Protein AF-0000000078348202 (afdb_homodimer)

InterPro domains:
  IPR001375 Peptidase S9, prolyl oligopeptidase, catalytic domain [PF00326] (128-265)
  IPR029058 Alpha/Beta hydrolase fold [G3DSA:3.40.50.1820] (5-281)
  IPR029058 Alpha/Beta hydrolase fold [SSF53474] (65-280)

Foldseek 3Di:
DDWDWDWDADPNFIKIKIFRPVCVVVQLAAAAEEEEAEAQQDDVVVVSVLVVVLRVLQVVPPDPQWGTYMYMYTHFDCYDVNNDDPLLSDDVLVPNLQVLVSLVCRLLVRLVVLLVCVVGVCVVDDVSYDYDAYEYEYAHSSLQSQLLNQLPPQRHQETERHLYALQSCLQVVVVCVVSVFDCDVDPGSRQHVVNVVVCCVRGNLNRLLSRDRYQYEYEEELAAPNRHPVSRVSSLVSNCVNCVVVVNNNSYDYDYHDHDYRDCDPVNSVVVSVRCNVTRTHD/DDWDWDWDADPNFIKIKIFRPVCVVVQLAAAAEEEEAEAQQDDVVVVSVLVVVLRVLQVVVPDPQWGGYMYMYTHFDCYDVNNDDPLLSDDVLVPNLQVLVSLVCRLLVRLVVLLVCVVGVCVVDDVSYDYDAYEYEYAHSSLQSQLLNQLPPQRHQETERHLYALQSCLQVVVVCVVSVFDCDVDPGSRQHVVNVVVCCVRGNLNRLLSRDRYQYEYEHELAAPNRHPVSRVSSLVSNCVNCVVVVNNNSYDYDYHDHDYRDCDPVNSVVVSVRCNVTRTHD

Sequence (566 aa):
MDCLIEEQAVGGIPITIVRSCVDQHLHQSDVAVLFLLHGRKEPIKRYVEHAKTLVNAMTKQDNARSLGLVVVLFEQRNHGSRLVSAVANESWSTGNPTHATDMWSIQYGTAKDVSFL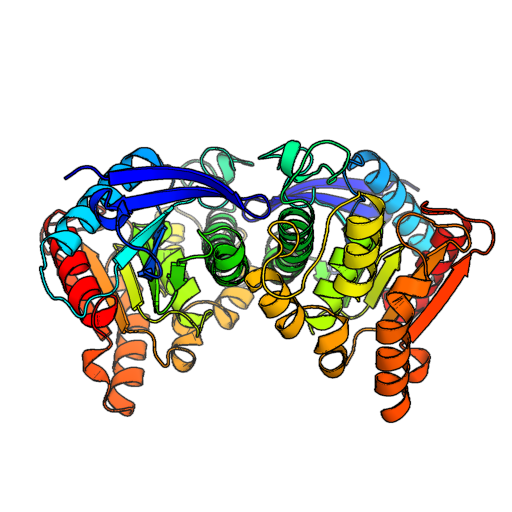MDVLPMHLSATMSVHRWGVAGVSLGGHSTLLAAVHEPRLDVAVSIIGCGDYASLMVPRAQASGLSISTDSCECFPPSLVQILTRLDPVNNVHKLDNQKLLILGGGLDAMVPPSANKMFIDRVRERYGAEGKSEWFDERIDPDAGHTFSPWMMVQTQQWLCKYLLSRMDCLIEEQAVGGIPITIVRSCVDQHLHQSDVAVLFLLHGRKEPIKRYVEHAKTLVNAMTKQDNARSLGLVVVLFEQRNHGSRLVSAVANESWSTGNPTHATDMWSIQYGTAKDVSFLMDVLPMHLSATMSVHRWGVAGVSLGGHSTLLAAVHEPRLDVAVSIIGCGDYASLMVPRAQASGLSISTDSCECFPPSLVQILTRLDPVNNVHKLDNQKLLILGGGLDAMVPPSANKMFIDRVRERYGAEGKSEWFDERIDPDAGHTFSPWMMVQTQQWLCKYLLSR

Structure (mmCIF, N/CA/C/O backbone):
data_AF-0000000078348202-model_v1
#
loop_
_entity.id
_entity.type
_entity.pdbx_description
1 polymer 'Peptidase S9 prolyl oligopeptidase catalytic domain-containing protein'
#
loop_
_atom_site.group_PDB
_atom_site.id
_atom_site.type_symbol
_atom_site.label_atom_id
_atom_site.label_alt_id
_atom_site.label_comp_id
_atom_site.label_asym_id
_atom_site.label_entity_id
_atom_site.label_seq_id
_atom_site.pdbx_PDB_ins_code
_atom_site.Cartn_x
_atom_site.Cartn_y
_atom_site.Cartn_z
_atom_site.occupancy
_atom_site.B_iso_or_equiv
_atom_site.auth_seq_id
_atom_site.auth_comp_id
_atom_site.auth_asym_id
_atom_site.auth_atom_id
_atom_site.pdbx_PDB_model_num
ATOM 1 N N . MET A 1 1 ? 19.547 -28.828 -4.75 1 63.41 1 MET A N 1
ATOM 2 C CA . MET A 1 1 ? 20.484 -27.719 -4.781 1 63.41 1 MET A CA 1
ATOM 3 C C . MET A 1 1 ? 20.219 -26.734 -3.646 1 63.41 1 MET A C 1
ATOM 5 O O . MET A 1 1 ? 19.078 -26.625 -3.186 1 63.41 1 MET A O 1
ATOM 9 N N . ASP A 1 2 ? 21.266 -26.203 -3.205 1 82 2 ASP A N 1
ATOM 10 C CA . ASP A 1 2 ? 21.266 -25.359 -2.016 1 82 2 ASP A CA 1
ATOM 11 C C . ASP A 1 2 ? 20.672 -23.984 -2.32 1 82 2 ASP A C 1
ATOM 13 O O . ASP A 1 2 ? 20.969 -23.391 -3.363 1 82 2 ASP A O 1
ATOM 17 N N . CYS A 1 3 ? 19.547 -23.672 -1.809 1 89.69 3 CYS A N 1
ATOM 18 C CA . CYS A 1 3 ? 18.984 -22.328 -1.912 1 89.69 3 CYS A CA 1
ATOM 19 C C . CYS A 1 3 ? 19.484 -21.438 -0.788 1 89.69 3 CYS A C 1
ATOM 21 O O . CYS A 1 3 ? 19.734 -21.906 0.324 1 89.69 3 CYS A O 1
ATOM 23 N N . LEU A 1 4 ? 19.75 -20.266 -1.173 1 92.38 4 LEU A N 1
ATOM 24 C CA . LEU A 1 4 ? 20.016 -19.219 -0.187 1 92.38 4 LEU A CA 1
ATOM 25 C C . LEU A 1 4 ? 18.719 -18.562 0.281 1 92.38 4 LEU A C 1
ATOM 27 O O . LEU A 1 4 ? 17.875 -18.219 -0.537 1 92.38 4 LEU A O 1
ATOM 31 N N . ILE A 1 5 ? 18.562 -18.484 1.577 1 95.38 5 ILE A N 1
ATOM 32 C CA . ILE A 1 5 ? 17.391 -17.859 2.174 1 95.38 5 ILE A CA 1
ATOM 33 C C . ILE A 1 5 ? 17.828 -16.641 2.996 1 95.38 5 ILE A C 1
ATOM 35 O O . ILE A 1 5 ? 18.688 -16.75 3.865 1 95.38 5 ILE A O 1
ATOM 39 N N . GLU A 1 6 ? 17.234 -15.547 2.656 1 95 6 GLU A N 1
ATOM 40 C CA . GLU A 1 6 ? 17.547 -14.305 3.365 1 95 6 GLU A CA 1
ATOM 41 C C . GLU A 1 6 ? 16.266 -13.633 3.869 1 95 6 GLU A C 1
ATOM 43 O O . GLU A 1 6 ? 15.234 -13.68 3.203 1 95 6 GLU A O 1
ATOM 48 N N . GLU A 1 7 ? 16.359 -13.086 5.031 1 96.31 7 GLU A N 1
ATOM 49 C CA . GLU A 1 7 ? 15.258 -12.305 5.594 1 96.31 7 GLU A CA 1
ATOM 50 C C . GLU A 1 7 ? 15.648 -10.836 5.73 1 96.31 7 GLU A C 1
ATOM 52 O O . GLU A 1 7 ? 16.781 -10.516 6.102 1 96.31 7 GLU A O 1
ATOM 57 N N . GLN A 1 8 ? 14.719 -9.992 5.371 1 96.12 8 GLN A N 1
ATOM 58 C CA . GLN A 1 8 ? 14.953 -8.555 5.473 1 96.12 8 GLN A CA 1
ATOM 59 C C . GLN A 1 8 ? 13.656 -7.801 5.766 1 96.12 8 GLN A C 1
ATOM 61 O O . GLN A 1 8 ? 12.57 -8.32 5.52 1 96.12 8 GLN A O 1
ATOM 66 N N . ALA A 1 9 ? 13.805 -6.617 6.387 1 97 9 ALA A N 1
ATOM 67 C CA . ALA A 1 9 ? 12.688 -5.684 6.535 1 97 9 ALA A CA 1
ATOM 68 C C . ALA A 1 9 ? 12.734 -4.605 5.453 1 97 9 ALA A C 1
ATOM 70 O O . ALA A 1 9 ? 13.711 -3.861 5.348 1 97 9 ALA A O 1
ATOM 71 N N . VAL A 1 10 ? 11.734 -4.559 4.66 1 97.94 10 VAL A N 1
ATOM 72 C CA . VAL A 1 10 ? 11.672 -3.584 3.574 1 97.94 10 VAL A CA 1
ATOM 73 C C . VAL A 1 10 ? 10.445 -2.691 3.75 1 97.94 10 VAL A C 1
ATOM 75 O O . VAL A 1 10 ? 9.312 -3.127 3.521 1 97.94 10 VAL A O 1
ATOM 78 N N . GLY A 1 11 ? 10.656 -1.412 4.141 1 97.75 11 GLY A N 1
ATOM 79 C CA . GLY A 1 11 ? 9.555 -0.473 4.297 1 97.75 11 GLY A CA 1
ATOM 80 C C . GLY A 1 11 ? 8.484 -0.964 5.25 1 97.75 11 GLY A C 1
ATOM 81 O O . GLY A 1 11 ? 7.289 -0.785 4.992 1 97.75 11 GLY A O 1
ATOM 82 N N . GLY A 1 12 ? 8.836 -1.682 6.207 1 97.81 12 GLY A N 1
ATOM 83 C CA . GLY A 1 12 ? 7.902 -2.16 7.211 1 97.81 12 GLY A CA 1
ATOM 84 C C . GLY A 1 12 ? 7.324 -3.525 6.887 1 97.81 12 GLY A C 1
ATOM 85 O O . GLY A 1 12 ? 6.449 -4.02 7.602 1 97.81 12 GLY A O 1
ATOM 86 N N . ILE A 1 13 ? 7.742 -4.145 5.84 1 98.44 13 ILE A N 1
ATOM 87 C CA . ILE A 1 13 ? 7.293 -5.484 5.477 1 98.44 13 ILE A CA 1
ATOM 88 C C . ILE A 1 13 ? 8.445 -6.477 5.641 1 98.44 13 ILE A C 1
ATOM 90 O O . ILE A 1 13 ? 9.477 -6.352 4.98 1 98.44 13 ILE A O 1
ATOM 94 N N . PRO A 1 14 ? 8.32 -7.434 6.547 1 97.75 14 PRO A N 1
ATOM 95 C CA . PRO A 1 14 ? 9.305 -8.508 6.57 1 97.75 14 PRO A CA 1
ATOM 96 C C . PRO A 1 14 ? 9.219 -9.414 5.344 1 97.75 14 PRO A C 1
ATOM 98 O O . PRO A 1 14 ? 8.156 -9.953 5.043 1 97.75 14 PRO A O 1
ATOM 101 N N . ILE A 1 15 ? 10.312 -9.555 4.652 1 98.31 15 ILE A N 1
ATOM 102 C CA . ILE A 1 15 ? 10.281 -10.391 3.457 1 98.31 15 ILE A CA 1
ATOM 103 C C . ILE A 1 15 ? 11.312 -11.516 3.588 1 98.31 15 ILE A C 1
ATOM 105 O O . ILE A 1 15 ? 12.273 -11.398 4.352 1 98.31 15 ILE A O 1
ATOM 109 N N . THR A 1 16 ? 11.086 -12.586 2.973 1 98.25 16 THR A N 1
ATOM 110 C CA . THR A 1 16 ? 12.008 -13.695 2.777 1 98.25 16 THR A CA 1
ATOM 111 C C . THR A 1 16 ? 12.391 -13.836 1.306 1 98.25 16 THR A C 1
ATOM 113 O O . THR A 1 16 ? 11.516 -13.867 0.435 1 98.25 16 THR A O 1
ATOM 116 N N . ILE A 1 17 ? 13.625 -13.844 1.053 1 97.19 17 ILE A N 1
ATOM 117 C CA . ILE A 1 17 ? 14.141 -13.984 -0.304 1 97.19 17 ILE A CA 1
ATOM 118 C C . ILE A 1 17 ? 14.773 -15.367 -0.473 1 97.19 17 ILE A C 1
ATOM 120 O O . ILE A 1 17 ? 15.602 -15.781 0.337 1 97.19 17 ILE A O 1
ATOM 124 N N . VAL A 1 18 ? 14.352 -16.078 -1.463 1 96.44 18 VAL A N 1
ATOM 125 C CA . VAL A 1 18 ? 14.891 -17.391 -1.794 1 96.44 18 VAL A CA 1
ATOM 126 C C . VAL A 1 18 ? 15.523 -17.359 -3.186 1 96.44 18 VAL A C 1
ATOM 128 O O . VAL A 1 18 ? 14.875 -16.953 -4.156 1 96.44 18 VAL A O 1
ATOM 131 N N . ARG A 1 19 ? 16.734 -17.734 -3.326 1 92.38 19 ARG A N 1
ATOM 132 C CA . ARG A 1 19 ? 17.438 -17.797 -4.605 1 92.38 19 ARG A CA 1
ATOM 133 C C . ARG A 1 19 ? 18.469 -18.922 -4.613 1 92.38 19 ARG A C 1
ATOM 135 O O . ARG A 1 19 ? 18.75 -19.516 -3.568 1 92.38 19 ARG A O 1
ATOM 142 N N . SER A 1 20 ? 18.969 -19.203 -5.816 1 87.69 20 SER A N 1
ATOM 143 C CA . SER A 1 20 ? 19.953 -20.281 -5.934 1 87.69 20 SER A CA 1
ATOM 144 C C . SER A 1 20 ? 21.281 -19.859 -5.324 1 87.69 20 SER A C 1
ATOM 146 O O . SER A 1 20 ? 21.688 -18.703 -5.422 1 87.69 20 SER A O 1
ATOM 148 N N . CYS A 1 21 ? 22.016 -20.812 -4.582 1 76.31 21 CYS A N 1
ATOM 149 C CA . CYS A 1 21 ? 23.344 -20.562 -4.023 1 76.31 21 CYS A CA 1
ATOM 150 C C . CYS A 1 21 ? 24.375 -20.422 -5.129 1 76.31 21 CYS A C 1
ATOM 152 O O . CYS A 1 21 ? 25.422 -19.797 -4.93 1 76.31 21 CYS A O 1
ATOM 154 N N . VAL A 1 22 ? 24.188 -21.25 -6.145 1 61.38 22 VAL A N 1
ATOM 155 C CA . VAL A 1 22 ? 25.172 -21.297 -7.211 1 61.38 22 VAL A CA 1
ATOM 156 C C . VAL A 1 22 ? 25.281 -19.922 -7.871 1 61.38 22 VAL A C 1
ATOM 158 O O . VAL A 1 22 ? 26.281 -19.625 -8.531 1 61.38 22 VAL A O 1
ATOM 161 N N . ASP A 1 23 ? 24.344 -19.203 -7.719 1 53.75 23 ASP A N 1
ATOM 162 C CA . ASP A 1 23 ? 24.406 -17.891 -8.375 1 53.75 23 ASP A CA 1
ATOM 163 C C . ASP A 1 23 ? 25.422 -16.984 -7.688 1 53.75 23 ASP A C 1
ATOM 165 O O . ASP A 1 23 ? 25.344 -15.758 -7.824 1 53.75 23 ASP A O 1
ATOM 169 N N . GLN A 1 24 ? 26.047 -17.484 -6.711 1 49.06 24 GLN A N 1
ATOM 170 C CA . GLN A 1 24 ? 27.094 -16.688 -6.074 1 49.06 24 GLN A CA 1
ATOM 171 C C . GLN A 1 24 ? 28 -16.031 -7.117 1 49.06 24 GLN A C 1
ATOM 173 O O . GLN A 1 24 ? 28.625 -15.008 -6.84 1 49.06 24 GLN A O 1
ATOM 178 N N . HIS A 1 25 ? 28.391 -16.781 -8.031 1 45.91 25 HIS A N 1
ATOM 179 C CA . HIS A 1 25 ? 29.25 -16.078 -8.984 1 45.91 25 HIS A CA 1
ATOM 180 C C . HIS A 1 25 ? 28.469 -15.039 -9.773 1 45.91 25 HIS A C 1
ATOM 182 O O . HIS A 1 25 ? 28.875 -14.648 -10.875 1 45.91 25 HIS A O 1
ATOM 188 N N . LEU A 1 26 ? 27.266 -14.805 -9.328 1 47.22 26 LEU A N 1
ATOM 189 C CA . LEU A 1 26 ? 26.453 -13.906 -10.148 1 47.22 26 LEU A CA 1
ATOM 190 C C . LEU A 1 26 ? 26.906 -12.461 -9.984 1 47.22 26 LEU A C 1
ATOM 192 O O . LEU A 1 26 ? 26.484 -11.781 -9.039 1 47.22 26 LEU A O 1
ATOM 196 N N . HIS A 1 27 ? 28.125 -12.078 -10.164 1 47.31 27 HIS A N 1
ATOM 197 C CA . HIS A 1 27 ? 28.422 -10.648 -10.266 1 47.31 27 HIS A CA 1
ATOM 198 C C . HIS A 1 27 ? 27.141 -9.852 -10.547 1 47.31 27 HIS A C 1
ATOM 200 O O . HIS A 1 27 ? 26.469 -9.406 -9.617 1 47.31 27 HIS A O 1
ATOM 206 N N . GLN A 1 28 ? 27.172 -9.055 -11.742 1 54.59 28 GLN A N 1
ATOM 207 C CA . GLN A 1 28 ? 26.047 -8.312 -12.289 1 54.59 28 GLN A CA 1
ATOM 208 C C . GLN A 1 28 ? 24.984 -9.258 -12.859 1 54.59 28 GLN A C 1
ATOM 210 O O . GLN A 1 28 ? 25.172 -9.812 -13.945 1 54.59 28 GLN A O 1
ATOM 215 N N . SER A 1 29 ? 23.984 -9.93 -11.953 1 79.69 29 SER A N 1
ATOM 216 C CA . SER A 1 29 ? 23.109 -10.969 -12.477 1 79.69 29 SER A CA 1
ATOM 217 C C . SER A 1 29 ? 21.734 -10.406 -12.812 1 79.69 29 SER A C 1
ATOM 219 O O . SER A 1 29 ? 21.172 -9.609 -12.055 1 79.69 29 SER A O 1
ATOM 221 N N . ASP A 1 30 ? 21.438 -10.5 -14.023 1 88.81 30 ASP A N 1
ATOM 222 C CA . ASP A 1 30 ? 20.078 -10.258 -14.508 1 88.81 30 ASP A CA 1
ATOM 223 C C . ASP A 1 30 ? 19.094 -11.273 -13.922 1 88.81 30 ASP A C 1
ATOM 225 O O . ASP A 1 30 ? 19.297 -12.484 -14.062 1 88.81 30 ASP A O 1
ATOM 229 N N . VAL A 1 31 ? 18.156 -10.711 -13.141 1 92.19 31 VAL A N 1
ATOM 230 C CA . VAL A 1 31 ? 17.266 -11.641 -12.469 1 92.19 31 VAL A CA 1
ATOM 231 C C . VAL A 1 31 ? 15.82 -11.297 -12.805 1 92.19 31 VAL A C 1
ATOM 233 O O . VAL A 1 31 ? 15.523 -10.188 -13.242 1 92.19 31 VAL A O 1
ATOM 236 N N . ALA A 1 32 ? 14.992 -12.312 -12.695 1 95.19 32 ALA A N 1
ATOM 237 C CA . ALA A 1 32 ? 13.547 -12.141 -12.547 1 95.19 32 ALA A CA 1
ATOM 238 C C . ALA A 1 32 ? 13.117 -12.32 -11.094 1 95.19 32 ALA A C 1
ATOM 240 O O . ALA A 1 32 ? 13.648 -13.18 -10.383 1 95.19 32 ALA A O 1
ATOM 241 N N . VAL A 1 33 ? 12.219 -11.508 -10.648 1 97.25 33 VAL A N 1
ATOM 242 C CA . VAL A 1 33 ? 11.68 -11.625 -9.297 1 97.25 33 VAL A CA 1
ATOM 243 C C . VAL A 1 33 ? 10.266 -12.195 -9.352 1 97.25 33 VAL A C 1
ATOM 245 O O . VAL A 1 33 ? 9.43 -11.734 -10.141 1 97.25 33 VAL A O 1
ATOM 248 N N . LEU A 1 34 ? 10.008 -13.227 -8.578 1 98.44 34 LEU A N 1
ATOM 249 C CA . LEU A 1 34 ? 8.672 -13.797 -8.414 1 98.44 34 LEU A CA 1
ATOM 250 C C . LEU A 1 34 ? 8.172 -13.602 -6.984 1 98.44 34 LEU A C 1
ATOM 252 O O . LEU A 1 34 ? 8.766 -14.117 -6.039 1 98.44 34 LEU A O 1
ATOM 256 N N . PHE A 1 35 ? 7.125 -12.805 -6.84 1 98.94 35 PHE A N 1
ATOM 257 C CA . PHE A 1 35 ? 6.43 -12.797 -5.559 1 98.94 35 PHE A CA 1
ATOM 258 C C . PHE A 1 35 ? 5.566 -14.039 -5.398 1 98.94 35 PHE A C 1
ATOM 260 O O . PHE A 1 35 ? 4.801 -14.391 -6.301 1 98.94 35 PHE A O 1
ATOM 267 N N . LEU A 1 36 ? 5.707 -14.766 -4.309 1 98.94 36 LEU A N 1
ATOM 268 C CA . LEU A 1 36 ? 4.91 -15.953 -4.008 1 98.94 36 LEU A CA 1
ATOM 269 C C . LEU A 1 36 ? 4.016 -15.711 -2.795 1 98.94 36 LEU A C 1
ATOM 271 O O . LEU A 1 36 ? 4.512 -15.562 -1.676 1 98.94 36 LEU A O 1
ATOM 275 N N . LEU A 1 37 ? 2.688 -15.711 -3.023 1 98.94 37 LEU A N 1
ATOM 276 C CA . LEU A 1 37 ? 1.72 -15.312 -2.008 1 98.94 37 LEU A CA 1
ATOM 277 C C . LEU A 1 37 ? 1.006 -16.531 -1.429 1 98.94 37 LEU A C 1
ATOM 279 O O . LEU A 1 37 ? 0.501 -17.375 -2.176 1 98.94 37 LEU A O 1
ATOM 283 N N . HIS A 1 38 ? 0.926 -16.609 -0.15 1 98.88 38 HIS A N 1
ATOM 284 C CA . HIS A 1 38 ? 0.43 -17.797 0.539 1 98.88 38 HIS A CA 1
ATOM 285 C C . HIS A 1 38 ? -1.091 -17.766 0.649 1 98.88 38 HIS A C 1
ATOM 287 O O . HIS A 1 38 ? -1.724 -16.75 0.363 1 98.88 38 HIS A O 1
ATOM 293 N N . GLY A 1 39 ? -1.643 -18.906 1.016 1 98.75 39 GLY A N 1
ATOM 294 C CA . GLY A 1 39 ? -3.074 -19.016 1.246 1 98.75 39 GLY A CA 1
ATOM 295 C C . GLY A 1 39 ? -3.5 -18.531 2.617 1 98.75 39 GLY A C 1
ATOM 296 O O . GLY A 1 39 ? -2.658 -18.266 3.479 1 98.75 39 GLY A O 1
ATOM 297 N N . ARG A 1 40 ? -4.801 -18.406 2.762 1 98.38 40 ARG A N 1
ATOM 298 C CA . ARG A 1 40 ? -5.371 -17.906 4.012 1 98.38 40 ARG A CA 1
ATOM 299 C C . ARG A 1 40 ? -4.977 -18.797 5.184 1 98.38 40 ARG A C 1
ATOM 301 O O . ARG A 1 40 ? -5.168 -20.016 5.141 1 98.38 40 ARG A O 1
ATOM 308 N N . LYS A 1 41 ? -4.363 -18.234 6.203 1 97.31 41 LYS A N 1
ATOM 309 C CA . LYS A 1 41 ? -4 -18.844 7.477 1 97.31 41 LYS A CA 1
ATOM 310 C C . LYS A 1 41 ? -2.922 -19.906 7.285 1 97.31 41 LYS A C 1
ATOM 312 O O . LYS A 1 41 ? -2.676 -20.719 8.18 1 97.31 41 LYS A O 1
ATOM 317 N N . GLU A 1 42 ? -2.334 -20.031 6.078 1 97.56 42 GLU A N 1
ATOM 318 C CA . GLU A 1 42 ? -1.244 -20.984 5.855 1 97.56 42 GLU A CA 1
ATOM 319 C C . GLU A 1 42 ? 0.094 -20.391 6.289 1 97.56 42 GLU A C 1
ATOM 321 O O . GLU A 1 42 ? 0.34 -19.188 6.113 1 97.56 42 GLU A O 1
ATOM 326 N N . PRO A 1 43 ? 0.914 -21.234 6.805 1 97 43 PRO A N 1
ATOM 327 C CA . PRO A 1 43 ? 2.219 -20.734 7.262 1 97 43 PRO A CA 1
ATOM 328 C C . PRO A 1 43 ? 3.16 -20.406 6.105 1 97 43 PRO A C 1
ATOM 330 O O . PRO A 1 43 ? 3.211 -21.141 5.113 1 97 43 PRO A O 1
ATOM 333 N N . ILE A 1 44 ? 3.938 -19.328 6.301 1 97.25 44 ILE A N 1
ATOM 334 C CA . ILE A 1 44 ? 4.848 -18.859 5.258 1 97.25 44 ILE A CA 1
ATOM 335 C C . ILE A 1 44 ? 5.922 -19.906 5 1 97.25 44 ILE A C 1
ATOM 337 O O . ILE A 1 44 ? 6.434 -20.031 3.883 1 97.25 44 ILE A O 1
ATOM 341 N N . LYS A 1 45 ? 6.32 -20.75 5.992 1 97.25 45 LYS A N 1
ATOM 342 C CA . LYS A 1 45 ? 7.355 -21.781 5.879 1 97.25 45 LYS A CA 1
ATOM 343 C C . LYS A 1 45 ? 7.039 -22.766 4.75 1 97.25 45 LYS A C 1
ATOM 345 O O . LYS A 1 45 ? 7.941 -23.219 4.047 1 97.25 45 LYS A O 1
ATOM 350 N N . ARG A 1 46 ? 5.766 -23.078 4.625 1 97.81 46 ARG A N 1
ATOM 351 C CA . ARG A 1 46 ? 5.344 -23.969 3.541 1 97.81 46 ARG A CA 1
ATOM 352 C C . ARG A 1 46 ? 5.68 -23.359 2.182 1 97.81 46 ARG A C 1
ATOM 354 O O . ARG A 1 46 ? 6.082 -24.078 1.261 1 97.81 46 ARG A O 1
ATOM 361 N N . TYR A 1 47 ? 5.609 -22.156 2.076 1 98.5 47 TYR A N 1
ATOM 362 C CA . TYR A 1 47 ? 5.812 -21.484 0.799 1 98.5 47 TYR A CA 1
ATOM 363 C C . TYR A 1 47 ? 7.293 -21.203 0.561 1 98.5 47 TYR A C 1
ATOM 365 O O . TYR A 1 47 ? 7.719 -21.016 -0.582 1 98.5 47 TYR A O 1
ATOM 373 N N . VAL A 1 48 ? 8.07 -21.141 1.634 1 98.31 48 VAL A N 1
ATOM 374 C CA . VAL A 1 48 ? 9.516 -21.156 1.456 1 98.31 48 VAL A CA 1
ATOM 375 C C . VAL A 1 48 ? 9.938 -22.453 0.766 1 98.31 48 VAL A C 1
ATOM 377 O O . VAL A 1 48 ? 10.773 -22.438 -0.135 1 98.31 48 VAL A O 1
ATOM 380 N N . GLU A 1 49 ? 9.297 -23.531 1.153 1 98 49 GLU A N 1
ATOM 381 C CA . GLU A 1 49 ? 9.586 -24.812 0.502 1 98 49 GLU A CA 1
ATOM 382 C C . GLU A 1 49 ? 9.141 -24.797 -0.957 1 98 49 GLU A C 1
ATOM 384 O O . GLU A 1 49 ? 9.836 -25.328 -1.828 1 98 49 GLU A O 1
ATOM 389 N N . HIS A 1 50 ? 7.938 -24.203 -1.224 1 98.25 50 HIS A N 1
ATOM 390 C CA . HIS A 1 50 ? 7.508 -24.047 -2.609 1 98.25 50 HIS A CA 1
ATOM 391 C C . HIS A 1 50 ? 8.492 -23.203 -3.404 1 98.25 50 HIS A C 1
ATOM 393 O O . HIS A 1 50 ? 8.781 -23.516 -4.566 1 98.25 50 HIS A O 1
ATOM 399 N N . ALA A 1 51 ? 8.992 -22.172 -2.771 1 98.25 51 ALA A N 1
ATOM 400 C CA . ALA A 1 51 ? 9.969 -21.297 -3.416 1 98.25 51 ALA A CA 1
ATOM 401 C C . ALA A 1 51 ? 11.242 -22.062 -3.762 1 98.25 51 ALA A C 1
ATOM 403 O O . ALA A 1 51 ? 11.781 -21.922 -4.863 1 98.25 51 ALA A O 1
ATOM 404 N N . LYS A 1 52 ? 11.703 -22.891 -2.842 1 96.56 52 LYS A N 1
ATOM 405 C CA . LYS A 1 52 ? 12.875 -23.719 -3.102 1 96.56 52 LYS A CA 1
ATOM 406 C C . LYS A 1 52 ? 12.648 -24.641 -4.293 1 96.56 52 LYS A C 1
ATOM 408 O O . LYS A 1 52 ? 13.531 -24.797 -5.141 1 96.56 52 LYS A O 1
ATOM 413 N N . THR A 1 53 ? 11.492 -25.203 -4.301 1 96.06 53 THR A N 1
ATOM 414 C CA . THR A 1 53 ? 11.133 -26.109 -5.395 1 96.06 53 THR A CA 1
ATOM 415 C C . THR A 1 53 ? 11.172 -25.375 -6.73 1 96.06 53 THR A C 1
ATOM 417 O O . THR A 1 53 ? 11.711 -25.891 -7.715 1 96.06 53 THR A O 1
ATOM 420 N N . LEU A 1 54 ? 10.68 -24.156 -6.742 1 95.19 54 LEU A N 1
ATOM 421 C CA . LEU A 1 54 ? 10.656 -23.359 -7.965 1 95.19 54 LEU A CA 1
ATOM 422 C C . LEU A 1 54 ? 12.078 -22.969 -8.383 1 95.19 54 LEU A C 1
ATOM 424 O O . LEU A 1 54 ? 12.445 -23.125 -9.547 1 95.19 54 LEU A O 1
ATOM 428 N N . VAL A 1 55 ? 12.844 -22.5 -7.41 1 93.38 55 VAL A N 1
ATOM 429 C CA . VAL A 1 55 ? 14.211 -22.078 -7.68 1 93.38 55 VAL A CA 1
ATOM 430 C C . VAL A 1 55 ? 15.031 -23.25 -8.211 1 93.38 55 VAL A C 1
ATOM 432 O O . VAL A 1 55 ? 15.758 -23.125 -9.195 1 93.38 55 VAL A O 1
ATOM 435 N N . ASN A 1 56 ? 14.852 -24.375 -7.625 1 90.62 56 ASN A N 1
ATOM 436 C CA . ASN A 1 56 ? 15.594 -25.562 -8.031 1 90.62 56 ASN A CA 1
ATOM 437 C C . ASN A 1 56 ? 15.188 -26.031 -9.422 1 90.62 56 ASN A C 1
ATOM 439 O O . ASN A 1 56 ? 16.031 -26.484 -10.203 1 90.62 56 ASN A O 1
ATOM 443 N N . ALA A 1 57 ? 13.953 -25.953 -9.719 1 88.12 57 ALA A N 1
ATOM 444 C CA . ALA A 1 57 ? 13.469 -26.359 -11.023 1 88.12 57 ALA A CA 1
ATOM 445 C C . ALA A 1 57 ? 14 -25.469 -12.133 1 88.12 57 ALA A C 1
ATOM 447 O O . ALA A 1 57 ? 14.25 -25.922 -13.25 1 88.12 57 ALA A O 1
ATOM 448 N N . MET A 1 58 ? 14.258 -24.219 -11.844 1 84.06 58 MET A N 1
ATOM 449 C CA . MET A 1 58 ? 14.656 -23.234 -12.836 1 84.06 58 MET A CA 1
ATOM 450 C C . MET A 1 58 ? 16.172 -23.25 -13.055 1 84.06 58 MET A C 1
ATOM 452 O O . MET A 1 58 ? 16.656 -22.875 -14.117 1 84.06 58 MET A O 1
ATOM 456 N N . THR A 1 59 ? 16.828 -23.484 -12.023 1 75.88 59 THR A N 1
ATOM 457 C CA . THR A 1 59 ? 18.281 -23.547 -12.148 1 75.88 59 THR A CA 1
ATOM 458 C C . THR A 1 59 ? 18.703 -24.734 -13.016 1 75.88 59 THR A C 1
ATOM 460 O O . THR A 1 59 ? 19.766 -24.703 -13.641 1 75.88 59 THR A O 1
ATOM 463 N N . LYS A 1 60 ? 17.984 -25.703 -13.055 1 67.94 60 LYS A N 1
ATOM 464 C CA . LYS A 1 60 ? 18.328 -26.891 -13.828 1 67.94 60 LYS A CA 1
ATOM 465 C C . LYS A 1 60 ? 18.141 -26.656 -15.32 1 67.94 60 LYS A C 1
ATOM 467 O O . LYS A 1 60 ? 18.641 -27.406 -16.141 1 67.94 60 LYS A O 1
ATOM 472 N N . GLN A 1 61 ? 17.391 -25.672 -15.508 1 62.06 61 GLN A N 1
ATOM 473 C CA . GLN A 1 61 ? 17.109 -25.438 -16.922 1 62.06 61 GLN A CA 1
ATOM 474 C C . GLN A 1 61 ? 18.25 -24.641 -17.578 1 62.06 61 GLN A C 1
ATOM 476 O O . GLN A 1 61 ? 18.625 -23.578 -17.094 1 62.06 61 GLN A O 1
ATOM 481 N N . ASP A 1 62 ? 19.469 -25.25 -17.719 1 51.84 62 ASP A N 1
ATOM 482 C CA . ASP A 1 62 ? 20.797 -24.891 -18.219 1 51.84 62 ASP A CA 1
ATOM 483 C C . ASP A 1 62 ? 20.688 -23.969 -19.438 1 51.84 62 ASP A C 1
ATOM 485 O O . ASP A 1 62 ? 21.094 -24.344 -20.547 1 51.84 62 ASP A O 1
ATOM 489 N N . ASN A 1 63 ? 19.672 -22.984 -19.438 1 55.31 63 ASN A N 1
ATOM 490 C CA . ASN A 1 63 ? 19.844 -22.172 -20.656 1 55.31 63 ASN A CA 1
ATOM 491 C C . ASN A 1 63 ? 20.547 -20.859 -20.344 1 55.31 63 ASN A C 1
ATOM 493 O O . ASN A 1 63 ? 20.141 -20.125 -19.438 1 55.31 63 ASN A O 1
ATOM 497 N N . ALA A 1 64 ? 21.906 -20.594 -20.828 1 54.19 64 ALA A N 1
ATOM 498 C CA . ALA A 1 64 ? 22.781 -19.438 -20.719 1 54.19 64 ALA A CA 1
ATOM 499 C C . ALA A 1 64 ? 21.984 -18.125 -20.781 1 54.19 64 ALA A C 1
ATOM 501 O O . ALA A 1 64 ? 22.469 -17.078 -20.344 1 54.19 64 ALA A O 1
ATOM 502 N N . ARG A 1 65 ? 20.844 -18.078 -21.359 1 57.59 65 ARG A N 1
ATOM 503 C CA . ARG A 1 65 ? 20.172 -16.828 -21.672 1 57.59 65 ARG A CA 1
ATOM 504 C C . ARG A 1 65 ? 19 -16.594 -20.703 1 57.59 65 ARG A C 1
ATOM 506 O O . ARG A 1 65 ? 18.234 -15.641 -20.875 1 57.59 65 ARG A O 1
ATOM 513 N N . SER A 1 66 ? 19.078 -17.375 -19.453 1 78.69 66 SER A N 1
ATOM 514 C CA . SER A 1 66 ? 17.891 -17.219 -18.625 1 78.69 66 SER A CA 1
ATOM 515 C C . SER A 1 66 ? 18.172 -16.328 -17.422 1 78.69 66 SER A C 1
ATOM 517 O O . SER A 1 66 ? 19.312 -16.219 -16.969 1 78.69 66 SER A O 1
ATOM 519 N N . LEU A 1 67 ? 17.297 -15.516 -17.172 1 86.94 67 LEU A N 1
ATOM 520 C CA . LEU A 1 67 ? 17.359 -14.727 -15.953 1 86.94 67 LEU A CA 1
ATOM 521 C C . LEU A 1 67 ? 17.453 -15.625 -14.727 1 86.94 67 LEU A C 1
ATOM 523 O O . LEU A 1 67 ? 16.859 -16.703 -14.703 1 86.94 67 LEU A O 1
ATOM 527 N N . GLY A 1 68 ? 18.266 -15.258 -13.805 1 87.75 68 GLY A N 1
ATOM 528 C CA . GLY A 1 68 ? 18.141 -15.891 -12.508 1 87.75 68 GLY A CA 1
ATOM 529 C C . GLY A 1 68 ? 16.797 -15.648 -11.852 1 87.75 68 GLY A C 1
ATOM 530 O O . GLY A 1 68 ? 16.156 -14.633 -12.117 1 87.75 68 GLY A O 1
ATOM 531 N N . LEU A 1 69 ? 16.406 -16.641 -11.031 1 93.19 69 LEU A N 1
ATOM 532 C CA . LEU A 1 69 ? 15.125 -16.484 -10.344 1 93.19 69 LEU A CA 1
ATOM 533 C C . LEU A 1 69 ? 15.336 -16.094 -8.883 1 93.19 69 LEU A C 1
ATOM 535 O O . LEU A 1 69 ? 16.094 -16.766 -8.164 1 93.19 69 LEU A O 1
ATOM 539 N N . VAL A 1 70 ? 14.758 -15.047 -8.484 1 95.06 70 VAL A N 1
ATOM 540 C CA . VAL A 1 70 ? 14.648 -14.641 -7.09 1 95.06 70 VAL A CA 1
ATOM 541 C C . VAL A 1 70 ? 13.188 -14.695 -6.648 1 95.06 70 VAL A C 1
ATOM 543 O O . VAL A 1 70 ? 12.328 -14.039 -7.238 1 95.06 70 VAL A O 1
ATOM 546 N N . VAL A 1 71 ? 12.906 -15.523 -5.648 1 97.62 71 VAL A N 1
ATOM 547 C CA . VAL A 1 71 ? 11.547 -15.602 -5.129 1 97.62 71 VAL A CA 1
ATOM 548 C C . VAL A 1 71 ? 11.438 -14.789 -3.844 1 97.62 71 VAL A C 1
ATOM 550 O O . VAL A 1 71 ? 12.25 -14.945 -2.93 1 97.62 71 VAL A O 1
ATOM 553 N N . VAL A 1 72 ? 10.5 -13.891 -3.814 1 98.75 72 VAL A N 1
ATOM 554 C CA . VAL A 1 72 ? 10.266 -13.039 -2.654 1 98.75 72 VAL A CA 1
ATOM 555 C C . VAL A 1 72 ? 8.93 -13.414 -2.002 1 98.75 72 VAL A C 1
ATOM 557 O O . VAL A 1 72 ? 7.898 -13.469 -2.672 1 98.75 72 VAL A O 1
ATOM 560 N N . LEU A 1 73 ? 8.992 -13.703 -0.736 1 98.81 73 LEU A N 1
ATOM 561 C CA . LEU A 1 73 ? 7.816 -14.023 0.068 1 98.81 73 LEU A CA 1
ATOM 562 C C . LEU A 1 73 ? 7.613 -12.984 1.167 1 98.81 73 LEU A C 1
ATOM 564 O O . LEU A 1 73 ? 8.586 -12.414 1.676 1 98.81 73 LEU A O 1
ATOM 568 N N . PHE A 1 74 ? 6.398 -12.766 1.504 1 98.75 74 PHE A N 1
ATOM 569 C CA . PHE A 1 74 ? 6.039 -12 2.689 1 98.75 74 PHE A CA 1
ATOM 570 C C . PHE A 1 74 ? 4.699 -12.469 3.25 1 98.75 74 PHE A C 1
ATOM 572 O O . PHE A 1 74 ? 3.891 -13.055 2.529 1 98.75 74 PHE A O 1
ATOM 579 N N . GLU A 1 75 ? 4.555 -12.328 4.543 1 97.94 75 GLU A N 1
ATOM 580 C CA . GLU A 1 75 ? 3.242 -12.609 5.125 1 97.94 75 GLU A CA 1
ATOM 581 C C . GLU A 1 75 ? 2.199 -11.602 4.637 1 97.94 75 GLU A C 1
ATOM 583 O O . GLU A 1 75 ? 2.379 -10.391 4.781 1 97.94 75 GLU A O 1
ATOM 588 N N . GLN A 1 76 ? 1.151 -12.141 4.078 1 98.38 76 GLN A N 1
ATOM 589 C CA . GLN A 1 76 ? 0.092 -11.289 3.549 1 98.38 76 GLN A CA 1
ATOM 590 C C . GLN A 1 76 ? -0.545 -10.453 4.652 1 98.38 76 GLN A C 1
ATOM 592 O O . GLN A 1 76 ? -0.284 -10.672 5.836 1 98.38 76 GLN A O 1
ATOM 597 N N . ARG A 1 77 ? -1.298 -9.445 4.238 1 98.56 77 ARG A N 1
ATOM 598 C CA . ARG A 1 77 ? -1.992 -8.578 5.18 1 98.56 77 ARG A CA 1
ATOM 599 C C . ARG A 1 77 ? -2.812 -9.391 6.176 1 98.56 77 ARG A C 1
ATOM 601 O O . ARG A 1 77 ? -3.52 -10.32 5.789 1 98.56 77 ARG A O 1
ATOM 608 N N . ASN A 1 78 ? -2.602 -9.078 7.523 1 98.44 78 ASN A N 1
ATOM 609 C CA . ASN A 1 78 ? -3.367 -9.641 8.633 1 98.44 78 ASN A CA 1
ATOM 610 C C . ASN A 1 78 ? -3.051 -11.117 8.836 1 98.44 78 ASN A C 1
ATOM 612 O O . ASN A 1 78 ? -3.91 -11.883 9.273 1 98.44 78 ASN A O 1
ATOM 616 N N . HIS A 1 79 ? -1.853 -11.57 8.484 1 98.56 79 HIS A N 1
ATOM 617 C CA . HIS A 1 79 ? -1.411 -12.945 8.695 1 98.56 79 HIS A CA 1
ATOM 618 C C . HIS A 1 79 ? -0.026 -12.984 9.336 1 98.56 79 HIS A C 1
ATOM 620 O O . HIS A 1 79 ? 0.757 -12.039 9.188 1 98.56 79 HIS A O 1
ATOM 626 N N . GLY A 1 80 ? 0.283 -14.102 10.023 1 97.12 80 GLY A N 1
ATOM 627 C CA . GLY A 1 80 ? 1.602 -14.297 10.602 1 97.12 80 GLY A CA 1
ATOM 628 C C . GLY A 1 80 ? 2.023 -13.164 11.523 1 97.12 80 GLY A C 1
ATOM 629 O O . GLY A 1 80 ? 1.281 -12.789 12.43 1 97.12 80 GLY A O 1
ATOM 630 N N . SER A 1 81 ? 3.184 -12.602 11.273 1 96.5 81 SER A N 1
ATOM 631 C CA . SER A 1 81 ? 3.729 -11.523 12.094 1 96.5 81 SER A CA 1
ATOM 632 C C . SER A 1 81 ? 3 -10.211 11.828 1 96.5 81 SER A C 1
ATOM 634 O O . SER A 1 81 ? 3.197 -9.234 12.547 1 96.5 81 SER A O 1
ATOM 636 N N . ARG A 1 82 ? 2.09 -10.227 10.852 1 97.44 82 ARG A N 1
ATOM 637 C CA . ARG A 1 82 ? 1.335 -9.031 10.492 1 97.44 82 ARG A CA 1
ATOM 638 C C . ARG A 1 82 ? -0.117 -9.148 10.945 1 97.44 82 ARG A C 1
ATOM 640 O O . ARG A 1 82 ? -0.962 -8.344 10.547 1 97.44 82 ARG A O 1
ATOM 647 N N . LEU A 1 83 ? -0.428 -10.109 11.766 1 98.06 83 LEU A N 1
ATOM 648 C CA . LEU A 1 83 ? -1.791 -10.336 12.234 1 98.06 83 LEU A CA 1
ATOM 649 C C . LEU A 1 83 ? -2.244 -9.203 13.156 1 98.06 83 LEU A C 1
ATOM 651 O O . LEU A 1 83 ? -1.558 -8.875 14.125 1 98.06 83 LEU A O 1
ATOM 655 N N . VAL A 1 84 ? -3.391 -8.617 12.836 1 97.75 84 VAL A N 1
ATOM 656 C CA . VAL A 1 84 ? -3.961 -7.531 13.625 1 97.75 84 VAL A CA 1
ATOM 657 C C . VAL A 1 84 ? -5.289 -7.98 14.227 1 97.75 84 VAL A C 1
ATOM 659 O O . VAL A 1 84 ? -5.621 -7.613 15.359 1 97.75 84 VAL A O 1
ATOM 662 N N . SER A 1 85 ? -6.059 -8.773 13.523 1 98.12 85 SER A N 1
ATOM 663 C CA . SER A 1 85 ? -7.375 -9.25 13.93 1 98.12 85 SER A CA 1
ATOM 664 C C . SER A 1 85 ? -7.613 -10.68 13.453 1 98.12 85 SER A C 1
ATOM 666 O O . SER A 1 85 ? -7.84 -10.906 12.258 1 98.12 85 SER A O 1
ATOM 668 N N . ALA A 1 86 ? -7.633 -11.586 14.344 1 98 86 ALA A N 1
ATOM 669 C CA . ALA A 1 86 ? -7.863 -12.984 13.984 1 98 86 ALA A CA 1
ATOM 670 C C . ALA A 1 86 ? -9.25 -13.172 13.375 1 98 86 ALA A C 1
ATOM 672 O O . ALA A 1 86 ? -9.406 -13.93 12.414 1 98 86 ALA A O 1
ATOM 673 N N . VAL A 1 87 ? -10.211 -12.445 13.867 1 97.75 87 VAL A N 1
ATOM 674 C CA . VAL A 1 87 ? -11.594 -12.586 13.414 1 97.75 87 VAL A CA 1
ATOM 675 C C . VAL A 1 87 ? -11.711 -12.141 11.961 1 97.75 87 VAL A C 1
ATOM 677 O O . VAL A 1 87 ? -12.484 -12.711 11.195 1 97.75 87 VAL A O 1
ATOM 680 N N . ALA A 1 88 ? -10.898 -11.195 11.531 1 97.69 88 ALA A N 1
ATOM 681 C CA . ALA A 1 88 ? -10.977 -10.664 10.172 1 97.69 88 ALA A CA 1
ATOM 682 C C . ALA A 1 88 ? -10.531 -11.703 9.148 1 97.69 88 ALA A C 1
ATOM 684 O O . ALA A 1 88 ? -10.75 -11.547 7.949 1 97.69 88 ALA A O 1
ATOM 685 N N . ASN A 1 89 ? -9.891 -12.805 9.633 1 98.25 89 ASN A N 1
ATOM 686 C CA . ASN A 1 89 ? -9.5 -13.898 8.75 1 98.25 89 ASN A CA 1
ATOM 687 C C . ASN A 1 89 ? -10.547 -15 8.719 1 98.25 89 ASN A C 1
ATOM 689 O O . ASN A 1 89 ? -10.414 -15.969 7.973 1 98.25 89 ASN A O 1
ATOM 693 N N . GLU A 1 90 ? -11.586 -14.875 9.5 1 97.75 90 GLU A N 1
ATOM 694 C CA . GLU A 1 90 ? -12.602 -15.914 9.602 1 97.75 90 GLU A CA 1
ATOM 695 C C . GLU A 1 90 ? -13.695 -15.727 8.555 1 97.75 90 GLU A C 1
ATOM 697 O O . GLU A 1 90 ? -13.758 -14.68 7.902 1 97.75 90 GLU A O 1
ATOM 702 N N . SER A 1 91 ? -14.453 -16.766 8.328 1 96.38 91 SER A N 1
ATOM 703 C CA . SER A 1 91 ? -15.617 -16.719 7.449 1 96.38 91 SER A CA 1
ATOM 704 C C . SER A 1 91 ? -16.875 -16.281 8.211 1 96.38 91 SER A C 1
ATOM 706 O O . SER A 1 91 ? -16.828 -16.094 9.422 1 96.38 91 SER A O 1
ATOM 708 N N . TRP A 1 92 ? -17.969 -16.125 7.469 1 94.88 92 TRP A N 1
ATOM 709 C CA . TRP A 1 92 ? -19.234 -15.859 8.125 1 94.88 92 TRP A CA 1
ATOM 710 C C . TRP A 1 92 ? -19.594 -16.969 9.109 1 94.88 92 TRP A C 1
ATOM 712 O O . TRP A 1 92 ? -19.938 -16.703 10.258 1 94.88 92 TRP A O 1
ATOM 722 N N . SER A 1 93 ? -19.406 -18.203 8.742 1 92.81 93 SER A N 1
ATOM 723 C CA . SER A 1 93 ? -19.828 -19.359 9.523 1 92.81 93 SER A CA 1
ATOM 724 C C . SER A 1 93 ? -18.938 -19.547 10.75 1 92.81 93 SER A C 1
ATOM 726 O O . SER A 1 93 ? -19.328 -20.188 11.727 1 92.81 93 SER A O 1
ATOM 728 N N . THR A 1 94 ? -17.781 -18.953 10.672 1 94.69 94 THR A N 1
ATOM 729 C CA . THR A 1 94 ? -16.875 -19.125 11.805 1 94.69 94 THR A CA 1
ATOM 730 C C . THR A 1 94 ? -16.781 -17.844 12.633 1 94.69 94 THR A C 1
ATOM 732 O O . THR A 1 94 ? -15.891 -17.703 13.469 1 94.69 94 THR A O 1
ATOM 735 N N . GLY A 1 95 ? -17.703 -16.859 12.289 1 93.62 95 GLY A N 1
ATOM 736 C CA . GLY A 1 95 ? -17.906 -15.82 13.289 1 93.62 95 GLY A CA 1
ATOM 737 C C . GLY A 1 95 ? -17.516 -14.438 12.812 1 93.62 95 GLY A C 1
ATOM 738 O O . GLY A 1 95 ? -17.391 -13.508 13.609 1 93.62 95 GLY A O 1
ATOM 739 N N . ASN A 1 96 ? -17.219 -14.242 11.555 1 96 96 ASN A N 1
ATOM 740 C CA . ASN A 1 96 ? -16.891 -12.922 11.023 1 96 96 ASN A CA 1
ATOM 741 C C . ASN A 1 96 ? -18.062 -12.32 10.258 1 96 96 ASN A C 1
ATOM 743 O O . ASN A 1 96 ? -18.266 -12.625 9.078 1 96 96 ASN A O 1
ATOM 747 N N . PRO A 1 97 ? -18.797 -11.391 10.891 1 92.5 97 PRO A N 1
ATOM 748 C CA . PRO A 1 97 ? -19.953 -10.82 10.203 1 92.5 97 PRO A CA 1
ATOM 749 C C . PRO A 1 97 ? -19.562 -9.961 9 1 92.5 97 PRO A C 1
ATOM 751 O O . PRO A 1 97 ? -20.375 -9.734 8.102 1 92.5 97 PRO A O 1
ATOM 754 N N . THR A 1 98 ? -18.312 -9.5 8.984 1 94.38 98 THR A N 1
ATOM 755 C CA . THR A 1 98 ? -17.844 -8.641 7.898 1 94.38 98 THR A CA 1
ATOM 756 C C . THR A 1 98 ? -16.859 -9.391 7.008 1 94.38 98 THR A C 1
ATOM 758 O O . THR A 1 98 ? -15.906 -8.797 6.484 1 94.38 98 THR A O 1
ATOM 761 N N . HIS A 1 99 ? -17.031 -10.695 6.82 1 96.5 99 HIS A N 1
ATOM 762 C CA . HIS A 1 99 ? -16.125 -11.578 6.09 1 96.5 99 HIS A CA 1
ATOM 763 C C . HIS A 1 99 ? -15.828 -11.039 4.699 1 96.5 99 HIS A C 1
ATOM 765 O O . HIS A 1 99 ? -14.664 -10.969 4.293 1 96.5 99 HIS A O 1
ATOM 771 N N . ALA A 1 100 ? -16.844 -10.594 4.012 1 96.31 100 ALA A N 1
ATOM 772 C CA . ALA A 1 100 ? -16.672 -10.18 2.623 1 96.31 100 ALA A CA 1
ATOM 773 C C . ALA A 1 100 ? -15.781 -8.938 2.525 1 96.31 100 ALA A C 1
ATOM 775 O O . ALA A 1 100 ? -14.844 -8.898 1.725 1 96.31 100 ALA A O 1
ATOM 776 N N . THR A 1 101 ? -16.062 -7.938 3.391 1 96.38 101 THR A N 1
ATOM 777 C CA . THR A 1 101 ? -15.312 -6.691 3.355 1 96.38 101 THR A CA 1
ATOM 778 C C . THR A 1 101 ? -13.891 -6.902 3.867 1 96.38 101 THR A C 1
ATOM 780 O O . THR A 1 101 ? -12.93 -6.379 3.293 1 96.38 101 THR A O 1
ATOM 783 N N . ASP A 1 102 ? -13.75 -7.699 4.91 1 97.56 102 ASP A N 1
ATOM 784 C CA . ASP A 1 102 ? -12.438 -7.969 5.48 1 97.56 102 ASP A CA 1
ATOM 785 C C . ASP A 1 102 ? -11.547 -8.703 4.484 1 97.56 102 ASP A C 1
ATOM 787 O O . ASP A 1 102 ? -10.406 -8.297 4.242 1 97.56 102 ASP A O 1
ATOM 791 N N . MET A 1 103 ? -12.086 -9.719 3.863 1 98.06 103 MET A N 1
ATOM 792 C CA . MET A 1 103 ? -11.305 -10.555 2.965 1 98.06 103 MET A CA 1
ATOM 793 C C . MET A 1 103 ? -10.883 -9.773 1.722 1 98.06 103 MET A C 1
ATOM 795 O O . MET A 1 103 ? -9.727 -9.852 1.296 1 98.06 103 MET A O 1
ATOM 799 N N . TRP A 1 104 ? -11.789 -9.055 1.198 1 98.38 104 TRP A N 1
ATOM 800 C CA . TRP A 1 104 ? -11.445 -8.289 0.006 1 98.38 104 TRP A CA 1
ATOM 801 C C . TRP A 1 104 ? -10.375 -7.246 0.321 1 98.38 104 TRP A C 1
ATOM 803 O O . TRP A 1 104 ? -9.438 -7.051 -0.462 1 98.38 104 TRP A O 1
ATOM 813 N N . SER A 1 105 ? -10.492 -6.555 1.467 1 98.69 105 SER A N 1
ATOM 814 C CA . SER A 1 105 ? -9.5 -5.562 1.871 1 98.69 105 SER A CA 1
ATOM 815 C C . SER A 1 105 ? -8.125 -6.188 2.033 1 98.69 105 SER A C 1
ATOM 817 O O . SER A 1 105 ? -7.113 -5.59 1.654 1 98.69 105 SER A O 1
ATOM 819 N N . ILE A 1 106 ? -8.078 -7.375 2.564 1 98.81 106 ILE A N 1
ATOM 820 C CA . ILE A 1 106 ? -6.824 -8.094 2.76 1 98.81 106 ILE A CA 1
ATOM 821 C C . ILE A 1 106 ? -6.215 -8.445 1.404 1 98.81 106 ILE A C 1
ATOM 823 O O . ILE A 1 106 ? -5.023 -8.234 1.175 1 98.81 106 ILE A O 1
ATOM 827 N N . GLN A 1 107 ? -7.051 -8.969 0.515 1 98.88 107 GLN A N 1
ATOM 828 C CA . GLN A 1 107 ? -6.598 -9.328 -0.824 1 98.88 107 GLN A CA 1
ATOM 829 C C . GLN A 1 107 ? -6.059 -8.117 -1.568 1 98.88 107 GLN A C 1
ATOM 831 O O . GLN A 1 107 ? -4.961 -8.156 -2.129 1 98.88 107 GLN A O 1
ATOM 836 N N . TYR A 1 108 ? -6.816 -7.066 -1.559 1 98.88 108 TYR A N 1
ATOM 837 C CA . TYR A 1 108 ? -6.449 -5.84 -2.26 1 98.88 108 TYR A CA 1
ATOM 838 C C . TYR A 1 108 ? -5.203 -5.211 -1.646 1 98.88 108 TYR A C 1
ATOM 840 O O . TYR A 1 108 ? -4.293 -4.793 -2.367 1 98.88 108 TYR A O 1
ATOM 848 N N . GLY A 1 109 ? -5.156 -5.148 -0.296 1 98.81 109 GLY A N 1
ATOM 849 C CA . GLY A 1 109 ? -3.975 -4.645 0.382 1 98.81 109 GLY A CA 1
ATOM 850 C C . GLY A 1 109 ? -2.717 -5.422 0.047 1 98.81 109 GLY A C 1
ATOM 851 O O . GLY A 1 109 ? -1.642 -4.836 -0.107 1 98.81 109 GLY A O 1
ATOM 852 N N . THR A 1 110 ? -2.848 -6.711 -0.078 1 98.88 110 THR A N 1
ATOM 853 C CA . THR A 1 110 ? -1.719 -7.559 -0.438 1 98.88 110 THR A CA 1
ATOM 854 C C . THR A 1 110 ? -1.234 -7.246 -1.852 1 98.88 110 THR A C 1
ATOM 856 O O . THR A 1 110 ? -0.029 -7.176 -2.098 1 98.88 110 THR A O 1
ATOM 859 N N . ALA A 1 111 ? -2.146 -7.07 -2.76 1 98.94 111 ALA A N 1
ATOM 860 C CA . ALA A 1 111 ? -1.778 -6.664 -4.113 1 98.94 111 ALA A CA 1
ATOM 861 C C . ALA A 1 111 ? -1.024 -5.34 -4.105 1 98.94 111 ALA A C 1
ATOM 863 O O . ALA A 1 111 ? -0.056 -5.164 -4.848 1 98.94 111 ALA A O 1
ATOM 864 N N . LYS A 1 112 ? -1.435 -4.426 -3.264 1 98.81 112 LYS A N 1
ATOM 865 C CA . LYS A 1 112 ? -0.748 -3.143 -3.137 1 98.81 112 LYS A CA 1
ATOM 866 C C . LYS A 1 112 ? 0.657 -3.326 -2.568 1 98.81 112 LYS A C 1
ATOM 868 O O . LYS A 1 112 ? 1.576 -2.584 -2.922 1 98.81 112 LYS A O 1
ATOM 873 N N . ASP A 1 113 ? 0.813 -4.273 -1.663 1 98.88 113 ASP A N 1
ATOM 874 C CA . ASP A 1 113 ? 2.143 -4.566 -1.135 1 98.88 113 ASP A CA 1
ATOM 875 C C . ASP A 1 113 ? 3.078 -5.055 -2.24 1 98.88 113 ASP A C 1
ATOM 877 O O . ASP A 1 113 ? 4.262 -4.707 -2.256 1 98.88 113 ASP A O 1
ATOM 881 N N . VAL A 1 114 ? 2.555 -5.848 -3.148 1 98.94 114 VAL A N 1
ATOM 882 C CA . VAL A 1 114 ? 3.348 -6.293 -4.289 1 98.94 114 VAL A CA 1
ATOM 883 C C . VAL A 1 114 ? 3.83 -5.082 -5.086 1 98.94 114 VAL A C 1
ATOM 885 O O . VAL A 1 114 ? 5.02 -4.965 -5.387 1 98.94 114 VAL A O 1
ATOM 888 N N . SER A 1 115 ? 2.957 -4.152 -5.402 1 98.81 115 SER A N 1
ATOM 889 C CA . SER A 1 115 ? 3.305 -2.953 -6.156 1 98.81 115 SER A CA 1
ATOM 890 C C . SER A 1 115 ? 4.348 -2.119 -5.422 1 98.81 115 SER A C 1
ATOM 892 O O . SER A 1 115 ? 5.301 -1.629 -6.031 1 98.81 115 SER A O 1
ATOM 894 N N . PHE A 1 116 ? 4.152 -2 -4.129 1 98.81 116 PHE A N 1
ATOM 895 C CA . PHE A 1 116 ? 5.086 -1.251 -3.295 1 98.81 116 PHE A CA 1
ATOM 896 C C . PHE A 1 116 ? 6.477 -1.876 -3.346 1 98.81 116 PHE A C 1
ATOM 898 O O . PHE A 1 116 ? 7.469 -1.176 -3.551 1 98.81 116 PHE A O 1
ATOM 905 N N . LEU A 1 117 ? 6.5 -3.184 -3.143 1 98.81 117 LEU A N 1
ATOM 906 C CA . LEU A 1 117 ? 7.785 -3.877 -3.119 1 98.81 117 LEU A CA 1
ATOM 907 C C . LEU A 1 117 ? 8.461 -3.807 -4.484 1 98.81 117 LEU A C 1
ATOM 909 O O . LEU A 1 117 ? 9.695 -3.727 -4.566 1 98.81 117 LEU A O 1
ATOM 913 N N . MET A 1 118 ? 7.719 -3.828 -5.566 1 98.56 118 MET A N 1
ATOM 914 C CA . MET A 1 118 ? 8.312 -3.674 -6.891 1 98.56 118 MET A CA 1
ATOM 915 C C . MET A 1 118 ? 9.039 -2.34 -7.012 1 98.56 118 MET A C 1
ATOM 917 O O . MET A 1 118 ? 10.055 -2.238 -7.703 1 98.56 118 MET A O 1
ATOM 921 N N . ASP A 1 119 ? 8.531 -1.341 -6.344 1 98.19 119 ASP A N 1
ATOM 922 C CA . ASP A 1 119 ? 9.172 -0.029 -6.375 1 98.19 119 ASP A CA 1
ATOM 923 C C . ASP A 1 119 ? 10.477 -0.037 -5.578 1 98.19 119 ASP A C 1
ATOM 925 O O . ASP A 1 119 ? 11.5 0.461 -6.055 1 98.19 119 ASP A O 1
ATOM 929 N N . VAL A 1 120 ? 10.477 -0.65 -4.395 1 97.94 120 VAL A N 1
ATOM 930 C CA . VAL A 1 120 ? 11.547 -0.321 -3.461 1 97.94 120 VAL A CA 1
ATOM 931 C C . VAL A 1 120 ? 12.539 -1.483 -3.377 1 97.94 120 VAL A C 1
ATOM 933 O O . VAL A 1 120 ? 13.664 -1.317 -2.896 1 97.94 120 VAL A O 1
ATOM 936 N N . LEU A 1 121 ? 12.141 -2.68 -3.803 1 97.12 121 LEU A N 1
ATOM 937 C CA . LEU A 1 121 ? 12.938 -3.883 -3.605 1 97.12 121 LEU A CA 1
ATOM 938 C C . LEU A 1 121 ? 14.32 -3.727 -4.234 1 97.12 121 LEU A C 1
ATOM 940 O O . LEU A 1 121 ? 15.32 -4.156 -3.658 1 97.12 121 LEU A O 1
ATOM 944 N N . PRO A 1 122 ? 14.461 -3.102 -5.43 1 94.25 122 PRO A N 1
ATOM 945 C CA . PRO A 1 122 ? 15.789 -2.971 -6.039 1 94.25 122 PRO A CA 1
ATOM 946 C C . PRO A 1 122 ? 16.797 -2.279 -5.125 1 94.25 122 PRO A C 1
ATOM 948 O O . PRO A 1 122 ? 17.984 -2.576 -5.18 1 94.25 122 PRO A O 1
ATOM 951 N N . MET A 1 123 ? 16.312 -1.388 -4.203 1 92.38 123 MET A N 1
ATOM 952 C CA . MET A 1 123 ? 17.203 -0.688 -3.277 1 92.38 123 MET A CA 1
ATOM 953 C C . MET A 1 123 ? 17.688 -1.624 -2.176 1 92.38 123 MET A C 1
ATOM 955 O O . MET A 1 123 ? 18.641 -1.308 -1.463 1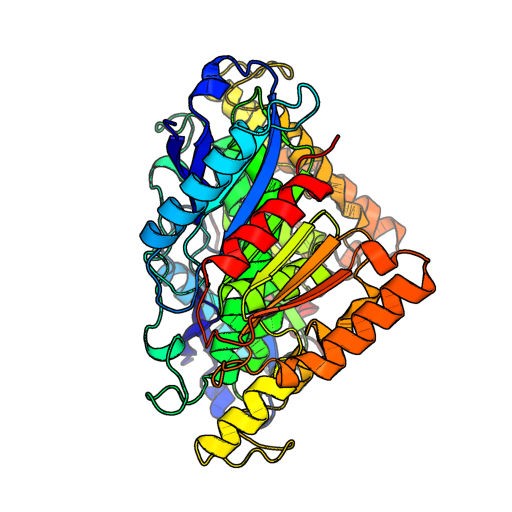 92.38 123 MET A O 1
ATOM 959 N N . HIS A 1 124 ? 16.969 -2.729 -2.078 1 89.12 124 HIS A N 1
ATOM 960 C CA . HIS A 1 124 ? 17.234 -3.611 -0.948 1 89.12 124 HIS A CA 1
ATOM 961 C C . HIS A 1 124 ? 17.844 -4.934 -1.414 1 89.12 124 HIS A C 1
ATOM 963 O O . HIS A 1 124 ? 18.109 -5.82 -0.6 1 89.12 124 HIS A O 1
ATOM 969 N N . LEU A 1 125 ? 17.953 -5.086 -2.715 1 88.56 125 LEU A N 1
ATOM 970 C CA . LEU A 1 125 ? 18.688 -6.215 -3.295 1 88.56 125 LEU A CA 1
ATOM 971 C C . LEU A 1 125 ? 20.156 -5.871 -3.488 1 88.56 125 LEU A C 1
ATOM 973 O O . LEU A 1 125 ? 20.547 -4.711 -3.355 1 88.56 125 LEU A O 1
ATOM 977 N N . SER A 1 126 ? 20.953 -6.871 -3.732 1 83.62 126 SER A N 1
ATOM 978 C CA . SER A 1 126 ? 22.359 -6.629 -4.016 1 83.62 126 SER A CA 1
ATOM 979 C C . SER A 1 126 ? 22.531 -5.656 -5.176 1 83.62 126 SER A C 1
ATOM 981 O O . SER A 1 126 ? 21.797 -5.723 -6.164 1 83.62 126 SER A O 1
ATOM 983 N N . ALA A 1 127 ? 23.5 -4.812 -5.012 1 78.25 127 ALA A N 1
ATOM 984 C CA . ALA A 1 127 ? 23.766 -3.785 -6.02 1 78.25 127 ALA A CA 1
ATOM 985 C C . ALA A 1 127 ? 24.109 -4.414 -7.363 1 78.25 127 ALA A C 1
ATOM 987 O O . ALA A 1 127 ? 24.031 -3.754 -8.406 1 78.25 127 ALA A O 1
ATOM 988 N N . THR A 1 128 ? 24.469 -5.633 -7.336 1 80.06 128 THR A N 1
ATOM 989 C CA . THR A 1 128 ? 24.891 -6.293 -8.562 1 80.06 128 THR A CA 1
ATOM 990 C C . THR A 1 128 ? 23.688 -6.926 -9.273 1 80.06 128 THR A C 1
ATOM 992 O O . THR A 1 128 ? 23.812 -7.406 -10.406 1 80.06 128 THR A O 1
ATOM 995 N N . MET A 1 129 ? 22.578 -6.875 -8.648 1 86.88 129 MET A N 1
ATOM 996 C CA . MET A 1 129 ? 21.391 -7.48 -9.258 1 86.88 129 MET A CA 1
ATOM 997 C C . MET A 1 129 ? 20.594 -6.441 -10.039 1 86.88 129 MET A C 1
ATOM 999 O O . MET A 1 129 ? 20.406 -5.316 -9.57 1 86.88 129 MET A O 1
ATOM 1003 N N . SER A 1 130 ? 20.25 -6.844 -11.203 1 90.19 130 SER A N 1
ATOM 1004 C CA . SER A 1 130 ? 19.359 -6.047 -12.023 1 90.19 130 SER A CA 1
ATOM 1005 C C . SER A 1 130 ? 18.062 -6.805 -12.328 1 90.19 130 SER A C 1
ATOM 1007 O O . SER A 1 130 ? 18.094 -7.883 -12.922 1 90.19 130 SER A O 1
ATOM 1009 N N . VAL A 1 131 ? 16.984 -6.281 -11.906 1 94.31 131 VAL A N 1
ATOM 1010 C CA . VAL A 1 131 ? 15.711 -6.945 -12.109 1 94.31 131 VAL A CA 1
ATOM 1011 C C . VAL A 1 131 ? 15.172 -6.613 -13.508 1 94.31 131 VAL A C 1
ATOM 1013 O O . VAL A 1 131 ? 14.945 -5.445 -13.828 1 94.31 131 VAL A O 1
ATOM 1016 N N . HIS A 1 132 ? 14.883 -7.617 -14.281 1 93.75 132 HIS A N 1
ATOM 1017 C CA . HIS A 1 132 ? 14.453 -7.414 -15.656 1 93.75 132 HIS A CA 1
ATOM 1018 C C . HIS A 1 132 ? 12.977 -7.742 -15.82 1 93.75 132 HIS A C 1
ATOM 1020 O O . HIS A 1 132 ? 12.32 -7.238 -16.734 1 93.75 132 HIS A O 1
ATOM 1026 N N . ARG A 1 133 ? 12.5 -8.656 -14.992 1 96.19 133 ARG A N 1
ATOM 1027 C CA . ARG A 1 133 ? 11.109 -9.078 -15.078 1 96.19 133 ARG A CA 1
ATOM 1028 C C . ARG A 1 133 ? 10.508 -9.273 -13.688 1 96.19 133 ARG A C 1
ATOM 1030 O O . ARG A 1 133 ? 11.211 -9.641 -12.75 1 96.19 133 ARG A O 1
ATOM 1037 N N . TRP A 1 134 ? 9.266 -9.023 -13.641 1 98.25 134 TRP A N 1
ATOM 1038 C CA . TRP A 1 134 ? 8.5 -9.18 -12.406 1 98.25 134 TRP A CA 1
ATOM 1039 C C . TRP A 1 134 ? 7.359 -10.172 -12.594 1 98.25 134 TRP A C 1
ATOM 1041 O O . TRP A 1 134 ? 6.637 -10.117 -13.594 1 98.25 134 TRP A O 1
ATOM 1051 N N . GLY A 1 135 ? 7.219 -11.117 -11.68 1 98.75 135 GLY A N 1
ATOM 1052 C CA . GLY A 1 135 ? 6.102 -12.047 -11.656 1 98.75 135 GLY A CA 1
ATOM 1053 C C . GLY A 1 135 ? 5.449 -12.164 -10.289 1 98.75 135 GLY A C 1
ATOM 1054 O O . GLY A 1 135 ? 6.035 -11.758 -9.281 1 98.75 135 GLY A O 1
ATOM 1055 N N . VAL A 1 136 ? 4.258 -12.648 -10.266 1 98.94 136 VAL A N 1
ATOM 1056 C CA . VAL A 1 136 ? 3.547 -12.945 -9.023 1 98.94 136 VAL A CA 1
ATOM 1057 C C . VAL A 1 136 ? 2.77 -14.25 -9.172 1 98.94 136 VAL A C 1
ATOM 1059 O O . VAL A 1 136 ? 2.199 -14.523 -10.227 1 98.94 136 VAL A O 1
ATOM 1062 N N . ALA A 1 137 ? 2.852 -15.086 -8.219 1 98.94 137 ALA A N 1
ATOM 1063 C CA . ALA A 1 137 ? 2.045 -16.297 -8.086 1 98.94 137 ALA A CA 1
ATOM 1064 C C . ALA A 1 137 ? 1.464 -16.406 -6.68 1 98.94 137 ALA A C 1
ATOM 1066 O O . ALA A 1 137 ? 2.08 -15.969 -5.707 1 98.94 137 ALA A O 1
ATOM 1067 N N . GLY A 1 138 ? 0.338 -16.953 -6.598 1 98.94 138 GLY A N 1
ATOM 1068 C CA . GLY A 1 138 ? -0.262 -17.094 -5.281 1 98.94 138 GLY A CA 1
ATOM 1069 C C . GLY A 1 138 ? -1.306 -18.188 -5.215 1 98.94 138 GLY A C 1
ATOM 1070 O O . GLY A 1 138 ? -1.866 -18.578 -6.238 1 98.94 138 GLY A O 1
ATOM 1071 N N . VAL A 1 139 ? -1.547 -18.703 -4.004 1 98.94 139 VAL A N 1
ATOM 1072 C CA . VAL A 1 139 ? -2.441 -19.828 -3.76 1 98.94 139 VAL A CA 1
ATOM 1073 C C . VAL A 1 139 ? -3.633 -19.359 -2.922 1 98.94 139 VAL A C 1
ATOM 1075 O O . VAL A 1 139 ? -3.459 -18.75 -1.868 1 98.94 139 VAL A O 1
ATOM 1078 N N . SER A 1 140 ? -4.891 -19.703 -3.357 1 98.75 140 SER A N 1
ATOM 1079 C CA . SER A 1 140 ? -6.102 -19.391 -2.604 1 98.75 140 SER A CA 1
ATOM 1080 C C . SER A 1 140 ? -6.199 -17.906 -2.299 1 98.75 140 SER A C 1
ATOM 1082 O O . SER A 1 140 ? -6.242 -17.078 -3.215 1 98.75 140 SER A O 1
ATOM 1084 N N . LEU A 1 141 ? -6.074 -17.547 -1.026 1 98.81 141 LEU A N 1
ATOM 1085 C CA . LEU A 1 141 ? -6.035 -16.125 -0.696 1 98.81 141 LEU A CA 1
ATOM 1086 C C . LEU A 1 141 ? -5.023 -15.383 -1.568 1 98.81 141 LEU A C 1
ATOM 1088 O O . LEU A 1 141 ? -5.328 -14.328 -2.123 1 98.81 141 LEU A O 1
ATOM 1092 N N . GLY A 1 142 ? -3.871 -15.953 -1.713 1 98.88 142 GLY A N 1
ATOM 1093 C CA . GLY A 1 142 ? -2.826 -15.391 -2.551 1 98.88 142 GLY A CA 1
ATOM 1094 C C . GLY A 1 142 ? -3.182 -15.383 -4.023 1 98.88 142 GLY A C 1
ATOM 1095 O O . GLY A 1 142 ? -2.695 -14.539 -4.781 1 98.88 142 GLY A O 1
ATOM 1096 N N . GLY A 1 143 ? -3.975 -16.375 -4.457 1 98.94 143 GLY A N 1
ATOM 1097 C CA . GLY A 1 143 ? -4.441 -16.391 -5.832 1 98.94 143 GLY A CA 1
ATOM 1098 C C . GLY A 1 143 ? -5.352 -15.219 -6.168 1 98.94 143 GLY A C 1
ATOM 1099 O O . GLY A 1 143 ? -5.27 -14.656 -7.262 1 98.94 143 GLY A O 1
ATOM 1100 N N . HIS A 1 144 ? -6.266 -14.883 -5.211 1 98.94 144 HIS A N 1
ATOM 1101 C CA . HIS A 1 144 ? -7.109 -13.711 -5.375 1 98.94 144 HIS A CA 1
ATOM 1102 C C . HIS A 1 144 ? -6.273 -12.438 -5.48 1 98.94 144 HIS A C 1
ATOM 1104 O O . HIS A 1 144 ? -6.48 -11.625 -6.387 1 98.94 144 HIS A O 1
ATOM 1110 N N . SER A 1 145 ? -5.328 -12.289 -4.602 1 98.94 145 SER A N 1
ATOM 1111 C CA . SER A 1 145 ? -4.449 -11.125 -4.59 1 98.94 145 SER A CA 1
ATOM 1112 C C . SER A 1 145 ? -3.631 -11.039 -5.875 1 98.94 145 SER A C 1
ATOM 1114 O O . SER A 1 145 ? -3.348 -9.945 -6.363 1 98.94 145 SER A O 1
ATOM 1116 N N . THR A 1 146 ? -3.232 -12.18 -6.406 1 98.94 146 THR A N 1
ATOM 1117 C CA . THR A 1 146 ? -2.477 -12.25 -7.652 1 98.94 146 THR A CA 1
ATOM 1118 C C . THR A 1 146 ? -3.27 -11.625 -8.797 1 98.94 146 THR A C 1
ATOM 1120 O O . THR A 1 146 ? -2.725 -10.852 -9.594 1 98.94 146 THR A O 1
ATOM 1123 N N . LEU A 1 147 ? -4.516 -11.93 -8.867 1 98.94 147 LEU A N 1
ATOM 1124 C CA . LEU A 1 147 ? -5.348 -11.398 -9.945 1 98.94 147 LEU A CA 1
ATOM 1125 C C . LEU A 1 147 ? -5.574 -9.898 -9.766 1 98.94 147 LEU A C 1
ATOM 1127 O O . LEU A 1 147 ? -5.594 -9.148 -10.742 1 98.94 147 LEU A O 1
ATOM 1131 N N . LEU A 1 148 ? -5.766 -9.477 -8.508 1 98.94 148 LEU A N 1
ATOM 1132 C CA . LEU A 1 148 ? -5.844 -8.047 -8.227 1 98.94 148 LEU A CA 1
ATOM 1133 C C . LEU A 1 148 ? -4.555 -7.344 -8.641 1 98.94 148 LEU A C 1
ATOM 1135 O O . LEU A 1 148 ? -4.598 -6.281 -9.266 1 98.94 148 LEU A O 1
ATOM 1139 N N . ALA A 1 149 ? -3.416 -7.914 -8.344 1 98.94 149 ALA A N 1
ATOM 1140 C CA . ALA A 1 149 ? -2.139 -7.328 -8.742 1 98.94 149 ALA A CA 1
ATOM 1141 C C . ALA A 1 149 ? -2.008 -7.289 -10.258 1 98.94 149 ALA A C 1
ATOM 1143 O O . ALA A 1 149 ? -1.539 -6.293 -10.82 1 98.94 149 ALA A O 1
ATOM 1144 N N . ALA A 1 150 ? -2.422 -8.336 -10.922 1 98.81 150 ALA A N 1
ATOM 1145 C CA . ALA A 1 150 ? -2.26 -8.445 -12.367 1 98.81 150 ALA A CA 1
ATOM 1146 C C . ALA A 1 150 ? -2.988 -7.312 -13.086 1 98.81 150 ALA A C 1
ATOM 1148 O O . ALA A 1 150 ? -2.459 -6.73 -14.039 1 98.81 150 ALA A O 1
ATOM 1149 N N . VAL A 1 151 ? -4.16 -6.926 -12.656 1 98.69 151 VAL A N 1
ATOM 1150 C CA . VAL A 1 151 ? -4.938 -5.938 -13.391 1 98.69 151 VAL A CA 1
ATOM 1151 C C . VAL A 1 151 ? -4.535 -4.531 -12.953 1 98.69 151 VAL A C 1
ATOM 1153 O O . VAL A 1 151 ? -4.766 -3.559 -13.672 1 98.69 151 VAL A O 1
ATOM 1156 N N . HIS A 1 152 ? -3.875 -4.383 -11.82 1 98.56 152 HIS A N 1
ATOM 1157 C CA . HIS A 1 152 ? -3.639 -3.033 -11.312 1 98.56 152 HIS A CA 1
ATOM 1158 C C . HIS A 1 152 ? -2.154 -2.691 -11.336 1 98.56 152 HIS A C 1
ATOM 1160 O O . HIS A 1 152 ? -1.769 -1.561 -11.023 1 98.56 152 HIS A O 1
ATOM 1166 N N . GLU A 1 153 ? -1.275 -3.637 -11.656 1 98.5 153 GLU A N 1
ATOM 1167 C CA . GLU A 1 153 ? 0.16 -3.387 -11.727 1 98.5 153 GLU A CA 1
ATOM 1168 C C . GLU A 1 153 ? 0.707 -3.701 -13.117 1 98.5 153 GLU A C 1
ATOM 1170 O O . GLU A 1 153 ? 1.113 -4.832 -13.383 1 98.5 153 GLU A O 1
ATOM 1175 N N . PRO A 1 154 ? 0.763 -2.713 -13.969 1 98.12 154 PRO A N 1
ATOM 1176 C CA . PRO A 1 154 ? 1.119 -2.953 -15.367 1 98.12 154 PRO A CA 1
ATOM 1177 C C . PRO A 1 154 ? 2.574 -3.385 -15.547 1 98.12 154 PRO A C 1
ATOM 1179 O O . PRO A 1 154 ? 2.957 -3.863 -16.609 1 98.12 154 PRO A O 1
ATOM 1182 N N . ARG A 1 155 ? 3.391 -3.221 -14.516 1 98.06 155 ARG A N 1
ATOM 1183 C CA . ARG A 1 155 ? 4.797 -3.59 -14.617 1 98.06 155 ARG A CA 1
ATOM 1184 C C . ARG A 1 155 ? 4.973 -5.102 -14.523 1 98.06 155 ARG A C 1
ATOM 1186 O O . ARG A 1 155 ? 6.043 -5.629 -14.844 1 98.06 155 ARG A O 1
ATOM 1193 N N . LEU A 1 156 ? 3.953 -5.863 -14.008 1 98.69 156 LEU A N 1
ATOM 1194 C CA . LEU A 1 156 ? 4.047 -7.316 -13.93 1 98.69 156 LEU A CA 1
ATOM 1195 C C . LEU A 1 156 ? 4.086 -7.934 -15.32 1 98.69 156 LEU A C 1
ATOM 1197 O O . LEU A 1 156 ? 3.287 -7.57 -16.188 1 98.69 156 LEU A O 1
ATOM 1201 N N . ASP A 1 157 ? 5.027 -8.852 -15.5 1 98.19 157 ASP A N 1
ATOM 1202 C CA . ASP A 1 157 ? 5.145 -9.57 -16.766 1 98.19 157 ASP A CA 1
ATOM 1203 C C . ASP A 1 157 ? 4.332 -10.859 -16.734 1 98.19 157 ASP A C 1
ATOM 1205 O O . ASP A 1 157 ? 3.785 -11.273 -17.766 1 98.19 157 ASP A O 1
ATOM 1209 N N . VAL A 1 158 ? 4.309 -11.492 -15.586 1 98.62 158 VAL A N 1
ATOM 1210 C CA . VAL A 1 158 ? 3.691 -12.812 -15.469 1 98.62 158 VAL A CA 1
ATOM 1211 C C . VAL A 1 158 ? 2.877 -12.891 -14.18 1 98.62 158 VAL A C 1
ATOM 1213 O O . VAL A 1 158 ? 3.285 -12.352 -13.148 1 98.62 158 VAL A O 1
ATOM 1216 N N . ALA A 1 159 ? 1.72 -13.516 -14.227 1 98.88 159 ALA A N 1
ATOM 1217 C CA . ALA A 1 159 ? 0.884 -13.797 -13.062 1 98.88 159 ALA A CA 1
ATOM 1218 C C . ALA A 1 159 ? 0.329 -15.219 -13.117 1 98.88 159 ALA A C 1
ATOM 1220 O O . ALA A 1 159 ? -0.143 -15.672 -14.164 1 98.88 159 ALA A O 1
ATOM 1221 N N . VAL A 1 160 ? 0.427 -15.953 -12.016 1 98.94 160 VAL A N 1
ATOM 1222 C CA . VAL A 1 160 ? -0.159 -17.281 -11.883 1 98.94 160 VAL A CA 1
ATOM 1223 C C . VAL A 1 160 ? -1.09 -17.312 -10.672 1 98.94 160 VAL A C 1
ATOM 1225 O O . VAL A 1 160 ? -0.631 -17.312 -9.523 1 98.94 160 VAL A O 1
ATOM 1228 N N . SER A 1 161 ? -2.361 -17.375 -10.93 1 98.94 161 SER A N 1
ATOM 1229 C CA . SER A 1 161 ? -3.354 -17.5 -9.859 1 98.94 161 SER A CA 1
ATOM 1230 C C . SER A 1 161 ? -3.742 -18.953 -9.641 1 98.94 161 SER A C 1
ATOM 1232 O O . SER A 1 161 ? -4.312 -19.594 -10.531 1 98.94 161 SER A O 1
ATOM 1234 N N . ILE A 1 162 ? -3.457 -19.5 -8.484 1 98.94 162 ILE A N 1
ATOM 1235 C CA . ILE A 1 162 ? -3.762 -20.891 -8.141 1 98.94 162 ILE A CA 1
ATOM 1236 C C . ILE A 1 162 ? -4.961 -20.922 -7.195 1 98.94 162 ILE A C 1
ATOM 1238 O O . ILE A 1 162 ? -4.887 -20.438 -6.066 1 98.94 162 ILE A O 1
ATOM 1242 N N . ILE A 1 163 ? -6.059 -21.469 -7.645 1 98.88 163 ILE A N 1
ATOM 1243 C CA . ILE A 1 163 ? -7.324 -21.625 -6.938 1 98.88 163 ILE A CA 1
ATOM 1244 C C . ILE A 1 163 ? -7.789 -20.266 -6.398 1 98.88 163 ILE A C 1
ATOM 1246 O O . ILE A 1 163 ? -8.242 -20.172 -5.254 1 98.88 163 ILE A O 1
ATOM 1250 N N . GLY A 1 164 ? -7.551 -19.156 -7.145 1 98.69 164 GLY A N 1
ATOM 1251 C CA . GLY A 1 164 ? -8.07 -17.812 -6.91 1 98.69 164 GLY A CA 1
ATOM 1252 C C . GLY A 1 164 ? -9.234 -17.453 -7.812 1 98.69 164 GLY A C 1
ATOM 1253 O O . GLY A 1 164 ? -9.578 -18.219 -8.719 1 98.69 164 GLY A O 1
ATOM 1254 N N . CYS A 1 165 ? -9.805 -16.344 -7.52 1 98.75 165 CYS A N 1
ATOM 1255 C CA . CYS A 1 165 ? -10.984 -15.914 -8.258 1 98.75 165 CYS A CA 1
ATOM 1256 C C . CYS A 1 165 ? -10.914 -14.422 -8.578 1 98.75 165 CYS A C 1
ATOM 1258 O O . CYS A 1 165 ? -10.617 -13.609 -7.703 1 98.75 165 CYS A O 1
ATOM 1260 N N . GLY A 1 166 ? -11.195 -14.094 -9.852 1 98.81 166 GLY A N 1
ATOM 1261 C CA . GLY A 1 166 ? -11.148 -12.703 -10.297 1 98.81 166 GLY A CA 1
ATOM 1262 C C . GLY A 1 166 ? -12.516 -12.047 -10.336 1 98.81 166 GLY A C 1
ATOM 1263 O O . GLY A 1 166 ? -12.656 -10.93 -10.82 1 98.81 166 GLY A O 1
ATOM 1264 N N . ASP A 1 167 ? -13.5 -12.781 -9.93 1 98.69 167 ASP A N 1
ATOM 1265 C CA . ASP A 1 167 ? -14.875 -12.312 -9.797 1 98.69 167 ASP A CA 1
ATOM 1266 C C . ASP A 1 167 ? -15.398 -12.523 -8.383 1 98.69 167 ASP A C 1
ATOM 1268 O O . ASP A 1 167 ? -16.078 -13.516 -8.102 1 98.69 167 ASP A O 1
ATOM 1272 N N . TYR A 1 168 ? -15.156 -11.516 -7.551 1 98.25 168 TYR A N 1
ATOM 1273 C CA . TYR A 1 168 ? -15.359 -11.648 -6.113 1 98.25 168 TYR A CA 1
ATOM 1274 C C . TYR A 1 168 ? -16.844 -11.828 -5.785 1 98.25 168 TYR A C 1
ATOM 1276 O O . TYR A 1 168 ? -17.203 -12.656 -4.949 1 98.25 168 TYR A O 1
ATOM 1284 N N . ALA A 1 169 ? -17.688 -11.062 -6.395 1 96.56 169 ALA A N 1
ATOM 1285 C CA . ALA A 1 169 ? -19.109 -11.141 -6.113 1 96.56 169 ALA A CA 1
ATOM 1286 C C . ALA A 1 169 ? -19.672 -12.516 -6.465 1 96.56 169 ALA A C 1
ATOM 1288 O O . ALA A 1 169 ? -20.453 -13.094 -5.711 1 96.56 169 ALA A O 1
ATOM 1289 N N . SER A 1 170 ? -19.25 -13.07 -7.602 1 97.12 170 SER A N 1
ATOM 1290 C CA . SER A 1 170 ? -19.719 -14.383 -8.031 1 97.12 170 SER A CA 1
ATOM 1291 C C . SER A 1 170 ? -19.312 -15.469 -7.047 1 97.12 170 SER A C 1
ATOM 1293 O O . SER A 1 170 ? -19.969 -16.516 -6.945 1 97.12 170 SER A O 1
ATOM 1295 N N . LEU A 1 171 ? -18.25 -15.25 -6.34 1 97.12 171 LEU A N 1
ATOM 1296 C CA . LEU A 1 171 ? -17.781 -16.203 -5.328 1 97.12 171 LEU A CA 1
ATOM 1297 C C . LEU A 1 171 ? -18.484 -15.977 -4 1 97.12 171 LEU A C 1
ATOM 1299 O O . LEU A 1 171 ? -18.953 -16.938 -3.377 1 97.12 171 LEU A O 1
ATOM 1303 N N . MET A 1 172 ? -18.688 -14.711 -3.574 1 95.5 172 MET A N 1
ATOM 1304 C CA . MET A 1 172 ? -19.078 -14.391 -2.203 1 95.5 172 MET A CA 1
ATOM 1305 C C . MET A 1 172 ? -20.594 -14.438 -2.041 1 95.5 172 MET A C 1
ATOM 1307 O O . MET A 1 172 ? -21.094 -14.789 -0.975 1 95.5 172 MET A O 1
ATOM 1311 N N . VAL A 1 173 ? -21.328 -14.078 -3.109 1 93.5 173 VAL A N 1
ATOM 1312 C CA . VAL A 1 173 ? -22.781 -14.023 -3.002 1 93.5 173 VAL A CA 1
ATOM 1313 C C . VAL A 1 173 ? -23.328 -15.422 -2.732 1 93.5 173 VAL A C 1
ATOM 1315 O O . VAL A 1 173 ? -24.047 -15.633 -1.755 1 93.5 173 VAL A O 1
ATOM 1318 N N . PRO A 1 174 ? -22.984 -16.438 -3.543 1 93 174 PRO A N 1
ATOM 1319 C CA . PRO A 1 174 ? -23.453 -17.781 -3.213 1 93 174 PRO A CA 1
ATOM 1320 C C . PRO A 1 174 ? -22.969 -18.266 -1.845 1 93 174 PRO A C 1
ATOM 1322 O O . PRO A 1 174 ? -23.672 -19 -1.152 1 93 174 PRO A O 1
ATOM 1325 N N . ARG A 1 175 ? -21.766 -17.891 -1.474 1 93.31 175 ARG A N 1
ATOM 1326 C CA . ARG A 1 175 ? -21.234 -18.25 -0.165 1 93.31 175 ARG A CA 1
ATOM 1327 C C . ARG A 1 175 ? -22.094 -17.672 0.957 1 93.31 175 ARG A C 1
ATOM 1329 O O . ARG A 1 175 ? -22.344 -18.344 1.956 1 93.31 175 ARG A O 1
ATOM 1336 N N . ALA A 1 176 ? -22.469 -16.406 0.829 1 93 176 ALA A N 1
ATOM 1337 C CA . ALA A 1 176 ? -23.359 -15.766 1.8 1 93 176 ALA A CA 1
ATOM 1338 C C . ALA A 1 176 ? -24.688 -16.516 1.903 1 93 176 ALA A C 1
ATOM 1340 O O . ALA A 1 176 ? -25.172 -16.797 3.006 1 93 176 ALA A O 1
ATOM 1341 N N . GLN A 1 177 ? -25.219 -16.844 0.767 1 89.81 177 GLN A N 1
ATOM 1342 C CA . GLN A 1 177 ? -26.484 -17.578 0.729 1 89.81 177 GLN A CA 1
ATOM 1343 C C . GLN A 1 177 ? -26.359 -18.922 1.424 1 89.81 177 GLN A C 1
ATOM 1345 O O . GLN A 1 177 ? -27.219 -19.312 2.215 1 89.81 177 GLN A O 1
ATOM 1350 N N . ALA A 1 178 ? -25.328 -19.594 1.144 1 90.31 178 ALA A N 1
ATOM 1351 C CA . ALA A 1 178 ? -25.094 -20.906 1.743 1 90.31 178 ALA A CA 1
ATOM 1352 C C . ALA A 1 178 ? -24.906 -20.781 3.254 1 90.31 178 ALA A C 1
ATOM 1354 O O . ALA A 1 178 ? -25.109 -21.75 3.986 1 90.31 178 ALA A O 1
ATOM 1355 N N . SER A 1 179 ? -24.516 -19.625 3.709 1 90.19 179 SER A N 1
ATOM 1356 C CA . SER A 1 179 ? -24.312 -19.375 5.133 1 90.19 179 SER A CA 1
ATOM 1357 C C . SER A 1 179 ? -25.594 -18.891 5.801 1 90.19 179 SER A C 1
ATOM 1359 O O . SER A 1 179 ? -25.578 -18.5 6.973 1 90.19 179 SER A O 1
ATOM 1361 N N . GLY A 1 180 ? -26.672 -18.781 4.984 1 88.31 180 GLY A N 1
ATOM 1362 C CA . GLY A 1 180 ? -27.969 -18.406 5.527 1 88.31 180 GLY A CA 1
ATOM 1363 C C . GLY A 1 180 ? -28.203 -16.906 5.555 1 88.31 180 GLY A C 1
ATOM 1364 O O . GLY A 1 180 ? -29.094 -16.422 6.25 1 88.31 180 GLY A O 1
ATOM 1365 N N . LEU A 1 181 ? -27.297 -16.234 4.918 1 88.31 181 LEU A N 1
ATOM 1366 C CA . LEU A 1 181 ? -27.422 -14.773 4.918 1 88.31 181 LEU A CA 1
ATOM 1367 C C . LEU A 1 181 ? -28.203 -14.289 3.709 1 88.31 181 LEU A C 1
ATOM 1369 O O . LEU A 1 181 ? -28.141 -14.891 2.633 1 88.31 181 LEU A O 1
ATOM 1373 N N . SER A 1 182 ? -29.125 -13.32 3.887 1 80 182 SER A N 1
ATOM 1374 C CA . SER A 1 182 ? -29.891 -12.711 2.809 1 80 182 SER A CA 1
ATOM 1375 C C . SER A 1 182 ? -29.141 -11.547 2.176 1 80 182 SER A C 1
ATOM 1377 O O . SER A 1 182 ? -28.75 -10.609 2.869 1 80 182 SER A O 1
ATOM 1379 N N . ILE A 1 183 ? -28.719 -11.797 1.004 1 71.56 183 ILE A N 1
ATOM 1380 C CA . ILE A 1 183 ? -28.047 -10.719 0.288 1 71.56 183 ILE A CA 1
ATOM 1381 C C . ILE A 1 183 ? -29.062 -9.953 -0.556 1 71.56 183 ILE A C 1
ATOM 1383 O O . ILE A 1 183 ? -29.734 -10.531 -1.419 1 71.56 183 ILE A O 1
ATOM 1387 N N . SER A 1 184 ? -29.797 -9.031 0.017 1 62.84 184 SER A N 1
ATOM 1388 C CA . SER A 1 184 ? -30.562 -8.109 -0.82 1 62.84 184 SER A CA 1
ATOM 1389 C C . SER A 1 184 ? -29.703 -6.898 -1.207 1 62.84 184 SER A C 1
ATOM 1391 O O . SER A 1 184 ? -28.938 -6.387 -0.393 1 62.84 184 SER A O 1
ATOM 1393 N N . THR A 1 185 ? -29.281 -6.832 -2.406 1 53.78 185 THR A N 1
ATOM 1394 C CA . THR A 1 185 ? -28.344 -5.879 -2.975 1 53.78 185 THR A CA 1
ATOM 1395 C C . THR A 1 185 ? -28.391 -4.551 -2.227 1 53.78 185 THR A C 1
ATOM 1397 O O . THR A 1 185 ? -27.391 -3.854 -2.105 1 53.78 185 THR A O 1
ATOM 1400 N N . ASP A 1 186 ? -29.562 -4.074 -1.764 1 51.97 186 ASP A N 1
ATOM 1401 C CA . ASP A 1 186 ? -29.734 -2.709 -1.271 1 51.97 186 ASP A CA 1
ATOM 1402 C C . ASP A 1 186 ? -29.375 -2.609 0.209 1 51.97 186 ASP A C 1
ATOM 1404 O O . ASP A 1 186 ? -29.297 -1.509 0.76 1 51.97 186 ASP A O 1
ATOM 1408 N N . SER A 1 187 ? -29.203 -3.711 0.893 1 58.06 187 SER A N 1
ATOM 1409 C CA . SER A 1 187 ? -29.125 -3.354 2.305 1 58.06 187 SER A CA 1
ATOM 1410 C C . SER A 1 187 ? -28.438 -4.445 3.117 1 58.06 187 SER A C 1
ATOM 1412 O O . SER A 1 187 ? -28.406 -4.383 4.348 1 58.06 187 SER A O 1
ATOM 1414 N N . CYS A 1 188 ? -27.594 -5.289 2.447 1 64.38 188 CYS A N 1
ATOM 1415 C CA . CYS A 1 188 ? -27.172 -6.402 3.291 1 64.38 188 CYS A CA 1
ATOM 1416 C C . CYS A 1 188 ? -25.891 -6.074 4.039 1 64.38 188 CYS A C 1
ATOM 1418 O O . CYS A 1 188 ? -24.922 -5.621 3.434 1 64.38 188 CYS A O 1
ATOM 1420 N N . GLU A 1 189 ? -25.984 -6.152 5.359 1 77.44 189 GLU A N 1
ATOM 1421 C CA . GLU A 1 189 ? -24.844 -5.926 6.254 1 77.44 189 GLU A CA 1
ATOM 1422 C C . GLU A 1 189 ? -23.672 -6.812 5.879 1 77.44 189 GLU A C 1
ATOM 1424 O O . GLU A 1 189 ? -22.516 -6.395 5.996 1 77.44 189 GLU A O 1
ATOM 1429 N N . CYS A 1 190 ? -23.984 -7.984 5.309 1 86.56 190 CYS A N 1
ATOM 1430 C CA . CYS A 1 190 ? -22.906 -8.922 5 1 86.56 190 CYS A CA 1
ATOM 1431 C C . CYS A 1 190 ? -22.25 -8.578 3.662 1 86.56 190 CYS A C 1
ATOM 1433 O O . CYS A 1 190 ? -21.172 -9.078 3.35 1 86.56 190 CYS A O 1
ATOM 1435 N N . PHE A 1 191 ? -22.922 -7.73 2.879 1 90.38 191 PHE A N 1
ATOM 1436 C CA . PHE A 1 191 ? -22.453 -7.285 1.571 1 90.38 191 PHE A CA 1
ATOM 1437 C C . PHE A 1 191 ? -22.906 -5.859 1.291 1 90.38 191 PHE A C 1
ATOM 1439 O O . PHE A 1 191 ? -23.781 -5.629 0.452 1 90.38 191 PHE A O 1
ATOM 1446 N N . PRO A 1 192 ? -22.328 -4.883 1.913 1 89.5 192 PRO A N 1
ATOM 1447 C CA . PRO A 1 192 ? -22.812 -3.504 1.906 1 89.5 192 PRO A CA 1
ATOM 1448 C C . PRO A 1 192 ? -22.641 -2.824 0.55 1 89.5 192 PRO A C 1
ATOM 1450 O O . PRO A 1 192 ? -21.781 -3.219 -0.238 1 89.5 192 PRO A O 1
ATOM 1453 N N . PRO A 1 193 ? -23.422 -1.779 0.305 1 89.69 193 PRO A N 1
ATOM 1454 C CA . PRO A 1 193 ? -23.312 -1.038 -0.954 1 89.69 193 PRO A CA 1
ATOM 1455 C C . PRO A 1 193 ? -21.906 -0.518 -1.219 1 89.69 193 PRO A C 1
ATOM 1457 O O . PRO A 1 193 ? -21.484 -0.427 -2.375 1 89.69 193 PRO A O 1
ATOM 1460 N N . SER A 1 194 ? -21.188 -0.157 -0.156 1 91.75 194 SER A N 1
ATOM 1461 C CA . SER A 1 194 ? -19.828 0.324 -0.314 1 91.75 194 SER A CA 1
ATOM 1462 C C . SER A 1 194 ? -18.922 -0.758 -0.898 1 91.75 194 SER A C 1
ATOM 1464 O O . SER A 1 194 ? -18.016 -0.463 -1.678 1 91.75 194 SER A O 1
ATOM 1466 N N . LEU A 1 195 ? -19.156 -2.039 -0.542 1 94.44 195 LEU A N 1
ATOM 1467 C CA . LEU A 1 195 ? -18.406 -3.139 -1.132 1 94.44 195 LEU A CA 1
ATOM 1468 C C . LEU A 1 195 ? -18.734 -3.297 -2.611 1 94.44 195 LEU A C 1
ATOM 1470 O O . LEU A 1 195 ? -17.844 -3.457 -3.441 1 94.44 195 LEU A O 1
ATOM 1474 N N . VAL A 1 196 ? -20 -3.205 -2.93 1 93.56 196 VAL A N 1
ATOM 1475 C CA . VAL A 1 196 ? -20.438 -3.311 -4.32 1 93.56 196 VAL A CA 1
ATOM 1476 C C . VAL A 1 196 ? -19.75 -2.229 -5.156 1 93.56 196 VAL A C 1
ATOM 1478 O O . VAL A 1 196 ? -19.266 -2.5 -6.258 1 93.56 196 VAL A O 1
ATOM 1481 N N . GLN A 1 197 ? -19.734 -1.081 -4.602 1 94 197 GLN A N 1
ATOM 1482 C CA . GLN A 1 197 ? -19.109 0.043 -5.301 1 94 197 GLN A CA 1
ATOM 1483 C C . GLN A 1 197 ? -17.641 -0.213 -5.559 1 94 197 GLN A C 1
ATOM 1485 O O . GLN A 1 197 ? -17.141 0.033 -6.66 1 94 197 GLN A O 1
ATOM 1490 N N . ILE A 1 198 ? -16.969 -0.696 -4.582 1 96.5 198 ILE A N 1
ATOM 1491 C CA . ILE A 1 198 ? -15.531 -0.898 -4.73 1 96.5 198 ILE A CA 1
ATOM 1492 C C . ILE A 1 198 ? -15.273 -2.047 -5.703 1 96.5 198 ILE A C 1
ATOM 1494 O O . ILE A 1 198 ? -14.328 -1.997 -6.496 1 96.5 198 ILE A O 1
ATOM 1498 N N . LEU A 1 199 ? -16.078 -3.115 -5.637 1 97.31 199 LEU A N 1
ATOM 1499 C CA . LEU A 1 199 ? -15.93 -4.223 -6.574 1 97.31 199 LEU A CA 1
ATOM 1500 C C . LEU A 1 199 ? -16.141 -3.754 -8.008 1 97.31 199 LEU A C 1
ATOM 1502 O O . LEU A 1 199 ? -15.391 -4.145 -8.906 1 97.31 199 LEU A O 1
ATOM 1506 N N . THR A 1 200 ? -17.109 -2.908 -8.195 1 97.56 200 THR A N 1
ATOM 1507 C CA . THR A 1 200 ? -17.375 -2.357 -9.516 1 97.56 200 THR A CA 1
ATOM 1508 C C . THR A 1 200 ? -16.156 -1.586 -10.023 1 97.56 200 THR A C 1
ATOM 1510 O O . THR A 1 200 ? -15.805 -1.673 -11.203 1 97.56 200 THR A O 1
ATOM 1513 N N . ARG A 1 201 ? -15.453 -1.011 -9.141 1 98.06 201 ARG A N 1
ATOM 1514 C CA . ARG A 1 201 ? -14.359 -0.127 -9.516 1 98.06 201 ARG A CA 1
ATOM 1515 C C . ARG A 1 201 ? -13.055 -0.907 -9.664 1 98.06 201 ARG A C 1
ATOM 1517 O O . ARG A 1 201 ? -12.234 -0.603 -10.539 1 98.06 201 ARG A O 1
ATOM 1524 N N . LEU A 1 202 ? -12.875 -1.984 -8.805 1 98.69 202 LEU A N 1
ATOM 1525 C CA . LEU A 1 202 ? -11.5 -2.436 -8.648 1 98.69 202 LEU A CA 1
ATOM 1526 C C . LEU A 1 202 ? -11.391 -3.941 -8.867 1 98.69 202 LEU A C 1
ATOM 1528 O O . LEU A 1 202 ? -10.297 -4.473 -9.047 1 98.69 202 LEU A O 1
ATOM 1532 N N . ASP A 1 203 ? -12.5 -4.641 -8.875 1 98.81 203 ASP A N 1
ATOM 1533 C CA . ASP A 1 203 ? -12.414 -6.09 -9.016 1 98.81 203 ASP A CA 1
ATOM 1534 C C . ASP A 1 203 ? -11.875 -6.48 -10.383 1 98.81 203 ASP A C 1
ATOM 1536 O O . ASP A 1 203 ? -12.164 -5.816 -11.383 1 98.81 203 ASP A O 1
ATOM 1540 N N . PRO A 1 204 ? -11.117 -7.555 -10.445 1 98.88 204 PRO A N 1
ATOM 1541 C CA . PRO A 1 204 ? -10.469 -7.926 -11.703 1 98.88 204 PRO A CA 1
ATOM 1542 C C . PRO A 1 204 ? -11.461 -8.109 -12.852 1 98.88 204 PRO A C 1
ATOM 1544 O O . PRO A 1 204 ? -11.195 -7.68 -13.977 1 98.88 204 PRO A O 1
ATOM 1547 N N . VAL A 1 205 ? -12.609 -8.625 -12.617 1 98.88 205 VAL A N 1
ATOM 1548 C CA . VAL A 1 205 ? -13.578 -8.938 -13.664 1 98.88 205 VAL A CA 1
ATOM 1549 C C . VAL A 1 205 ? -14.016 -7.656 -14.367 1 98.88 205 VAL A C 1
ATOM 1551 O O . VAL A 1 205 ? -14.352 -7.672 -15.555 1 98.88 205 VAL A O 1
ATOM 1554 N N . ASN A 1 206 ? -13.945 -6.539 -13.656 1 98.69 206 ASN A N 1
ATOM 1555 C CA . ASN A 1 206 ? -14.359 -5.262 -14.227 1 98.69 206 ASN A CA 1
ATOM 1556 C C . ASN A 1 206 ? -13.164 -4.453 -14.719 1 98.69 206 ASN A C 1
ATOM 1558 O O . ASN A 1 206 ? -13.312 -3.295 -15.117 1 98.69 206 ASN A O 1
ATOM 1562 N N . ASN A 1 207 ? -12 -5.004 -14.672 1 98.75 207 ASN A N 1
ATOM 1563 C CA . ASN A 1 207 ? -10.797 -4.273 -15.039 1 98.75 207 ASN A CA 1
ATOM 1564 C C . ASN A 1 207 ? -9.93 -5.07 -16 1 98.75 207 ASN A C 1
ATOM 1566 O O . ASN A 1 207 ? -8.711 -4.887 -16.062 1 98.75 207 ASN A O 1
ATOM 1570 N N . VAL A 1 208 ? -10.453 -5.941 -16.766 1 98.38 208 VAL A N 1
ATOM 1571 C CA . VAL A 1 208 ? -9.75 -6.793 -17.719 1 98.38 208 VAL A CA 1
ATOM 1572 C C . VAL A 1 208 ? -9.086 -5.93 -18.797 1 98.38 208 VAL A C 1
ATOM 1574 O O . VAL A 1 208 ? -8.07 -6.32 -19.375 1 98.38 208 VAL A O 1
ATOM 1577 N N . HIS A 1 209 ? -9.633 -4.766 -19.078 1 97.56 209 HIS A N 1
ATOM 1578 C CA . HIS A 1 209 ? -9.094 -3.857 -20.078 1 97.56 209 HIS A CA 1
ATOM 1579 C C . HIS A 1 209 ? -7.707 -3.361 -19.688 1 97.56 209 HIS A C 1
ATOM 1581 O O . HIS A 1 209 ? -6.965 -2.863 -20.531 1 97.56 209 HIS A O 1
ATOM 1587 N N . LYS A 1 210 ? -7.363 -3.479 -18.438 1 98 210 LYS A N 1
ATOM 1588 C CA . LYS A 1 210 ? -6.07 -3.004 -17.953 1 98 210 LYS A CA 1
ATOM 1589 C C . LYS A 1 210 ? -4.977 -4.039 -18.203 1 98 210 LYS A C 1
ATOM 1591 O O . LYS A 1 210 ? -3.787 -3.73 -18.109 1 98 210 LYS A O 1
ATOM 1596 N N . LEU A 1 211 ? -5.371 -5.324 -18.406 1 97.56 211 LEU A N 1
ATOM 1597 C CA . LEU A 1 211 ? -4.391 -6.344 -18.766 1 97.56 211 LEU A CA 1
ATOM 1598 C C . LEU A 1 211 ? -3.785 -6.055 -20.141 1 97.56 211 LEU A C 1
ATOM 1600 O O . LEU A 1 211 ? -4.508 -5.902 -21.125 1 97.56 211 LEU A O 1
ATOM 1604 N N . ASP A 1 212 ? -2.486 -5.867 -20.172 1 94.06 212 ASP A N 1
ATOM 1605 C CA . ASP A 1 212 ? -1.825 -5.508 -21.422 1 94.06 212 ASP A CA 1
ATOM 1606 C C . ASP A 1 212 ? -0.647 -6.434 -21.719 1 94.06 212 ASP A C 1
ATOM 1608 O O . ASP A 1 212 ? -0.658 -7.172 -22.703 1 94.06 212 ASP A O 1
ATOM 1612 N N . ASN A 1 213 ? 0.307 -6.523 -20.781 1 92.06 213 ASN A N 1
ATOM 1613 C CA . ASN A 1 213 ? 1.539 -7.262 -21.031 1 92.06 213 ASN A CA 1
ATOM 1614 C C . ASN A 1 213 ? 1.656 -8.492 -20.141 1 92.06 213 ASN A C 1
ATOM 1616 O O . ASN A 1 213 ? 2.578 -9.289 -20.297 1 92.06 213 ASN A O 1
ATOM 1620 N N . GLN A 1 214 ? 0.698 -8.664 -19.234 1 97.75 214 GLN A N 1
ATOM 1621 C CA . GLN A 1 214 ? 0.804 -9.734 -18.25 1 97.75 214 GLN A CA 1
ATOM 1622 C C . GLN A 1 214 ? 0.427 -11.078 -18.859 1 97.75 214 GLN A C 1
ATOM 1624 O O . GLN A 1 214 ? -0.69 -11.258 -19.344 1 97.75 214 GLN A O 1
ATOM 1629 N N . LYS A 1 215 ? 1.354 -12.023 -18.906 1 98.69 215 LYS A N 1
ATOM 1630 C CA . LYS A 1 215 ? 1.014 -13.414 -19.203 1 98.69 215 LYS A CA 1
ATOM 1631 C C . LYS A 1 215 ? 0.361 -14.086 -18 1 98.69 215 LYS A C 1
ATOM 1633 O O . LYS A 1 215 ? 1.006 -14.281 -16.969 1 98.69 215 LYS A O 1
ATOM 1638 N N . LEU A 1 216 ? -0.9 -14.422 -18.156 1 98.88 216 LEU A N 1
ATOM 1639 C CA . LEU A 1 216 ? -1.728 -14.82 -17.016 1 98.88 216 LEU A CA 1
ATOM 1640 C C . LEU A 1 216 ? -2.119 -16.297 -17.125 1 98.88 216 LEU A C 1
ATOM 1642 O O . LEU A 1 216 ? -2.67 -16.719 -18.141 1 98.88 216 LEU A O 1
ATOM 1646 N N . LEU A 1 217 ? -1.786 -17.062 -16.062 1 98.94 217 LEU A N 1
ATOM 1647 C CA . LEU A 1 217 ? -2.24 -18.438 -15.906 1 98.94 217 LEU A CA 1
ATOM 1648 C C . LEU A 1 217 ? -3.154 -18.562 -14.695 1 98.94 217 LEU A C 1
ATOM 1650 O O . LEU A 1 217 ? -2.811 -18.109 -13.594 1 98.94 217 LEU A O 1
ATOM 1654 N N . ILE A 1 218 ? -4.316 -19.109 -14.922 1 98.94 218 ILE A N 1
ATOM 1655 C CA . ILE A 1 218 ? -5.234 -19.422 -13.828 1 98.94 218 ILE A CA 1
ATOM 1656 C C . ILE A 1 218 ? -5.367 -20.922 -13.672 1 98.94 218 ILE A C 1
ATOM 1658 O O . ILE A 1 218 ? -5.695 -21.625 -14.633 1 98.94 218 ILE A O 1
ATOM 1662 N N . LEU A 1 219 ? -5.078 -21.406 -12.508 1 98.94 219 LEU A N 1
ATOM 1663 C CA . LEU A 1 219 ? -5.172 -22.828 -12.188 1 98.94 219 LEU A CA 1
ATOM 1664 C C . LEU A 1 219 ? -6.297 -23.094 -11.195 1 98.94 219 LEU A C 1
ATOM 1666 O O . LEU A 1 219 ? -6.48 -22.328 -10.242 1 98.94 219 LEU A O 1
ATOM 1670 N N . GLY A 1 220 ? -7.086 -24.094 -11.445 1 98.75 220 GLY A N 1
ATOM 1671 C CA . GLY A 1 220 ? -8.188 -24.438 -10.562 1 98.75 220 GLY A CA 1
ATOM 1672 C C . GLY A 1 220 ? -8.289 -25.938 -10.297 1 98.75 220 GLY A C 1
ATOM 1673 O O . GLY A 1 220 ? -7.633 -26.734 -10.969 1 98.75 220 GLY A O 1
ATOM 1674 N N . GLY A 1 221 ? -8.969 -26.266 -9.273 1 98.75 221 GLY A N 1
ATOM 1675 C CA . GLY A 1 221 ? -9.336 -27.641 -8.984 1 98.75 221 GLY A CA 1
ATOM 1676 C C . GLY A 1 221 ? -10.75 -27.984 -9.406 1 98.75 221 GLY A C 1
ATOM 1677 O O . GLY A 1 221 ? -11.703 -27.312 -9.016 1 98.75 221 GLY A O 1
ATOM 1678 N N . GLY A 1 222 ? -10.852 -29.062 -10.133 1 98.44 222 GLY A N 1
ATOM 1679 C CA . GLY A 1 222 ? -12.164 -29.469 -10.617 1 98.44 222 GLY A CA 1
ATOM 1680 C C . GLY A 1 222 ? -13.141 -29.797 -9.508 1 98.44 222 GLY A C 1
ATOM 1681 O O . GLY A 1 222 ? -14.352 -29.656 -9.672 1 98.44 222 GLY A O 1
ATOM 1682 N N . LEU A 1 223 ? -12.664 -30.188 -8.367 1 98.44 223 LEU A N 1
ATOM 1683 C CA . LEU A 1 223 ? -13.492 -30.594 -7.234 1 98.44 223 LEU A CA 1
ATOM 1684 C C . LEU A 1 223 ? -13.461 -29.531 -6.133 1 98.44 223 LEU A C 1
ATOM 1686 O O . LEU A 1 223 ? -13.828 -29.812 -4.988 1 98.44 223 LEU A O 1
ATOM 1690 N N . ASP A 1 224 ? -12.992 -28.344 -6.457 1 98.56 224 ASP A N 1
ATOM 1691 C CA . ASP A 1 224 ? -12.891 -27.266 -5.477 1 98.56 224 ASP A CA 1
ATOM 1692 C C . ASP A 1 224 ? -14.258 -26.672 -5.164 1 98.56 224 ASP A C 1
ATOM 1694 O O . ASP A 1 224 ? -14.82 -25.922 -5.969 1 98.56 224 ASP A O 1
ATOM 1698 N N . ALA A 1 225 ? -14.766 -26.922 -3.992 1 96.69 225 ALA A N 1
ATOM 1699 C CA . ALA A 1 225 ? -16.062 -26.406 -3.582 1 96.69 225 ALA A CA 1
ATOM 1700 C C . ALA A 1 225 ? -15.945 -25.016 -2.953 1 96.69 225 ALA A C 1
ATOM 1702 O O . ALA A 1 225 ? -16.906 -24.25 -2.918 1 96.69 225 ALA A O 1
ATOM 1703 N N . MET A 1 226 ? -14.797 -24.719 -2.479 1 96.69 226 MET A N 1
ATOM 1704 C CA . MET A 1 226 ? -14.57 -23.438 -1.797 1 96.69 226 MET A CA 1
ATOM 1705 C C . MET A 1 226 ? -14.422 -22.297 -2.801 1 96.69 226 MET A C 1
ATOM 1707 O O . MET A 1 226 ? -14.961 -21.219 -2.594 1 96.69 226 MET A O 1
ATOM 1711 N N . VAL A 1 227 ? -13.625 -22.484 -3.785 1 98.19 227 VAL A N 1
ATOM 1712 C CA . VAL A 1 227 ? -13.484 -21.594 -4.926 1 98.19 227 VAL A CA 1
ATOM 1713 C C . VAL A 1 227 ? -13.734 -22.359 -6.223 1 98.19 227 VAL A C 1
ATOM 1715 O O . VAL A 1 227 ? -12.789 -22.688 -6.949 1 98.19 227 VAL A O 1
ATOM 1718 N N . PRO A 1 228 ? -14.953 -22.547 -6.484 1 97.81 228 PRO A N 1
ATOM 1719 C CA . PRO A 1 228 ? -15.266 -23.344 -7.68 1 97.81 228 PRO A CA 1
ATOM 1720 C C . PRO A 1 228 ? -14.852 -22.641 -8.969 1 97.81 228 PRO A C 1
ATOM 1722 O O . PRO A 1 228 ? -15.055 -21.422 -9.117 1 97.81 228 PRO A O 1
ATOM 1725 N N . PRO A 1 229 ? -14.258 -23.406 -9.883 1 96.88 229 PRO A N 1
ATOM 1726 C CA . PRO A 1 229 ? -13.852 -22.797 -11.148 1 96.88 229 PRO A CA 1
ATOM 1727 C C . PRO A 1 229 ? -14.984 -22.016 -11.812 1 96.88 229 PRO A C 1
ATOM 1729 O O . PRO A 1 229 ? -14.734 -21.016 -12.492 1 96.88 229 PRO A O 1
ATOM 1732 N N . SER A 1 230 ? -16.234 -22.406 -11.57 1 97 230 SER A N 1
ATOM 1733 C CA . SER A 1 230 ? -17.391 -21.75 -12.18 1 97 230 SER A CA 1
ATOM 1734 C C . SER A 1 230 ? -17.5 -20.297 -11.727 1 97 230 SER A C 1
ATOM 1736 O O . SER A 1 230 ? -18.062 -19.453 -12.438 1 97 230 SER A O 1
ATOM 1738 N N . ALA A 1 231 ? -17 -19.984 -10.562 1 97.62 231 ALA A N 1
ATOM 1739 C CA . ALA A 1 231 ? -17.062 -18.609 -10.039 1 97.62 231 ALA A CA 1
ATOM 1740 C C . ALA A 1 231 ? -16.234 -17.672 -10.898 1 97.62 231 ALA A C 1
ATOM 1742 O O . ALA A 1 231 ? -16.438 -16.453 -10.867 1 97.62 231 ALA A O 1
ATOM 1743 N N . ASN A 1 232 ? -15.258 -18.188 -11.695 1 97.88 232 ASN A N 1
ATOM 1744 C CA . ASN A 1 232 ? -14.359 -17.391 -12.516 1 97.88 232 ASN A CA 1
ATOM 1745 C C . ASN A 1 232 ? -14.852 -17.266 -13.953 1 97.88 232 ASN A C 1
ATOM 1747 O O . ASN A 1 232 ? -14.219 -16.625 -14.781 1 97.88 232 ASN A O 1
ATOM 1751 N N . LYS A 1 233 ? -15.945 -17.844 -14.266 1 98.19 233 LYS A N 1
ATOM 1752 C CA . LYS A 1 233 ? -16.359 -18 -15.656 1 98.19 233 LYS A CA 1
ATOM 1753 C C . LYS A 1 233 ? -16.406 -16.656 -16.375 1 98.19 233 LYS A C 1
ATOM 1755 O O . LYS A 1 233 ? -15.828 -16.516 -17.469 1 98.19 233 LYS A O 1
ATOM 1760 N N . MET A 1 234 ? -17.078 -15.695 -15.812 1 98.5 234 MET A N 1
ATOM 1761 C CA . MET A 1 234 ? -17.203 -14.398 -16.453 1 98.5 234 MET A CA 1
ATOM 1762 C C . MET A 1 234 ? -15.836 -13.742 -16.641 1 98.5 234 MET A C 1
ATOM 1764 O O . MET A 1 234 ? -15.547 -13.188 -17.703 1 98.5 234 MET A O 1
ATOM 1768 N N . PHE A 1 235 ? -15.047 -13.766 -15.617 1 98.75 235 PHE A N 1
ATOM 1769 C CA . PHE A 1 235 ? -13.703 -13.188 -15.68 1 98.75 235 PHE A CA 1
ATOM 1770 C C . PHE A 1 235 ? -12.883 -13.852 -16.781 1 98.75 235 PHE A C 1
ATOM 1772 O O . PHE A 1 235 ? -12.266 -13.164 -17.594 1 98.75 235 PHE A O 1
ATOM 1779 N N . ILE A 1 236 ? -12.891 -15.195 -16.828 1 98.56 236 ILE A N 1
ATOM 1780 C CA . ILE A 1 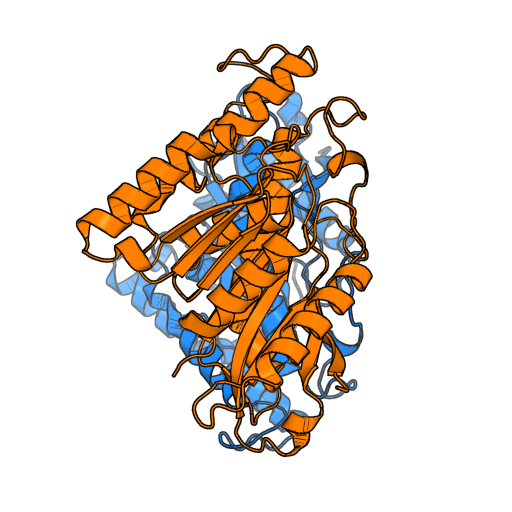236 ? -12.133 -15.969 -17.812 1 98.56 236 ILE A CA 1
ATOM 1781 C C . ILE A 1 236 ? -12.586 -15.602 -19.219 1 98.56 236 ILE A C 1
ATOM 1783 O O . ILE A 1 236 ? -11.75 -15.367 -20.094 1 98.56 236 ILE A O 1
ATOM 1787 N N . ASP A 1 237 ? -13.859 -15.531 -19.422 1 98.5 237 ASP A N 1
ATOM 1788 C CA . ASP A 1 237 ? -14.398 -15.195 -20.734 1 98.5 237 ASP A CA 1
ATOM 1789 C C . ASP A 1 237 ? -13.945 -13.805 -21.172 1 98.5 237 ASP A C 1
ATOM 1791 O O . ASP A 1 237 ? -13.531 -13.617 -22.328 1 98.5 237 ASP A O 1
ATOM 1795 N N . ARG A 1 238 ? -13.977 -12.898 -20.266 1 98.56 238 ARG A N 1
ATOM 1796 C CA . ARG A 1 238 ? -13.594 -11.523 -20.594 1 98.56 238 ARG A CA 1
ATOM 1797 C C . ARG A 1 238 ? -12.102 -11.43 -20.891 1 98.56 238 ARG A C 1
ATOM 1799 O O . ARG A 1 238 ? -11.688 -10.688 -21.797 1 98.56 238 ARG A O 1
ATOM 1806 N N . VAL A 1 239 ? -11.266 -12.156 -20.141 1 98.56 239 VAL A N 1
ATOM 1807 C CA . VAL A 1 239 ? -9.828 -12.133 -20.375 1 98.56 239 VAL A CA 1
ATOM 1808 C C . VAL A 1 239 ? -9.508 -12.742 -21.734 1 98.56 239 VAL A C 1
ATOM 1810 O O . VAL A 1 239 ? -8.703 -12.203 -22.5 1 98.56 239 VAL A O 1
ATOM 1813 N N . ARG A 1 240 ? -10.141 -13.867 -22.031 1 97.94 240 ARG A N 1
ATOM 1814 C CA . ARG A 1 240 ? -9.945 -14.523 -23.312 1 97.94 240 ARG A CA 1
ATOM 1815 C C . ARG A 1 240 ? -10.312 -13.594 -24.469 1 97.94 240 ARG A C 1
ATOM 1817 O O . ARG A 1 240 ? -9.602 -13.516 -25.469 1 97.94 240 ARG A O 1
ATOM 1824 N N . GLU A 1 241 ? -11.422 -12.961 -24.281 1 97.69 241 GLU A N 1
ATOM 1825 C CA . GLU A 1 241 ? -11.859 -12.008 -25.312 1 97.69 241 GLU A CA 1
ATOM 1826 C C . GLU A 1 241 ? -10.844 -10.883 -25.484 1 97.69 241 GLU A C 1
ATOM 1828 O O . GLU A 1 241 ? -10.492 -10.523 -26.609 1 97.69 241 GLU A O 1
ATOM 1833 N N . ARG A 1 242 ? -10.391 -10.352 -24.406 1 96.81 242 ARG A N 1
ATOM 1834 C CA . ARG A 1 242 ? -9.453 -9.242 -24.422 1 96.81 242 ARG A CA 1
ATOM 1835 C C . ARG A 1 242 ? -8.164 -9.625 -25.141 1 96.81 242 ARG A C 1
ATOM 1837 O O . ARG A 1 242 ? -7.719 -8.914 -26.047 1 96.81 242 ARG A O 1
ATOM 1844 N N . TYR A 1 243 ? -7.562 -10.719 -24.781 1 97.31 243 TYR A N 1
ATOM 1845 C CA . TYR A 1 243 ? -6.297 -11.141 -25.359 1 97.31 243 TYR A CA 1
ATOM 1846 C C . TYR A 1 243 ? -6.5 -11.625 -26.797 1 97.31 243 TYR A C 1
ATOM 1848 O O . TYR A 1 243 ? -5.648 -11.398 -27.656 1 97.31 243 TYR A O 1
ATOM 1856 N N . GLY A 1 244 ? -7.586 -12.242 -27.031 1 96.62 244 GLY A N 1
ATOM 1857 C CA . GLY A 1 244 ? -7.906 -12.68 -28.391 1 9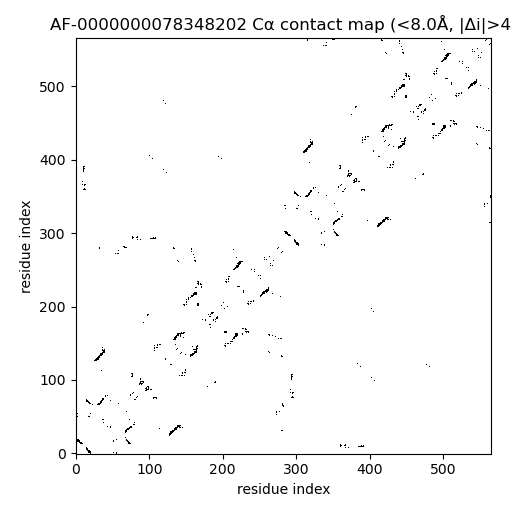6.62 244 GLY A CA 1
ATOM 1858 C C . GLY A 1 244 ? -8.039 -11.539 -29.375 1 96.62 244 GLY A C 1
ATOM 1859 O O . GLY A 1 244 ? -7.543 -11.617 -30.5 1 96.62 244 GLY A O 1
ATOM 1860 N N . ALA A 1 245 ? -8.648 -10.5 -28.969 1 96.31 245 ALA A N 1
ATOM 1861 C CA . ALA A 1 245 ? -8.883 -9.336 -29.812 1 96.31 245 ALA A CA 1
ATOM 1862 C C . ALA A 1 245 ? -7.562 -8.68 -30.219 1 96.31 245 ALA A C 1
ATOM 1864 O O . ALA A 1 245 ? -7.477 -8.039 -31.266 1 96.31 245 ALA A O 1
ATOM 1865 N N . GLU A 1 246 ? -6.531 -8.945 -29.5 1 95.12 246 GLU A N 1
ATOM 1866 C CA . GLU A 1 246 ? -5.242 -8.312 -29.766 1 95.12 246 GLU A CA 1
ATOM 1867 C C . GLU A 1 246 ? -4.266 -9.305 -30.391 1 95.12 246 GLU A C 1
ATOM 1869 O O . GLU A 1 246 ? -3.076 -9 -30.547 1 95.12 246 GLU A O 1
ATOM 1874 N N . GLY A 1 247 ? -4.719 -10.516 -30.656 1 96.38 247 GLY A N 1
ATOM 1875 C CA . GLY A 1 247 ? -3.861 -11.539 -31.234 1 96.38 247 GLY A CA 1
ATOM 1876 C C . GLY A 1 247 ? -2.859 -12.102 -30.234 1 96.38 247 GLY A C 1
ATOM 1877 O O . GLY A 1 247 ? -1.788 -12.57 -30.641 1 96.38 247 GLY A O 1
ATOM 1878 N N . LYS A 1 248 ? -3.176 -12 -28.906 1 97.19 248 LYS A N 1
ATOM 1879 C CA . LYS A 1 248 ? -2.295 -12.438 -27.828 1 97.19 248 LYS A CA 1
ATOM 1880 C C . LYS A 1 248 ? -2.908 -13.602 -27.047 1 97.19 248 LYS A C 1
ATOM 1882 O O . LYS A 1 248 ? -2.785 -13.672 -25.828 1 97.19 248 LYS A O 1
ATOM 1887 N N . SER A 1 249 ? -3.635 -14.477 -27.703 1 97.19 249 SER A N 1
ATOM 1888 C CA . SER A 1 249 ? -4.355 -15.562 -27.047 1 97.19 249 SER A CA 1
ATOM 1889 C C . SER A 1 249 ? -3.406 -16.469 -26.266 1 97.19 249 SER A C 1
ATOM 1891 O O . SER A 1 249 ? -3.799 -17.094 -25.281 1 97.19 249 SER A O 1
ATOM 1893 N N . GLU A 1 250 ? -2.174 -16.5 -26.672 1 97.38 250 GLU A N 1
ATOM 1894 C CA . GLU A 1 250 ? -1.205 -17.391 -26.016 1 97.38 250 GLU A CA 1
ATOM 1895 C C . GLU A 1 250 ? -0.789 -16.828 -24.656 1 97.38 250 GLU A C 1
ATOM 1897 O O . GLU A 1 250 ? -0.162 -17.547 -23.859 1 97.38 250 GLU A O 1
ATOM 1902 N N . TRP A 1 251 ? -1.097 -15.578 -24.359 1 98 251 TRP A N 1
ATOM 1903 C CA . TRP A 1 251 ? -0.673 -14.922 -23.125 1 98 251 TRP A CA 1
ATOM 1904 C C . TRP A 1 251 ? -1.619 -15.25 -21.984 1 98 251 TRP A C 1
ATOM 1906 O O . TRP A 1 251 ? -1.393 -14.836 -20.844 1 98 251 TRP A O 1
ATOM 1916 N N . PHE A 1 252 ? -2.674 -15.992 -22.297 1 98.56 252 PHE A N 1
ATOM 1917 C CA . PHE A 1 252 ? -3.617 -16.375 -21.25 1 98.56 252 PHE A CA 1
ATOM 1918 C C . PHE A 1 252 ? -3.98 -17.859 -21.375 1 98.56 252 PHE A C 1
ATOM 1920 O O . PHE A 1 252 ? -4.191 -18.359 -22.484 1 98.56 252 PHE A O 1
ATOM 1927 N N . ASP A 1 253 ? -4.082 -18.5 -20.203 1 98.62 253 ASP A N 1
ATOM 1928 C CA . ASP A 1 253 ? -4.586 -19.859 -20.172 1 98.62 253 ASP A CA 1
ATOM 1929 C C . ASP A 1 253 ? -5.266 -20.156 -18.828 1 98.62 253 ASP A C 1
ATOM 1931 O O . ASP A 1 253 ? -4.898 -19.594 -17.812 1 98.62 253 ASP A O 1
ATOM 1935 N N . GLU A 1 254 ? -6.289 -20.875 -18.844 1 98.69 254 GLU A N 1
ATOM 1936 C CA . GLU A 1 254 ? -6.906 -21.516 -17.672 1 98.69 254 GLU A CA 1
ATOM 1937 C C . GLU A 1 254 ? -6.754 -23.031 -17.734 1 98.69 254 GLU A C 1
ATOM 1939 O O . GLU A 1 254 ? -7.078 -23.656 -18.75 1 98.69 254 GLU A O 1
ATOM 1944 N N . ARG A 1 255 ? -6.27 -23.578 -16.688 1 98.81 255 ARG A N 1
ATOM 1945 C CA . ARG A 1 255 ? -6.082 -25.031 -16.609 1 98.81 255 ARG A CA 1
ATOM 1946 C C . ARG A 1 255 ? -6.688 -25.594 -15.328 1 98.81 255 ARG A C 1
ATOM 1948 O O . ARG A 1 255 ? -6.461 -25.062 -14.242 1 98.81 255 ARG A O 1
ATOM 1955 N N . ILE A 1 256 ? -7.422 -26.641 -15.508 1 98.75 256 ILE A N 1
ATOM 1956 C CA . ILE A 1 256 ? -8.133 -27.234 -14.375 1 98.75 256 ILE A CA 1
ATOM 1957 C C . ILE A 1 256 ? -7.574 -28.625 -14.086 1 98.75 256 ILE A C 1
ATOM 1959 O O . ILE A 1 256 ? -7.434 -29.453 -15 1 98.75 256 ILE A O 1
ATOM 1963 N N . ASP A 1 257 ? -7.129 -28.891 -12.875 1 98.81 257 ASP A N 1
ATOM 1964 C CA . ASP A 1 257 ? -6.875 -30.25 -12.383 1 98.81 257 ASP A CA 1
ATOM 1965 C C . ASP A 1 257 ? -8.18 -30.953 -12.016 1 98.81 257 ASP A C 1
ATOM 1967 O O . ASP A 1 257 ? -8.789 -30.641 -10.992 1 98.81 257 ASP A O 1
ATOM 1971 N N . PRO A 1 258 ? -8.656 -31.875 -12.812 1 98.19 258 PRO A N 1
ATOM 1972 C CA . PRO A 1 258 ? -10 -32.438 -12.602 1 98.19 258 PRO A CA 1
ATOM 1973 C C . PRO A 1 258 ? -10.141 -33.156 -11.273 1 98.19 258 PRO A C 1
ATOM 1975 O O . PRO A 1 258 ? -11.25 -33.281 -10.75 1 98.19 258 PRO A O 1
ATOM 1978 N N . ASP A 1 259 ? -9.055 -33.594 -10.656 1 97.94 259 ASP A N 1
ATOM 1979 C CA . ASP A 1 259 ? -9.117 -34.438 -9.477 1 97.94 259 ASP A CA 1
ATOM 1980 C C . ASP A 1 259 ? -8.836 -33.656 -8.203 1 97.94 259 ASP A C 1
ATOM 1982 O O . ASP A 1 259 ? -8.984 -34.156 -7.098 1 97.94 259 ASP A O 1
ATOM 1986 N N . ALA A 1 260 ? -8.445 -32.406 -8.359 1 98.62 260 ALA A N 1
ATOM 1987 C CA . ALA A 1 260 ? -8.023 -31.625 -7.199 1 98.62 260 ALA A CA 1
ATOM 1988 C C . ALA A 1 260 ? -9.188 -30.844 -6.605 1 98.62 260 ALA A C 1
ATOM 1990 O O . ALA A 1 260 ? -10.031 -30.328 -7.344 1 98.62 260 ALA A O 1
ATOM 1991 N N . GLY A 1 261 ? -9.25 -30.797 -5.273 1 98.38 261 GLY A N 1
ATOM 1992 C CA . GLY A 1 261 ? -10.102 -29.859 -4.562 1 98.38 261 GLY A CA 1
ATOM 1993 C C . GLY A 1 261 ? -9.445 -28.5 -4.34 1 98.38 261 GLY A C 1
ATOM 1994 O O . GLY A 1 261 ? -8.844 -27.938 -5.258 1 98.38 261 GLY A O 1
ATOM 1995 N N . HIS A 1 262 ? -9.695 -27.906 -3.152 1 98.31 262 HIS A N 1
ATOM 1996 C CA . HIS A 1 262 ? -9.094 -26.625 -2.818 1 98.31 262 HIS A CA 1
ATOM 1997 C C . HIS A 1 262 ? -7.668 -26.797 -2.316 1 98.31 262 HIS A C 1
ATOM 1999 O O . HIS A 1 262 ? -7.395 -26.594 -1.129 1 98.31 262 HIS A O 1
ATOM 2005 N N . THR A 1 263 ? -6.785 -27.172 -3.229 1 98.06 263 THR A N 1
ATOM 2006 C CA . THR A 1 263 ? -5.402 -27.453 -2.873 1 98.06 263 THR A CA 1
ATOM 2007 C C . THR A 1 263 ? -4.461 -27.078 -4.02 1 98.06 263 THR A C 1
ATOM 2009 O O . THR A 1 263 ? -4.875 -27.031 -5.18 1 98.06 263 THR A O 1
ATOM 2012 N N . PHE A 1 264 ? -3.268 -26.719 -3.654 1 98.5 264 PHE A N 1
ATOM 2013 C CA . PHE A 1 264 ? -2.188 -26.562 -4.625 1 98.5 264 PHE A CA 1
ATOM 2014 C C . PHE A 1 264 ? -1.576 -27.922 -4.969 1 98.5 264 PHE A C 1
ATOM 2016 O O . PHE A 1 264 ? -0.628 -28.359 -4.316 1 98.5 264 PHE A O 1
ATOM 2023 N N . SER A 1 265 ? -2.037 -28.578 -6.031 1 98.5 265 SER A N 1
ATOM 2024 C CA . SER A 1 265 ? -1.667 -29.953 -6.348 1 98.5 265 SER A CA 1
ATOM 2025 C C . SER A 1 265 ? -0.304 -30.016 -7.027 1 98.5 265 SER A C 1
ATOM 2027 O O . SER A 1 265 ? 0.172 -29.016 -7.566 1 98.5 265 SER A O 1
ATOM 2029 N N . PRO A 1 266 ? 0.353 -31.188 -7.008 1 97.94 266 PRO A N 1
ATOM 2030 C CA . PRO A 1 266 ? 1.615 -31.344 -7.73 1 97.94 266 PRO A CA 1
ATOM 2031 C C . PRO A 1 266 ? 1.492 -31.016 -9.219 1 97.94 266 PRO A C 1
ATOM 2033 O O . PRO A 1 266 ? 2.418 -30.453 -9.805 1 97.94 266 PRO A O 1
ATOM 2036 N N . TRP A 1 267 ? 0.347 -31.391 -9.75 1 98.62 267 TRP A N 1
ATOM 2037 C CA . TRP A 1 267 ? 0.119 -31.062 -11.148 1 98.62 267 TRP A CA 1
ATOM 2038 C C . TRP A 1 267 ? 0.14 -29.547 -11.359 1 98.62 267 TRP A C 1
ATOM 2040 O O . TRP A 1 267 ? 0.756 -29.062 -12.305 1 98.62 267 TRP A O 1
ATOM 2050 N N . MET A 1 268 ? -0.486 -28.828 -10.508 1 98.75 268 MET A N 1
ATOM 2051 C CA . MET A 1 268 ? -0.513 -27.375 -10.602 1 98.75 268 MET A CA 1
ATOM 2052 C C . MET A 1 268 ? 0.892 -26.797 -10.469 1 98.75 268 MET A C 1
ATOM 2054 O O . MET A 1 268 ? 1.223 -25.797 -11.117 1 98.75 268 MET A O 1
ATOM 2058 N N . MET A 1 269 ? 1.702 -27.375 -9.586 1 98.5 269 MET A N 1
ATOM 2059 C CA . MET A 1 269 ? 3.088 -26.938 -9.445 1 98.5 269 MET A CA 1
ATOM 2060 C C . MET A 1 269 ? 3.842 -27.078 -10.766 1 98.5 269 MET A C 1
ATOM 2062 O O . MET A 1 269 ? 4.562 -26.172 -11.172 1 98.5 269 MET A O 1
ATOM 2066 N N . VAL A 1 270 ? 3.627 -28.156 -11.43 1 98.12 270 VAL A N 1
ATOM 2067 C CA . VAL A 1 270 ? 4.289 -28.391 -12.711 1 98.12 270 VAL A CA 1
ATOM 2068 C C . VAL A 1 270 ? 3.838 -27.344 -13.727 1 98.12 270 VAL A C 1
ATOM 2070 O O . VAL A 1 270 ? 4.66 -26.797 -14.461 1 98.12 270 VAL A O 1
ATOM 2073 N N . GLN A 1 271 ? 2.514 -27.078 -13.781 1 98.62 271 GLN A N 1
ATOM 2074 C CA . GLN A 1 271 ? 2.006 -26.062 -14.688 1 98.62 271 GLN A CA 1
ATOM 2075 C C . GLN A 1 271 ? 2.623 -24.688 -14.383 1 98.62 271 GLN A C 1
ATOM 2077 O O . GLN A 1 271 ? 2.967 -23.938 -15.297 1 98.62 271 GLN A O 1
ATOM 2082 N N . THR A 1 272 ? 2.736 -24.375 -13.117 1 98.62 272 THR A N 1
ATOM 2083 C CA . THR A 1 272 ? 3.338 -23.125 -12.68 1 98.62 272 THR A CA 1
ATOM 2084 C C . THR A 1 272 ? 4.785 -23.031 -13.156 1 98.62 272 THR A C 1
ATOM 2086 O O . THR A 1 272 ? 5.188 -22.016 -13.727 1 98.62 272 THR A O 1
ATOM 2089 N N . GLN A 1 273 ? 5.531 -24.078 -12.984 1 96.62 273 GLN A N 1
ATOM 2090 C CA . GLN A 1 273 ? 6.934 -24.109 -13.398 1 96.62 273 GLN A CA 1
ATOM 2091 C C . GLN A 1 273 ? 7.066 -23.891 -14.898 1 96.62 273 GLN A C 1
ATOM 2093 O O . GLN A 1 273 ? 7.883 -23.078 -15.336 1 96.62 273 GLN A O 1
ATOM 2098 N N . GLN A 1 274 ? 6.25 -24.547 -15.641 1 96.31 274 GLN A N 1
ATOM 2099 C CA . GLN A 1 274 ? 6.32 -24.438 -17.094 1 96.31 274 GLN A CA 1
ATOM 2100 C C . GLN A 1 274 ? 5.98 -23.031 -17.562 1 96.31 274 GLN A C 1
ATOM 2102 O O . GLN A 1 274 ? 6.637 -22.484 -18.438 1 96.31 274 GLN A O 1
ATOM 2107 N N . TRP A 1 275 ? 4.973 -22.469 -16.938 1 97.38 275 TRP A N 1
ATOM 2108 C CA . TRP A 1 275 ? 4.559 -21.109 -17.312 1 97.38 275 TRP A CA 1
ATOM 2109 C C . TRP A 1 275 ? 5.648 -20.109 -16.984 1 97.38 275 TRP A C 1
ATOM 2111 O O . TRP A 1 275 ? 5.953 -19.219 -17.797 1 97.38 275 TRP A O 1
ATOM 2121 N N . LEU A 1 276 ? 6.234 -20.219 -15.812 1 96.56 276 LEU A N 1
ATOM 2122 C CA . LEU A 1 276 ? 7.289 -19.312 -15.383 1 96.56 276 LEU A CA 1
ATOM 2123 C C . LEU A 1 276 ? 8.531 -19.469 -16.25 1 96.56 276 LEU A C 1
ATOM 2125 O O . LEU A 1 276 ? 9.172 -18.469 -16.609 1 96.56 276 LEU A O 1
ATOM 2129 N N . CYS A 1 277 ? 8.867 -20.625 -16.625 1 93 277 CYS A N 1
ATOM 2130 C CA . CYS A 1 277 ? 10.016 -20.859 -17.5 1 93 277 CYS A CA 1
ATOM 2131 C C . CYS A 1 277 ? 9.82 -20.188 -18.844 1 93 277 CYS A C 1
ATOM 2133 O O . CYS A 1 277 ? 10.742 -19.547 -19.359 1 93 277 CYS A O 1
ATOM 2135 N N . LYS A 1 278 ? 8.68 -20.312 -19.344 1 93.88 278 LYS A N 1
ATOM 2136 C CA . LYS A 1 278 ? 8.383 -19.812 -20.672 1 93.88 278 LYS A CA 1
ATOM 2137 C C . LYS A 1 278 ? 8.336 -18.281 -20.688 1 93.88 278 LYS A C 1
ATOM 2139 O O . LYS A 1 278 ? 8.867 -17.641 -21.594 1 93.88 278 LYS A O 1
ATOM 2144 N N . TYR A 1 279 ? 7.754 -17.703 -19.641 1 95.75 279 TYR A N 1
ATOM 2145 C CA . TYR A 1 279 ? 7.379 -16.297 -19.812 1 95.75 279 TYR A CA 1
ATOM 2146 C C . TYR A 1 279 ? 8.148 -15.406 -18.859 1 95.75 279 TYR A C 1
ATOM 2148 O O . TYR A 1 279 ? 8.25 -14.195 -19.062 1 95.75 279 TYR A O 1
ATOM 2156 N N . LEU A 1 280 ? 8.609 -15.969 -17.75 1 95 280 LEU A N 1
ATOM 2157 C CA . LEU A 1 280 ? 9.281 -15.125 -16.766 1 95 280 LEU A CA 1
ATOM 2158 C C . LEU A 1 280 ? 10.797 -15.18 -16.938 1 95 280 LEU A C 1
ATOM 2160 O O . LEU A 1 280 ? 11.477 -14.156 -16.828 1 95 280 LEU A O 1
ATOM 2164 N N . LEU A 1 281 ? 11.328 -16.281 -17.297 1 90.56 281 LEU A N 1
ATOM 2165 C CA . LEU A 1 281 ? 12.773 -16.484 -17.266 1 90.56 281 LEU A CA 1
ATOM 2166 C C . LEU A 1 281 ? 13.375 -16.328 -18.672 1 90.56 281 LEU A C 1
ATOM 2168 O O . LEU A 1 281 ? 14.586 -16.156 -18.812 1 90.56 281 LEU A O 1
ATOM 2172 N N . SER A 1 282 ? 12.539 -16.391 -19.703 1 78.62 282 SER A N 1
ATOM 2173 C CA . SER A 1 282 ? 13.062 -16.344 -21.062 1 78.62 282 SER A CA 1
ATOM 2174 C C . SER A 1 282 ? 13.438 -14.914 -21.469 1 78.62 282 SER A C 1
ATOM 2176 O O . SER A 1 282 ? 12.711 -13.969 -21.141 1 78.62 282 SER A O 1
ATOM 2178 N N . ARG A 1 283 ? 14.742 -14.617 -21.938 1 67.12 283 ARG A N 1
ATOM 2179 C CA . ARG A 1 283 ? 15.211 -13.312 -22.375 1 67.12 283 ARG A CA 1
ATOM 2180 C C . ARG A 1 283 ? 14.641 -12.961 -23.75 1 67.12 283 ARG A C 1
ATOM 2182 O O . ARG A 1 283 ? 14.406 -13.852 -24.578 1 67.12 283 ARG A O 1
ATOM 2189 N N . MET B 1 1 ? -15.039 19.109 24.359 1 63.62 1 MET B N 1
ATOM 2190 C CA . MET B 1 1 ? -16.109 18.266 23.828 1 63.62 1 MET B CA 1
ATOM 2191 C C . MET B 1 1 ? -15.656 16.812 23.688 1 63.62 1 MET B C 1
ATOM 2193 O O . MET B 1 1 ? -14.469 16.547 23.516 1 63.62 1 MET B O 1
ATOM 2197 N N . ASP B 1 2 ? -16.578 15.984 23.875 1 82.12 2 ASP B N 1
ATOM 2198 C CA . ASP B 1 2 ? -16.344 14.547 23.953 1 82.12 2 ASP B CA 1
ATOM 2199 C C . ASP B 1 2 ? -16.094 13.961 22.562 1 82.12 2 ASP B C 1
ATOM 2201 O O . ASP B 1 2 ? -16.781 14.305 21.609 1 82.12 2 ASP B O 1
ATOM 2205 N N . CYS B 1 3 ? -14.922 13.539 22.297 1 89.75 3 CYS B N 1
ATOM 2206 C CA . CYS B 1 3 ? -14.617 12.828 21.062 1 89.75 3 CYS B CA 1
ATOM 2207 C C . CYS B 1 3 ? -14.867 11.328 21.234 1 89.75 3 CYS B C 1
ATOM 2209 O O . CYS B 1 3 ? -14.672 10.781 22.312 1 89.75 3 CYS B O 1
ATOM 2211 N N . LEU B 1 4 ? -15.406 10.812 20.219 1 92.38 4 LEU B N 1
ATOM 2212 C CA . LEU B 1 4 ? -15.5 9.359 20.125 1 92.38 4 LEU B CA 1
ATOM 2213 C C . LEU B 1 4 ? -14.234 8.773 19.5 1 92.38 4 LEU B C 1
ATOM 2215 O O . LEU B 1 4 ? -13.742 9.273 18.484 1 92.38 4 LEU B O 1
ATOM 2219 N N . ILE B 1 5 ? -13.695 7.793 20.156 1 95.44 5 ILE B N 1
ATOM 2220 C CA . ILE B 1 5 ? -12.5 7.105 19.672 1 95.44 5 ILE B CA 1
ATOM 2221 C C . ILE B 1 5 ? -12.82 5.637 19.406 1 95.44 5 ILE B C 1
ATOM 2223 O O . ILE B 1 5 ? -13.344 4.938 20.281 1 95.44 5 ILE B O 1
ATOM 2227 N N . GLU B 1 6 ? -12.539 5.254 18.203 1 95.06 6 GLU B N 1
ATOM 2228 C CA . GLU B 1 6 ? -12.781 3.869 17.812 1 95.06 6 GLU B CA 1
ATOM 2229 C C . GLU B 1 6 ? -11.523 3.24 17.203 1 95.06 6 GLU B C 1
ATOM 2231 O O . GLU B 1 6 ? -10.766 3.912 16.516 1 95.06 6 GLU B O 1
ATOM 2236 N N . GLU B 1 7 ? -11.32 2.008 17.531 1 96.31 7 GLU B N 1
ATOM 2237 C CA . GLU B 1 7 ? -10.227 1.237 16.938 1 96.31 7 GLU B CA 1
ATOM 2238 C C . GLU B 1 7 ? -10.766 0.114 16.047 1 96.31 7 GLU B C 1
ATOM 2240 O O . GLU B 1 7 ? -11.758 -0.532 16.391 1 96.31 7 GLU B O 1
ATOM 2245 N N . GLN B 1 8 ? -10.125 -0.038 14.922 1 96.06 8 GLN B N 1
ATOM 2246 C CA . GLN B 1 8 ? -10.523 -1.092 14 1 96.06 8 GLN B CA 1
ATOM 2247 C C . GLN B 1 8 ? -9.328 -1.609 13.203 1 96.06 8 GLN B C 1
ATOM 2249 O O . GLN B 1 8 ? -8.305 -0.929 13.094 1 96.06 8 GLN B O 1
ATOM 2254 N N . ALA B 1 9 ? -9.445 -2.871 12.742 1 97 9 ALA B N 1
ATOM 2255 C CA . ALA B 1 9 ? -8.5 -3.436 11.789 1 97 9 ALA B CA 1
ATOM 2256 C C . ALA B 1 9 ? -9.039 -3.35 10.367 1 97 9 ALA B C 1
ATOM 2258 O O . ALA B 1 9 ? -10.102 -3.898 10.062 1 97 9 ALA B O 1
ATOM 2259 N N . VAL B 1 10 ? -8.359 -2.639 9.539 1 97.94 10 VAL B N 1
ATOM 2260 C CA . VAL B 1 10 ? -8.781 -2.469 8.156 1 97.94 10 VAL B CA 1
ATOM 2261 C C . VAL B 1 10 ? -7.707 -3.008 7.211 1 97.94 10 VAL B C 1
ATOM 2263 O O . VAL B 1 10 ? -6.656 -2.387 7.039 1 97.94 10 VAL B O 1
ATOM 2266 N N . GLY B 1 11 ? -7.973 -4.172 6.562 1 97.69 11 GLY B N 1
ATOM 2267 C CA . GLY B 1 11 ? -7.027 -4.742 5.613 1 97.69 11 GLY B CA 1
ATOM 2268 C C . GLY B 1 11 ? -5.648 -4.965 6.207 1 97.69 11 GLY B C 1
ATOM 2269 O O . GLY B 1 11 ? -4.637 -4.719 5.547 1 97.69 11 GLY B O 1
ATOM 2270 N N . GLY B 1 12 ? -5.578 -5.254 7.418 1 97.81 12 GLY B N 1
ATOM 2271 C CA . GLY B 1 12 ? -4.312 -5.547 8.07 1 97.81 12 GLY B CA 1
ATOM 2272 C C . GLY B 1 12 ? -3.672 -4.324 8.703 1 97.81 12 GLY B C 1
ATOM 2273 O O . GLY B 1 12 ? -2.557 -4.398 9.227 1 97.81 12 GLY B O 1
ATOM 2274 N N . ILE B 1 13 ? -4.301 -3.199 8.672 1 98.44 13 ILE B N 1
ATOM 2275 C CA . ILE B 1 13 ? -3.797 -1.983 9.297 1 98.44 13 ILE B CA 1
ATOM 2276 C C . ILE B 1 13 ? -4.672 -1.625 10.5 1 98.44 13 ILE B C 1
ATOM 2278 O O . ILE B 1 13 ? -5.871 -1.378 10.352 1 98.44 13 ILE B O 1
ATOM 2282 N N . PRO B 1 14 ? -4.129 -1.646 11.703 1 97.69 14 PRO B N 1
ATOM 2283 C CA . PRO B 1 14 ? -4.887 -1.103 12.828 1 97.69 14 PRO B CA 1
ATOM 2284 C C . PRO B 1 14 ? -5.07 0.412 12.742 1 97.69 14 PRO B C 1
ATOM 2286 O O . PRO B 1 14 ? -4.086 1.148 12.625 1 97.69 14 PRO B O 1
ATOM 2289 N N . ILE B 1 15 ? -6.285 0.854 12.781 1 98.31 15 ILE B N 1
ATOM 2290 C CA . ILE B 1 15 ? -6.52 2.291 12.68 1 98.31 15 ILE B CA 1
ATOM 2291 C C . ILE B 1 15 ? -7.281 2.777 13.914 1 98.31 15 ILE B C 1
ATOM 2293 O O . ILE B 1 15 ? -7.957 1.994 14.586 1 98.31 15 ILE B O 1
ATOM 2297 N N . THR B 1 16 ? -7.102 3.975 14.266 1 98.25 16 THR B N 1
ATOM 2298 C CA . THR B 1 16 ? -7.867 4.715 15.266 1 98.25 16 THR B CA 1
ATOM 2299 C C . THR B 1 16 ? -8.672 5.836 14.609 1 98.25 16 THR B C 1
ATOM 2301 O O . THR B 1 16 ? -8.125 6.629 13.844 1 98.25 16 THR B O 1
ATOM 2304 N N . ILE B 1 17 ? -9.914 5.844 14.859 1 97.19 17 ILE B N 1
ATOM 2305 C CA . ILE B 1 17 ? -10.805 6.867 14.32 1 97.19 17 ILE B CA 1
ATOM 2306 C C . ILE B 1 17 ? -11.242 7.809 15.438 1 97.19 17 ILE B C 1
ATOM 2308 O O . ILE B 1 17 ? -11.703 7.359 16.5 1 97.19 17 ILE B O 1
ATOM 2312 N N . VAL B 1 18 ? -11.055 9.07 15.242 1 96.5 18 VAL B N 1
ATOM 2313 C CA . VAL B 1 18 ? -11.477 10.102 16.188 1 96.5 18 VAL B CA 1
ATOM 2314 C C . VAL B 1 18 ? -12.508 11.016 15.531 1 96.5 18 VAL B C 1
ATOM 2316 O O . VAL B 1 18 ? -12.273 11.562 14.453 1 96.5 18 VAL B O 1
ATOM 2319 N N . ARG B 1 19 ? -13.641 11.188 16.109 1 92.38 19 ARG B N 1
ATOM 2320 C CA . ARG B 1 19 ? -14.688 12.078 15.625 1 92.38 19 ARG B CA 1
ATOM 2321 C C . ARG B 1 19 ? -15.492 12.672 16.781 1 92.38 19 ARG B C 1
ATOM 2323 O O . ARG B 1 19 ? -15.344 12.242 17.922 1 92.38 19 ARG B O 1
ATOM 2330 N N . SER B 1 20 ? -16.297 13.664 16.438 1 87.69 20 SER B N 1
ATOM 2331 C CA . SER B 1 20 ? -17.109 14.312 17.469 1 87.69 20 SER B CA 1
ATOM 2332 C C . SER B 1 20 ? -18.234 13.391 17.953 1 87.69 20 SER B C 1
ATOM 2334 O O . SER B 1 20 ? -18.812 12.641 17.156 1 87.69 20 SER B O 1
ATOM 2336 N N . CYS B 1 21 ? -18.531 13.344 19.312 1 76.5 21 CYS B N 1
ATOM 2337 C CA . CYS B 1 21 ? -19.641 12.578 19.875 1 76.5 21 CYS B CA 1
ATOM 2338 C C . CYS B 1 21 ? -20.984 13.148 19.438 1 76.5 21 CYS B C 1
ATOM 2340 O O . CYS B 1 21 ? -22 12.438 19.438 1 76.5 21 CYS B O 1
ATOM 2342 N N . VAL B 1 22 ? -21 14.484 19.359 1 61.38 22 VAL B N 1
ATOM 2343 C CA . VAL B 1 22 ? -22.266 15.148 19.062 1 61.38 22 VAL B CA 1
ATOM 2344 C C . VAL B 1 22 ? -22.75 14.727 17.688 1 61.38 22 VAL B C 1
ATOM 2346 O O . VAL B 1 22 ? -23.938 14.859 17.375 1 61.38 22 VAL B O 1
ATOM 2349 N N . ASP B 1 23 ? -21.906 14.266 16.938 1 54.12 23 ASP B N 1
ATOM 2350 C CA . ASP B 1 23 ? -22.328 13.883 15.594 1 54.12 23 ASP B CA 1
ATOM 2351 C C . ASP B 1 23 ? -23.203 12.625 15.625 1 54.12 23 ASP B C 1
ATOM 2353 O O . ASP B 1 23 ? -23.406 11.977 14.602 1 54.12 23 ASP B O 1
ATOM 2357 N N . GLN B 1 24 ? -23.391 12.102 16.781 1 49.5 24 GLN B N 1
ATOM 2358 C CA . GLN B 1 24 ? -24.281 10.953 16.906 1 49.5 24 GLN B CA 1
ATOM 2359 C C . GLN B 1 24 ? -25.594 11.195 16.188 1 49.5 24 GLN B C 1
ATOM 2361 O O . GLN B 1 24 ? -26.281 10.242 15.789 1 49.5 24 GLN B O 1
ATOM 2366 N N . HIS B 1 25 ? -26.109 12.305 16.391 1 45.44 25 HIS B N 1
ATOM 2367 C CA . HIS B 1 25 ? -27.375 12.453 15.688 1 45.44 25 HIS B CA 1
ATOM 2368 C C . HIS B 1 25 ? -27.172 12.523 14.18 1 45.44 25 HIS B C 1
ATOM 2370 O O . HIS B 1 25 ? -28.031 13.008 13.453 1 45.44 25 HIS B O 1
ATOM 2376 N N . LEU B 1 26 ? -25.953 12.297 13.805 1 46.84 26 LEU B N 1
ATOM 2377 C CA . LEU B 1 26 ? -25.719 12.5 12.375 1 46.84 26 LEU B CA 1
ATOM 2378 C C . LEU B 1 26 ? -26.234 11.32 11.562 1 46.84 26 LEU B C 1
ATOM 2380 O O . LEU B 1 26 ? -25.594 10.266 11.516 1 46.84 26 LEU B O 1
ATOM 2384 N N . HIS B 1 27 ? -27.469 10.984 11.484 1 47.41 27 HIS B N 1
ATOM 2385 C CA . HIS B 1 27 ? -27.938 10.047 10.469 1 47.41 27 HIS B CA 1
ATOM 2386 C C . HIS B 1 27 ? -26.906 9.891 9.352 1 47.41 27 HIS B C 1
ATOM 2388 O O . HIS B 1 27 ? -25.938 9.156 9.5 1 47.41 27 HIS B O 1
ATOM 2394 N N . GLN B 1 28 ? -27.406 10.219 8.031 1 54.47 28 GLN B N 1
ATOM 2395 C CA . GLN B 1 28 ? -26.594 10.289 6.824 1 54.47 28 GLN B CA 1
ATOM 2396 C C . GLN B 1 28 ? -25.656 11.492 6.863 1 54.47 28 GLN B C 1
ATOM 2398 O O . GLN B 1 28 ? -26.094 12.633 6.762 1 54.47 28 GLN B O 1
ATOM 2403 N N . SER B 1 29 ? -24.297 11.383 7.527 1 79.5 29 SER B N 1
ATOM 2404 C CA . SER B 1 29 ? -23.469 12.57 7.699 1 79.5 29 SER B CA 1
ATOM 2405 C C . SER B 1 29 ? -22.375 12.648 6.637 1 79.5 29 SER B C 1
ATOM 2407 O O . SER B 1 29 ? -21.75 11.641 6.312 1 79.5 29 SER B O 1
ATOM 2409 N N . ASP B 1 30 ? -22.5 13.656 5.898 1 88.88 30 ASP B N 1
ATOM 2410 C CA . ASP B 1 30 ? -21.406 14.047 5 1 88.88 30 ASP B CA 1
ATOM 2411 C C . ASP B 1 30 ? -20.156 14.422 5.785 1 88.88 30 ASP B C 1
ATOM 2413 O O . ASP B 1 30 ? -20.203 15.297 6.652 1 88.88 30 ASP B O 1
ATOM 2417 N N . VAL B 1 31 ? -19.109 13.617 5.531 1 92.25 31 VAL B N 1
ATOM 2418 C CA . VAL B 1 31 ? -17.922 13.859 6.34 1 92.25 31 VAL B CA 1
ATOM 2419 C C . VAL B 1 31 ? -16.719 14.094 5.426 1 92.25 31 VAL B C 1
ATOM 2421 O O . VAL B 1 31 ? -16.75 13.734 4.246 1 92.25 31 VAL B O 1
ATOM 2424 N N . ALA B 1 32 ? -15.766 14.797 5.98 1 95.25 32 ALA B N 1
ATOM 2425 C CA . ALA B 1 32 ? -14.391 14.789 5.484 1 95.25 32 ALA B CA 1
ATOM 2426 C C . ALA B 1 32 ? -13.5 13.898 6.348 1 95.25 32 ALA B C 1
ATOM 2428 O O . ALA B 1 32 ? -13.656 13.859 7.57 1 95.25 32 ALA B O 1
ATOM 2429 N N . VAL B 1 33 ? -12.633 13.164 5.719 1 97.25 33 VAL B N 1
ATOM 2430 C CA . VAL B 1 33 ? -11.688 12.32 6.438 1 97.25 33 VAL B CA 1
ATOM 2431 C C . VAL B 1 33 ? -10.289 12.945 6.383 1 97.25 33 VAL B C 1
ATOM 2433 O O . VAL B 1 33 ? -9.828 13.344 5.312 1 97.25 33 VAL B O 1
ATOM 2436 N N . LEU B 1 34 ? -9.656 13.094 7.527 1 98.44 34 LEU B N 1
ATOM 2437 C CA . LEU B 1 34 ? -8.266 13.539 7.629 1 98.44 34 LEU B CA 1
ATOM 2438 C C . LEU B 1 34 ? -7.379 12.43 8.172 1 98.44 34 LEU B C 1
ATOM 2440 O O . LEU B 1 34 ? -7.555 11.984 9.305 1 98.44 34 LEU B O 1
ATOM 2444 N N . PHE B 1 35 ? -6.461 11.953 7.34 1 98.94 35 PHE B N 1
ATOM 2445 C CA . PHE B 1 35 ? -5.406 11.102 7.879 1 98.94 35 PHE B CA 1
ATOM 2446 C C . PHE B 1 35 ? -4.367 11.938 8.617 1 98.94 35 PHE B C 1
ATOM 2448 O O . PHE B 1 35 ? -3.885 12.945 8.102 1 98.94 35 PHE B O 1
ATOM 2455 N N . LEU B 1 36 ? -4.039 11.586 9.844 1 98.94 36 LEU B N 1
ATOM 2456 C CA . LEU B 1 36 ? -3.025 12.266 10.641 1 98.94 36 LEU B CA 1
ATOM 2457 C C . LEU B 1 36 ? -1.839 11.344 10.906 1 98.94 36 LEU B C 1
ATOM 2459 O O . LEU B 1 36 ? -1.969 10.344 11.625 1 98.94 36 LEU B O 1
ATOM 2463 N N . LEU B 1 37 ? -0.675 11.695 10.352 1 98.94 37 LEU B N 1
ATOM 2464 C CA . LEU B 1 37 ? 0.495 10.828 10.359 1 98.94 37 LEU B CA 1
ATOM 2465 C C . LEU B 1 37 ? 1.525 11.305 11.375 1 98.94 37 LEU B C 1
ATOM 2467 O O . LEU B 1 37 ? 1.893 12.477 11.391 1 98.94 37 LEU B O 1
ATOM 2471 N N . HIS B 1 38 ? 2.023 10.422 12.156 1 98.88 38 HIS B N 1
ATOM 2472 C CA . HIS B 1 38 ? 2.881 10.758 13.289 1 98.88 38 HIS B CA 1
ATOM 2473 C C . HIS B 1 38 ? 4.336 10.891 12.859 1 98.88 38 HIS B C 1
ATOM 2475 O O . HIS B 1 38 ? 4.688 10.523 11.734 1 98.88 38 HIS B O 1
ATOM 2481 N N . GLY B 1 39 ? 5.137 11.445 13.727 1 98.75 39 GLY B N 1
ATOM 2482 C CA . GLY B 1 39 ? 6.57 11.562 13.5 1 98.75 39 GLY B CA 1
ATOM 2483 C C . GLY B 1 39 ? 7.332 10.289 13.82 1 98.75 39 GLY B C 1
ATOM 2484 O O . GLY B 1 39 ? 6.777 9.359 14.398 1 98.75 39 GLY B O 1
ATOM 2485 N N . ARG B 1 40 ? 8.578 10.289 13.398 1 98.38 40 ARG B N 1
ATOM 2486 C CA . ARG B 1 40 ? 9.438 9.125 13.594 1 98.38 40 ARG B CA 1
ATOM 2487 C C . ARG B 1 40 ? 9.562 8.781 15.078 1 98.38 40 ARG B C 1
ATOM 2489 O O . ARG B 1 40 ? 9.906 9.641 15.891 1 98.38 40 ARG B O 1
ATOM 2496 N N . LYS B 1 41 ? 9.234 7.57 15.453 1 97.25 41 LYS B N 1
ATOM 2497 C CA . LYS B 1 41 ? 9.391 6.977 16.781 1 97.25 41 LYS B CA 1
ATOM 2498 C C . LYS B 1 41 ? 8.469 7.66 17.797 1 97.25 41 LYS B C 1
ATOM 2500 O O . LYS B 1 41 ? 8.648 7.5 19 1 97.25 41 LYS B O 1
ATOM 2505 N N . GLU B 1 42 ? 7.551 8.539 17.359 1 97.5 42 GLU B N 1
ATOM 2506 C CA . GLU B 1 42 ? 6.594 9.164 18.266 1 97.5 42 GLU B CA 1
ATOM 2507 C C . GLU B 1 42 ? 5.391 8.266 18.516 1 97.5 42 GLU B C 1
ATOM 2509 O O . GLU B 1 42 ? 4.926 7.574 17.594 1 97.5 42 GLU B O 1
ATOM 2514 N N . PRO B 1 43 ? 4.906 8.312 19.688 1 96.88 43 PRO B N 1
ATOM 2515 C CA . PRO B 1 43 ? 3.756 7.461 20.016 1 96.88 43 PRO B CA 1
ATOM 2516 C C . PRO B 1 43 ? 2.459 7.961 19.391 1 96.88 43 PRO B C 1
ATOM 2518 O O . PRO B 1 43 ? 2.207 9.172 19.359 1 96.88 43 PRO B O 1
ATOM 2521 N N . ILE B 1 44 ? 1.628 7 18.953 1 97.19 44 ILE B N 1
ATOM 2522 C CA . ILE B 1 44 ? 0.377 7.328 18.281 1 97.19 44 ILE B CA 1
ATOM 2523 C C . ILE B 1 44 ? -0.556 8.055 19.25 1 97.19 44 ILE B C 1
ATOM 2525 O O . ILE B 1 44 ? -1.37 8.883 18.828 1 97.19 44 ILE B O 1
ATOM 2529 N N . LYS B 1 45 ? -0.484 7.82 20.594 1 97.12 45 LYS B N 1
ATOM 2530 C CA . LYS B 1 45 ? -1.338 8.43 21.609 1 97.12 45 LYS B CA 1
ATOM 2531 C C . LYS B 1 45 ? -1.253 9.945 21.562 1 97.12 45 LYS B C 1
ATOM 2533 O O . LYS B 1 45 ? -2.254 10.641 21.766 1 97.12 45 LYS B O 1
ATOM 2538 N N . ARG B 1 46 ? -0.048 10.438 21.312 1 97.75 46 ARG B N 1
ATOM 2539 C CA . ARG B 1 46 ? 0.134 11.883 21.188 1 97.75 46 ARG B CA 1
ATOM 2540 C C . ARG B 1 46 ? -0.703 12.438 20.047 1 97.75 46 ARG B C 1
ATOM 2542 O O . ARG B 1 46 ? -1.267 13.531 20.156 1 97.75 46 ARG B O 1
ATOM 2549 N N . TYR B 1 47 ? -0.851 11.734 19.078 1 98.5 47 TYR B N 1
ATOM 2550 C CA . TYR B 1 47 ? -1.547 12.211 17.891 1 98.5 47 TYR B CA 1
ATOM 2551 C C . TYR B 1 47 ? -3.049 11.984 18.016 1 98.5 47 TYR B C 1
ATOM 2553 O O . TYR B 1 47 ? -3.838 12.641 17.328 1 98.5 47 TYR B O 1
ATOM 2561 N N . VAL B 1 48 ? -3.451 11.039 18.844 1 98.25 48 VAL B N 1
ATOM 2562 C CA . VAL B 1 48 ? -4.863 10.977 19.219 1 98.25 48 VAL B CA 1
ATOM 2563 C C . VAL B 1 48 ? -5.281 12.273 19.891 1 98.25 48 VAL B C 1
ATOM 2565 O O . VAL B 1 48 ? -6.359 12.805 19.609 1 98.25 48 VAL B O 1
ATOM 2568 N N . GLU B 1 49 ? -4.402 12.789 20.719 1 97.94 49 GLU B N 1
ATOM 2569 C CA . GLU B 1 49 ? -4.691 14.062 21.359 1 97.94 49 GLU B CA 1
ATOM 2570 C C . GLU B 1 49 ? -4.738 15.195 20.344 1 97.94 49 GLU B C 1
ATOM 2572 O O . GLU B 1 49 ? -5.586 16.094 20.438 1 97.94 49 GLU B O 1
ATOM 2577 N N . HIS B 1 50 ? -3.783 15.188 19.359 1 98.25 50 HIS B N 1
ATOM 2578 C CA . HIS B 1 50 ? -3.84 16.172 18.281 1 98.25 50 HIS B CA 1
ATOM 2579 C C . HIS B 1 50 ? -5.141 16.062 17.5 1 98.25 50 HIS B C 1
ATOM 2581 O O . HIS B 1 50 ? -5.734 17.078 17.125 1 98.25 50 HIS B O 1
ATOM 2587 N N . ALA B 1 51 ? -5.559 14.828 17.281 1 98.25 51 ALA B N 1
ATOM 2588 C CA . ALA B 1 51 ? -6.809 14.586 16.562 1 98.25 51 ALA B CA 1
ATOM 2589 C C . ALA B 1 51 ? -8 15.156 17.312 1 98.25 51 ALA B C 1
ATOM 2591 O O . ALA B 1 51 ? -8.875 15.797 16.734 1 98.25 51 ALA B O 1
ATOM 2592 N N . LYS B 1 52 ? -8.016 14.961 18.625 1 96.5 52 LYS B N 1
ATOM 2593 C CA . LYS B 1 52 ? -9.086 15.523 19.453 1 96.5 52 LYS B CA 1
ATOM 2594 C C . LYS B 1 52 ? -9.109 17.047 19.344 1 96.5 52 LYS B C 1
ATOM 2596 O O . LYS B 1 52 ? -10.18 17.641 19.25 1 96.5 52 LYS B O 1
ATOM 2601 N N . THR B 1 53 ? -7.945 17.594 19.406 1 96 53 THR B N 1
ATOM 2602 C CA . THR B 1 53 ? -7.828 19.047 19.297 1 96 53 THR B CA 1
ATOM 2603 C C . THR B 1 53 ? -8.398 19.547 17.969 1 96 53 THR B C 1
ATOM 2605 O O . THR B 1 53 ? -9.133 20.531 17.938 1 96 53 THR B O 1
ATOM 2608 N N . LEU B 1 54 ? -8.109 18.828 16.906 1 95.06 54 LEU B N 1
ATOM 2609 C CA . LEU B 1 54 ? -8.602 19.203 15.586 1 95.06 54 LEU B CA 1
ATOM 2610 C C . LEU B 1 54 ? -10.117 19.047 15.5 1 95.06 54 LEU B C 1
ATOM 2612 O O . LEU B 1 54 ? -10.812 19.953 15.039 1 95.06 54 LEU B O 1
ATOM 2616 N N . VAL B 1 55 ? -10.594 17.922 15.984 1 93.38 55 VAL B N 1
ATOM 2617 C CA . VAL B 1 55 ? -12.023 17.641 15.938 1 93.38 55 VAL B CA 1
ATOM 2618 C C . VAL B 1 55 ? -12.781 18.688 16.75 1 93.38 55 VAL B C 1
ATOM 2620 O O . VAL B 1 55 ? -13.797 19.219 16.297 1 93.38 55 VAL B O 1
ATOM 2623 N N . ASN B 1 56 ? -12.266 19.016 17.875 1 90.62 56 ASN B N 1
ATOM 2624 C CA . ASN B 1 56 ? -12.914 19.984 18.75 1 90.62 56 ASN B CA 1
ATOM 2625 C C . ASN B 1 56 ? -12.914 21.375 18.141 1 90.62 56 ASN B C 1
ATOM 2627 O O . ASN B 1 56 ? -13.883 22.125 18.266 1 90.62 56 ASN B O 1
ATOM 2631 N N . ALA B 1 57 ? -11.859 21.719 17.5 1 88.06 57 ALA B N 1
ATOM 2632 C CA . ALA B 1 57 ? -11.758 23.031 16.875 1 88.06 57 ALA B CA 1
ATOM 2633 C C . ALA B 1 57 ? -12.742 23.172 15.727 1 88.06 57 ALA B C 1
ATOM 2635 O O . ALA B 1 57 ? -13.266 24.266 15.477 1 88.06 57 ALA B O 1
ATOM 2636 N N . MET B 1 58 ? -13.078 22.109 15.07 1 83.94 58 MET B N 1
ATOM 2637 C CA . MET B 1 58 ? -13.914 22.141 13.875 1 83.94 58 MET B CA 1
ATOM 2638 C C . MET B 1 58 ? -15.391 22.094 14.25 1 83.94 58 MET B C 1
ATOM 2640 O O . MET B 1 58 ? -16.234 22.578 13.492 1 83.94 58 MET B O 1
ATOM 2644 N N . THR B 1 59 ? -15.664 21.375 15.234 1 75.56 59 THR B N 1
ATOM 2645 C CA . THR B 1 59 ? -17.047 21.297 15.68 1 75.56 59 THR B CA 1
ATOM 2646 C C . THR B 1 59 ? -17.531 22.656 16.156 1 75.56 59 THR B C 1
ATOM 2648 O O . THR B 1 59 ? -18.734 22.953 16.109 1 75.56 59 THR B O 1
ATOM 2651 N N . LYS B 1 60 ? -16.734 23.422 16.625 1 66.75 60 LYS B N 1
ATOM 2652 C CA . LYS B 1 60 ? -17.125 24.734 17.156 1 66.75 60 LYS B CA 1
ATOM 2653 C C . LYS B 1 60 ? -17.453 25.703 16.031 1 66.75 60 LYS B C 1
ATOM 2655 O O . LYS B 1 60 ? -18.094 26.734 16.25 1 66.75 60 LYS B O 1
ATOM 2660 N N . GLN B 1 61 ? -16.938 25.328 14.961 1 61.78 61 GLN B N 1
ATOM 2661 C CA . GLN B 1 61 ? -17.156 26.25 13.852 1 61.78 61 GLN B CA 1
ATOM 2662 C C . GLN B 1 61 ? -18.531 26.031 13.227 1 61.78 61 GLN B C 1
ATOM 2664 O O . GLN B 1 61 ? -18.844 24.938 12.766 1 61.78 61 GLN B O 1
ATOM 2669 N N . ASP B 1 62 ? -19.656 26.297 13.977 1 51.81 62 ASP B N 1
ATOM 2670 C CA . ASP B 1 62 ? -21.094 26.203 13.812 1 51.81 62 ASP B CA 1
ATOM 2671 C C . ASP B 1 62 ? -21.516 26.562 12.391 1 51.81 62 ASP B C 1
ATOM 2673 O O . ASP B 1 62 ? -22.172 27.578 12.172 1 51.81 62 ASP B O 1
ATOM 2677 N N . ASN B 1 63 ? -20.719 26.094 11.32 1 55.19 63 ASN B N 1
ATOM 2678 C CA . ASN B 1 63 ? -21.391 26.453 10.086 1 55.19 63 ASN B CA 1
ATOM 2679 C C . ASN B 1 63 ? -22.156 25.266 9.492 1 55.19 63 ASN B C 1
ATOM 2681 O O . ASN B 1 63 ? -21.594 24.188 9.344 1 55.19 63 ASN B O 1
ATOM 2685 N N . ALA B 1 64 ? -23.609 25.25 9.453 1 53.94 64 ALA B N 1
ATOM 2686 C CA . ALA B 1 64 ? -24.578 24.281 8.93 1 53.94 64 ALA B CA 1
ATOM 2687 C C . ALA B 1 64 ? -24.031 23.594 7.68 1 53.94 64 ALA B C 1
ATOM 2689 O O . ALA B 1 64 ? -24.5 22.516 7.305 1 53.94 64 ALA B O 1
ATOM 2690 N N . ARG B 1 65 ? -23.156 24.156 6.945 1 57.66 65 ARG B N 1
ATOM 2691 C CA . ARG B 1 65 ? -22.797 23.656 5.621 1 57.66 65 ARG B CA 1
ATOM 2692 C C . ARG B 1 65 ? -21.438 22.953 5.645 1 57.66 65 ARG B C 1
ATOM 2694 O O . ARG B 1 65 ? -20.906 22.594 4.594 1 57.66 65 ARG B O 1
ATOM 2701 N N . SER B 1 66 ? -21 22.531 6.996 1 78.81 66 SER B N 1
ATOM 2702 C CA . SER B 1 66 ? -19.641 21.984 6.988 1 78.81 66 SER B CA 1
ATOM 2703 C C . SER B 1 66 ? -19.656 20.469 7.137 1 78.81 66 SER B C 1
ATOM 2705 O O . SER B 1 66 ? -20.594 19.891 7.695 1 78.81 66 SER B O 1
ATOM 2707 N N . LEU B 1 67 ? -18.875 19.891 6.406 1 86.94 67 LEU B N 1
ATOM 2708 C CA . LEU B 1 67 ? -18.672 18.453 6.57 1 86.94 67 LEU B CA 1
ATOM 2709 C C . LEU B 1 67 ? -18.219 18.125 7.992 1 86.94 67 LEU B C 1
ATOM 2711 O O . LEU B 1 67 ? -17.5 18.906 8.617 1 86.94 67 LEU B O 1
ATOM 2715 N N . GLY B 1 68 ? -18.766 17.078 8.531 1 87.75 68 GLY B N 1
ATOM 2716 C CA . GLY B 1 68 ? -18.141 16.562 9.742 1 87.75 68 GLY B CA 1
ATOM 2717 C C . GLY B 1 68 ? -16.703 16.109 9.523 1 87.75 68 GLY B C 1
ATOM 2718 O O . GLY B 1 68 ? -16.328 15.734 8.406 1 87.75 68 GLY B O 1
ATOM 2719 N N . LEU B 1 69 ? -15.922 16.203 10.617 1 93.19 69 LEU B N 1
ATOM 2720 C CA . LEU B 1 69 ? -14.531 15.781 10.508 1 93.19 69 LEU B CA 1
ATOM 2721 C C . LEU B 1 69 ? -14.328 14.422 11.156 1 93.19 69 LEU B C 1
ATOM 2723 O O . LEU B 1 69 ? -14.711 14.211 12.305 1 93.19 69 LEU B O 1
ATOM 2727 N N . VAL B 1 70 ? -13.812 13.523 10.43 1 95.06 70 VAL B N 1
ATOM 2728 C CA . VAL B 1 70 ? -13.328 12.242 10.922 1 95.06 70 VAL B CA 1
ATOM 2729 C C . VAL B 1 70 ? -11.812 12.164 10.766 1 95.06 70 VAL B C 1
ATOM 2731 O O . VAL B 1 70 ? -11.289 12.289 9.656 1 95.06 70 VAL B O 1
ATOM 2734 N N . VAL B 1 71 ? -11.117 12.016 11.891 1 97.62 71 VAL B N 1
ATOM 2735 C CA . VAL B 1 71 ? -9.664 11.883 11.828 1 97.62 71 VAL B CA 1
ATOM 2736 C C . VAL B 1 71 ? -9.273 10.414 11.953 1 97.62 71 VAL B C 1
ATOM 2738 O O . VAL B 1 71 ? -9.727 9.719 12.867 1 97.62 71 VAL B O 1
ATOM 2741 N N . VAL B 1 72 ? -8.5 9.938 11.008 1 98.75 72 VAL B N 1
ATOM 2742 C CA . VAL B 1 72 ? -8.039 8.555 10.992 1 98.75 72 VAL B CA 1
ATOM 2743 C C . VAL B 1 72 ? -6.531 8.508 11.234 1 98.75 72 VAL B C 1
ATOM 2745 O O . VAL B 1 72 ? -5.766 9.195 10.555 1 98.75 72 VAL B O 1
ATOM 2748 N N . LEU B 1 73 ? -6.145 7.762 12.227 1 98.81 73 LEU B N 1
ATOM 2749 C CA . LEU B 1 73 ? -4.742 7.547 12.562 1 98.81 73 LEU B CA 1
ATOM 2750 C C . LEU B 1 73 ? -4.359 6.082 12.391 1 98.81 73 LEU B C 1
ATOM 2752 O O . LEU B 1 73 ? -5.191 5.191 12.57 1 98.81 73 LEU B O 1
ATOM 2756 N N . PHE B 1 74 ? -3.148 5.867 12.039 1 98.75 74 PHE B N 1
ATOM 2757 C CA . PHE B 1 74 ? -2.549 4.539 12.062 1 98.75 74 PHE B CA 1
ATOM 2758 C C . PHE B 1 74 ? -1.049 4.625 12.32 1 98.75 74 PHE B C 1
ATOM 2760 O O . PHE B 1 74 ? -0.429 5.66 12.07 1 98.75 74 PHE B O 1
ATOM 2767 N N . GLU B 1 75 ? -0.52 3.604 12.953 1 97.88 75 GLU B N 1
ATOM 2768 C CA . GLU B 1 75 ? 0.933 3.547 13.086 1 97.88 75 GLU B CA 1
ATOM 2769 C C . GLU B 1 75 ? 1.606 3.402 11.719 1 97.88 75 GLU B C 1
ATOM 2771 O O . GLU B 1 75 ? 1.301 2.477 10.969 1 97.88 75 GLU B O 1
ATOM 2776 N N . GLN B 1 76 ? 2.488 4.316 11.453 1 98.38 76 GLN B N 1
ATOM 2777 C CA . GLN B 1 76 ? 3.186 4.309 10.172 1 98.38 76 GLN B 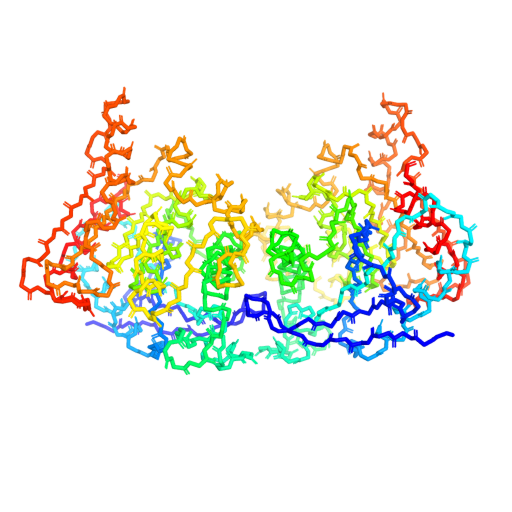CA 1
ATOM 2778 C C . GLN B 1 76 ? 4.012 3.039 10 1 98.38 76 GLN B C 1
ATOM 2780 O O . GLN B 1 76 ? 4.176 2.268 10.953 1 98.38 76 GLN B O 1
ATOM 2785 N N . ARG B 1 77 ? 4.441 2.793 8.773 1 98.56 77 ARG B N 1
ATOM 2786 C CA . ARG B 1 77 ? 5.262 1.626 8.469 1 98.56 77 ARG B CA 1
ATOM 2787 C C . ARG B 1 77 ? 6.469 1.546 9.398 1 98.56 77 ARG B C 1
ATOM 2789 O O . ARG B 1 77 ? 7.148 2.547 9.633 1 98.56 77 ARG B O 1
ATOM 2796 N N . ASN B 1 78 ? 6.652 0.317 10.039 1 98.5 78 ASN B N 1
ATOM 2797 C CA . ASN B 1 78 ? 7.801 -0.019 10.875 1 98.5 78 ASN B CA 1
ATOM 2798 C C . ASN B 1 78 ? 7.781 0.759 12.188 1 98.5 78 ASN B C 1
ATOM 2800 O O . ASN B 1 78 ? 8.836 1.071 12.75 1 98.5 78 ASN B O 1
ATOM 2804 N N . HIS B 1 79 ? 6.613 1.134 12.695 1 98.56 79 HIS B N 1
ATOM 2805 C CA . HIS B 1 79 ? 6.465 1.817 13.969 1 98.56 79 HIS B CA 1
ATOM 2806 C C . HIS B 1 79 ? 5.379 1.168 14.82 1 98.56 79 HIS B C 1
ATOM 2808 O O . HIS B 1 79 ? 4.461 0.541 14.289 1 98.56 79 HIS B O 1
ATOM 2814 N N . GLY B 1 80 ? 5.477 1.34 16.156 1 97.06 80 GLY B N 1
ATOM 2815 C CA . GLY B 1 80 ? 4.453 0.845 17.062 1 97.06 80 GLY B CA 1
ATOM 2816 C C . GLY B 1 80 ? 4.184 -0.639 16.906 1 97.06 80 GLY B C 1
ATOM 2817 O O . GLY B 1 80 ? 5.109 -1.452 16.922 1 97.06 80 GLY B O 1
ATOM 2818 N N . SER B 1 81 ? 2.932 -0.987 16.719 1 96.56 81 SER B N 1
ATOM 2819 C CA . SER B 1 81 ? 2.52 -2.379 16.578 1 96.56 81 SER B CA 1
ATOM 2820 C C . SER B 1 81 ? 2.924 -2.941 15.211 1 96.56 81 SER B C 1
ATOM 2822 O O . SER B 1 81 ? 2.818 -4.148 14.977 1 96.56 81 SER B O 1
ATOM 2824 N N . ARG B 1 82 ? 3.473 -2.078 14.352 1 97.44 82 ARG B N 1
ATOM 2825 C CA . ARG B 1 82 ? 3.895 -2.492 13.016 1 97.44 82 ARG B CA 1
ATOM 2826 C C . ARG B 1 82 ? 5.414 -2.541 12.914 1 97.44 82 ARG B C 1
ATOM 2828 O O . ARG B 1 82 ? 5.965 -2.654 11.82 1 97.44 82 ARG B O 1
ATOM 2835 N N . LEU B 1 83 ? 6.109 -2.467 14.016 1 98 83 LEU B N 1
ATOM 2836 C CA . LEU B 1 83 ? 7.57 -2.463 14.031 1 98 83 LEU B CA 1
ATOM 2837 C C . LEU B 1 83 ? 8.125 -3.82 13.609 1 98 83 LEU B C 1
ATOM 2839 O O . LEU B 1 83 ? 7.746 -4.852 14.164 1 98 83 LEU B O 1
ATOM 2843 N N . VAL B 1 84 ? 9.008 -3.803 12.609 1 97.69 84 VAL B N 1
ATOM 2844 C CA . VAL B 1 84 ? 9.625 -5.02 12.102 1 97.69 84 VAL B CA 1
ATOM 2845 C C . VAL B 1 84 ? 11.133 -4.977 12.352 1 97.69 84 VAL B C 1
ATOM 2847 O O . VAL B 1 84 ? 11.758 -6.008 12.617 1 97.69 84 VAL B O 1
ATOM 2850 N N . SER B 1 85 ? 11.742 -3.818 12.289 1 98.12 85 SER B N 1
ATOM 2851 C CA . SER B 1 85 ? 13.172 -3.609 12.461 1 98.12 85 SER B CA 1
ATOM 2852 C C . SER B 1 85 ? 13.461 -2.283 13.156 1 98.12 85 SER B C 1
ATOM 2854 O O . SER B 1 85 ? 13.328 -1.218 12.555 1 98.12 85 SER B O 1
ATOM 2856 N N . ALA B 1 86 ? 13.898 -2.348 14.352 1 97.94 86 ALA B N 1
ATOM 2857 C CA . ALA B 1 86 ? 14.203 -1.135 15.102 1 97.94 86 ALA B CA 1
ATOM 2858 C C . ALA B 1 86 ? 15.336 -0.356 14.445 1 97.94 86 ALA B C 1
ATOM 2860 O O . ALA B 1 86 ? 15.305 0.875 14.383 1 97.94 86 ALA B O 1
ATOM 2861 N N . VAL B 1 87 ? 16.281 -1.052 13.883 1 97.75 87 VAL B N 1
ATOM 2862 C CA . VAL B 1 87 ? 17.469 -0.428 13.281 1 97.75 87 VAL B CA 1
ATOM 2863 C C . VAL B 1 87 ? 17.047 0.375 12.055 1 97.75 87 VAL B C 1
ATOM 2865 O O . VAL B 1 87 ? 17.625 1.433 11.773 1 97.75 87 VAL B O 1
ATOM 2868 N N . ALA B 1 88 ? 16 -0.047 11.359 1 97.69 88 ALA B N 1
ATOM 2869 C CA . ALA B 1 88 ? 15.562 0.623 10.133 1 97.69 88 ALA B CA 1
ATOM 2870 C C . ALA B 1 88 ? 14.969 1.995 10.445 1 97.69 88 ALA B C 1
ATOM 2872 O O . ALA B 1 88 ? 14.773 2.811 9.539 1 97.69 88 ALA B O 1
ATOM 2873 N N . ASN B 1 89 ? 14.703 2.268 11.742 1 98.25 89 ASN B N 1
ATOM 2874 C CA . ASN B 1 89 ? 14.211 3.58 12.156 1 98.25 89 ASN B CA 1
ATOM 2875 C C . ASN B 1 89 ? 15.352 4.48 12.625 1 98.25 89 ASN B C 1
ATOM 2877 O O . ASN B 1 89 ? 15.133 5.652 12.938 1 98.25 89 ASN B O 1
ATOM 2881 N N . GLU B 1 90 ? 16.547 3.969 12.664 1 97.69 90 GLU B N 1
ATOM 2882 C CA . GLU B 1 90 ? 17.688 4.73 13.172 1 97.69 90 GLU B CA 1
ATOM 2883 C C . GLU B 1 90 ? 18.344 5.539 12.062 1 97.69 90 GLU B C 1
ATOM 2885 O O . GLU B 1 90 ? 18.047 5.344 10.875 1 97.69 90 GLU B O 1
ATOM 2890 N N . SER B 1 91 ? 19.141 6.504 12.445 1 96.31 91 SER B N 1
ATOM 2891 C CA . SER B 1 91 ? 19.953 7.297 11.523 1 96.31 91 SER B CA 1
ATOM 2892 C C . SER B 1 91 ? 21.297 6.633 11.258 1 96.31 91 SER B C 1
ATOM 2894 O O . SER B 1 91 ? 21.609 5.594 11.844 1 96.31 91 SER B O 1
ATOM 2896 N N . TRP B 1 92 ? 22.062 7.223 10.352 1 94.81 92 TRP B N 1
ATOM 2897 C CA . TRP B 1 92 ? 23.438 6.746 10.141 1 94.81 92 TRP B CA 1
ATOM 2898 C C . TRP B 1 92 ? 24.234 6.805 11.438 1 94.81 92 TRP B C 1
ATOM 2900 O O . TRP B 1 92 ? 24.891 5.828 11.812 1 94.81 92 TRP B O 1
ATOM 2910 N N . SER B 1 93 ? 24.141 7.867 12.195 1 92.75 93 SER B N 1
ATOM 2911 C CA . SER B 1 93 ? 24.93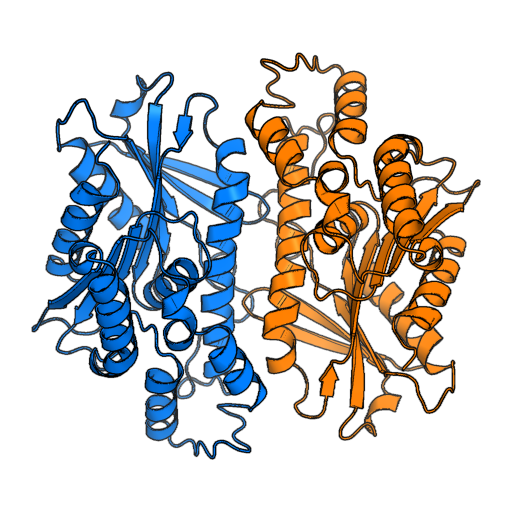8 8.109 13.383 1 92.75 93 SER B CA 1
ATOM 2912 C C . SER B 1 93 ? 24.516 7.191 14.531 1 92.75 93 SER B C 1
ATOM 2914 O O . SER B 1 93 ? 25.297 6.957 15.461 1 92.75 93 SER B O 1
ATOM 2916 N N . THR B 1 94 ? 23.312 6.688 14.398 1 94.69 94 THR B N 1
ATOM 2917 C CA . THR B 1 94 ? 22.844 5.836 15.492 1 94.69 94 THR B CA 1
ATOM 2918 C C . THR B 1 94 ? 22.828 4.371 15.062 1 94.69 94 THR B C 1
ATOM 2920 O O . THR B 1 94 ? 22.234 3.529 15.734 1 94.69 94 THR B O 1
ATOM 2923 N N . GLY B 1 95 ? 23.438 4.105 13.852 1 93.56 95 GLY B N 1
ATOM 2924 C CA . GLY B 1 95 ? 23.797 2.715 13.617 1 93.56 95 GLY B CA 1
ATOM 2925 C C . GLY B 1 95 ? 23.078 2.104 12.43 1 93.56 95 GLY B C 1
ATOM 2926 O O . GLY B 1 95 ? 23.094 0.885 12.25 1 93.56 95 GLY B O 1
ATOM 2927 N N . ASN B 1 96 ? 22.375 2.861 11.641 1 96 96 ASN B N 1
ATOM 2928 C CA . ASN B 1 96 ? 21.703 2.338 10.445 1 96 96 ASN B CA 1
ATOM 2929 C C . ASN B 1 96 ? 22.484 2.682 9.18 1 96 96 ASN B C 1
ATOM 2931 O O . ASN B 1 96 ? 22.344 3.783 8.641 1 96 96 ASN B O 1
ATOM 2935 N N . PRO B 1 97 ? 23.234 1.707 8.633 1 92.5 97 PRO B N 1
ATOM 2936 C CA . PRO B 1 97 ? 24.016 2.014 7.43 1 92.5 97 PRO B CA 1
ATOM 2937 C C . PRO B 1 97 ? 23.141 2.289 6.211 1 92.5 97 PRO B C 1
ATOM 2939 O O . PRO B 1 97 ? 23.594 2.924 5.254 1 92.5 97 PRO B O 1
ATOM 2942 N N . THR B 1 98 ? 21.891 1.806 6.246 1 94.38 98 THR B N 1
ATOM 2943 C CA . THR B 1 98 ? 20.984 1.984 5.113 1 94.38 98 THR B CA 1
ATOM 2944 C C . THR B 1 98 ? 19.891 2.994 5.449 1 94.38 98 THR B C 1
ATOM 2946 O O . THR B 1 98 ? 18.75 2.854 5 1 94.38 98 THR B O 1
ATOM 2949 N N . HIS B 1 99 ? 20.188 4.008 6.25 1 96.5 99 HIS B N 1
ATOM 2950 C CA . HIS B 1 99 ? 19.25 5 6.762 1 96.5 99 HIS B CA 1
ATOM 2951 C C . HIS B 1 99 ? 18.438 5.629 5.629 1 96.5 99 HIS B C 1
ATOM 2953 O O . HIS B 1 99 ? 17.219 5.715 5.703 1 96.5 99 HIS B O 1
ATOM 2959 N N . ALA B 1 100 ? 19.109 6 4.566 1 96.38 100 ALA B N 1
ATOM 2960 C CA . ALA B 1 100 ? 18.438 6.73 3.494 1 96.38 100 ALA B CA 1
ATOM 2961 C C . ALA B 1 100 ? 17.406 5.859 2.799 1 96.38 100 ALA B C 1
ATOM 2963 O O . ALA B 1 100 ? 16.266 6.285 2.592 1 96.38 100 ALA B O 1
ATOM 2964 N N . THR B 1 101 ? 17.797 4.602 2.484 1 96.38 101 THR B N 1
ATOM 2965 C CA . THR B 1 101 ? 16.891 3.697 1.78 1 96.38 101 THR B CA 1
ATOM 2966 C C . THR B 1 101 ? 15.758 3.25 2.691 1 96.38 101 THR B C 1
ATOM 2968 O O . THR B 1 101 ? 14.602 3.191 2.264 1 96.38 101 THR B O 1
ATOM 2971 N N . ASP B 1 102 ? 16.078 2.979 3.941 1 97.62 102 ASP B N 1
ATOM 2972 C CA . ASP B 1 102 ? 15.062 2.537 4.895 1 97.62 102 ASP B CA 1
ATOM 2973 C C . ASP B 1 102 ? 14.016 3.629 5.129 1 97.62 102 ASP B C 1
ATOM 2975 O O . ASP B 1 102 ? 12.812 3.373 5.043 1 97.62 102 ASP B O 1
ATOM 2979 N N . MET B 1 103 ? 14.477 4.836 5.34 1 98.06 103 MET B N 1
ATOM 2980 C CA . MET B 1 103 ? 13.578 5.934 5.672 1 98.06 103 MET B CA 1
ATOM 2981 C C . MET B 1 103 ? 12.68 6.277 4.488 1 98.06 103 MET B C 1
ATOM 2983 O O . MET B 1 103 ? 11.477 6.473 4.656 1 98.06 103 MET B O 1
ATOM 2987 N N . TRP B 1 104 ? 13.258 6.324 3.357 1 98.38 104 TRP B N 1
ATOM 2988 C CA . TRP B 1 104 ? 12.438 6.648 2.191 1 98.38 104 TRP B CA 1
ATOM 2989 C C . TRP B 1 104 ? 11.383 5.574 1.95 1 98.38 104 TRP B C 1
ATOM 2991 O O . TRP B 1 104 ? 10.234 5.887 1.633 1 98.38 104 TRP B O 1
ATOM 3001 N N . SER B 1 105 ? 11.758 4.285 2.076 1 98.69 105 SER B N 1
ATOM 3002 C CA . SER B 1 105 ? 10.812 3.189 1.894 1 98.69 105 SER B CA 1
ATOM 3003 C C . SER B 1 105 ? 9.656 3.279 2.891 1 98.69 105 SER B C 1
ATOM 3005 O O . SER B 1 105 ? 8.508 3.018 2.541 1 98.69 105 SER B O 1
ATOM 3007 N N . ILE B 1 106 ? 9.961 3.664 4.094 1 98.81 106 ILE B N 1
ATOM 3008 C CA . ILE B 1 106 ? 8.953 3.807 5.137 1 98.81 106 ILE B CA 1
ATOM 3009 C C . ILE B 1 106 ? 8.008 4.957 4.789 1 98.81 106 ILE B C 1
ATOM 3011 O O . ILE B 1 106 ? 6.785 4.809 4.867 1 98.81 106 ILE B O 1
ATOM 3015 N N . GLN B 1 107 ? 8.594 6.082 4.383 1 98.88 107 GLN B N 1
ATOM 3016 C CA . GLN B 1 107 ? 7.793 7.242 3.998 1 98.88 107 GLN B CA 1
ATOM 3017 C C . GLN B 1 107 ? 6.875 6.914 2.824 1 98.88 107 GLN B C 1
ATOM 3019 O O . GLN B 1 107 ? 5.676 7.199 2.871 1 98.88 107 GLN B O 1
ATOM 3024 N N . TYR B 1 108 ? 7.434 6.324 1.817 1 98.88 108 TYR B N 1
ATOM 3025 C CA . TYR B 1 108 ? 6.688 5.984 0.611 1 98.88 108 TYR B CA 1
ATOM 3026 C C . TYR B 1 108 ? 5.621 4.938 0.908 1 98.88 108 TYR B C 1
ATOM 3028 O O . TYR B 1 108 ? 4.48 5.059 0.457 1 98.88 108 TYR B O 1
ATOM 3036 N N . GLY B 1 109 ? 5.996 3.887 1.679 1 98.81 109 GLY B N 1
ATOM 3037 C CA . GLY B 1 109 ? 5.027 2.881 2.086 1 98.81 109 GLY B CA 1
ATOM 3038 C C . GLY B 1 109 ? 3.855 3.459 2.857 1 98.81 109 GLY B C 1
ATOM 3039 O O . GLY B 1 109 ? 2.715 3.031 2.676 1 98.81 109 GLY B O 1
ATOM 3040 N N . THR B 1 110 ? 4.125 4.418 3.691 1 98.88 110 THR B N 1
ATOM 3041 C CA . THR B 1 110 ? 3.078 5.078 4.461 1 98.88 110 THR B CA 1
ATOM 3042 C C . THR B 1 110 ? 2.133 5.844 3.539 1 98.88 110 THR B C 1
ATOM 3044 O O . THR B 1 110 ? 0.914 5.805 3.719 1 98.88 110 THR B O 1
ATOM 3047 N N . ALA B 1 111 ? 2.674 6.535 2.58 1 98.94 111 ALA B N 1
ATOM 3048 C CA . ALA B 1 111 ? 1.841 7.215 1.594 1 98.94 111 ALA B CA 1
ATOM 3049 C C . ALA B 1 111 ? 0.943 6.227 0.856 1 98.94 111 ALA B C 1
ATOM 3051 O O . ALA B 1 111 ? -0.225 6.516 0.59 1 98.94 111 ALA B O 1
ATOM 3052 N N . LYS B 1 112 ? 1.462 5.059 0.553 1 98.81 112 LYS B N 1
ATOM 3053 C CA . LYS B 1 112 ? 0.669 4.02 -0.1 1 98.81 112 LYS B CA 1
ATOM 3054 C C . LYS B 1 112 ? -0.441 3.518 0.818 1 98.81 112 LYS B C 1
ATOM 3056 O O . LYS B 1 112 ? -1.523 3.158 0.352 1 98.81 112 LYS B O 1
ATOM 3061 N N . ASP B 1 113 ? -0.162 3.443 2.107 1 98.88 113 ASP B N 1
ATOM 3062 C CA . ASP B 1 113 ? -1.197 3.051 3.059 1 98.88 113 ASP B CA 1
ATOM 3063 C C . ASP B 1 113 ? -2.352 4.051 3.059 1 98.88 113 ASP B C 1
ATOM 3065 O O . ASP B 1 113 ? -3.516 3.662 3.168 1 98.88 113 ASP B O 1
ATOM 3069 N N . VAL B 1 114 ? -2.029 5.324 2.936 1 98.94 114 VAL B N 1
ATOM 3070 C CA . VAL B 1 114 ? -3.068 6.344 2.838 1 98.94 114 VAL B CA 1
ATOM 3071 C C . VAL B 1 114 ? -3.951 6.066 1.622 1 98.94 114 VAL B C 1
ATOM 3073 O O . VAL B 1 114 ? -5.18 6.035 1.732 1 98.94 114 VAL B O 1
ATOM 3076 N N . SER B 1 115 ? -3.369 5.82 0.473 1 98.81 115 SER B N 1
ATOM 3077 C CA . SER B 1 115 ? -4.109 5.539 -0.752 1 98.81 115 SER B CA 1
ATOM 3078 C C . SER B 1 115 ? -4.98 4.297 -0.601 1 98.81 115 SER B C 1
ATOM 3080 O O . SER B 1 115 ? -6.137 4.285 -1.023 1 98.81 115 SER B O 1
ATOM 3082 N N . PHE B 1 116 ? -4.406 3.283 0.017 1 98.81 116 PHE B N 1
ATOM 3083 C CA . PHE B 1 116 ? -5.129 2.039 0.255 1 98.81 116 PHE B CA 1
ATOM 3084 C C . PHE B 1 116 ? -6.355 2.285 1.126 1 98.81 116 PHE B C 1
ATOM 3086 O O . PHE B 1 116 ? -7.453 1.83 0.802 1 98.81 116 PHE B O 1
ATOM 3093 N N . LEU B 1 117 ? -6.121 2.984 2.223 1 98.81 117 LEU B N 1
ATOM 3094 C CA . LEU B 1 117 ? -7.219 3.236 3.152 1 98.81 117 LEU B CA 1
ATOM 3095 C C . LEU B 1 117 ? -8.297 4.098 2.504 1 98.81 117 LEU B C 1
ATOM 3097 O O . LEU B 1 117 ? -9.484 3.926 2.781 1 98.81 117 LEU B O 1
ATOM 3101 N N . MET B 1 118 ? -7.934 5.031 1.642 1 98.56 118 MET B N 1
ATOM 3102 C CA . MET B 1 118 ? -8.93 5.824 0.929 1 98.56 118 MET B CA 1
ATOM 3103 C C . MET B 1 118 ? -9.844 4.926 0.099 1 98.56 118 MET B C 1
ATOM 3105 O O . MET B 1 118 ? -11.031 5.227 -0.072 1 98.56 118 MET B O 1
ATOM 3109 N N . ASP B 1 119 ? -9.305 3.844 -0.405 1 98.25 119 ASP B N 1
ATOM 3110 C CA . ASP B 1 119 ? -10.109 2.91 -1.188 1 98.25 119 ASP B CA 1
ATOM 3111 C C . ASP B 1 119 ? -11.078 2.139 -0.295 1 98.25 119 ASP B C 1
ATOM 3113 O O . ASP B 1 119 ? -12.266 2.014 -0.616 1 98.25 119 ASP B O 1
ATOM 3117 N N . VAL B 1 120 ? -10.617 1.661 0.863 1 97.94 120 VAL B N 1
ATOM 3118 C CA . VAL B 1 120 ? -11.367 0.597 1.518 1 97.94 120 VAL B CA 1
ATOM 3119 C C . VAL B 1 120 ? -12.094 1.156 2.738 1 97.94 120 VAL B C 1
ATOM 3121 O O . VAL B 1 120 ? -13.023 0.526 3.26 1 97.94 120 VAL B O 1
ATOM 3124 N N . LEU B 1 121 ? -11.68 2.316 3.24 1 97.12 121 LEU B N 1
ATOM 3125 C CA . LEU B 1 121 ? -12.188 2.844 4.5 1 97.12 121 LEU B CA 1
ATOM 3126 C C . LEU B 1 121 ? -13.703 3.008 4.445 1 97.12 121 LEU B C 1
ATOM 3128 O O . LEU B 1 121 ? -14.398 2.723 5.426 1 97.12 121 LEU B O 1
ATOM 3132 N N . PRO B 1 122 ? -14.305 3.463 3.316 1 94.25 122 PRO B N 1
ATOM 3133 C CA . PRO B 1 122 ? -15.758 3.639 3.273 1 94.25 122 PRO B CA 1
ATOM 3134 C C . PRO B 1 122 ? -16.516 2.361 3.627 1 94.25 122 PRO B C 1
ATOM 3136 O O . PRO B 1 122 ? -17.625 2.426 4.188 1 94.25 122 PRO B O 1
ATOM 3139 N N . MET B 1 123 ? -15.906 1.163 3.371 1 92.19 123 MET B N 1
ATOM 3140 C CA . MET B 1 123 ? -16.547 -0.107 3.684 1 92.19 123 MET B CA 1
ATOM 3141 C C . MET B 1 123 ? -16.531 -0.378 5.184 1 92.19 123 MET B C 1
ATOM 3143 O O . MET B 1 123 ? -17.25 -1.249 5.676 1 92.19 123 MET B O 1
ATOM 3147 N N . HIS B 1 124 ? -15.672 0.37 5.828 1 88.94 124 HIS B N 1
ATOM 3148 C CA . HIS B 1 124 ? -15.438 0.076 7.238 1 88.94 124 HIS B CA 1
ATOM 3149 C C . HIS B 1 124 ? -15.953 1.2 8.125 1 88.94 124 HIS B C 1
ATOM 3151 O O . HIS B 1 124 ? -15.82 1.141 9.352 1 88.94 124 HIS B O 1
ATOM 3157 N N . LEU B 1 125 ? -16.453 2.254 7.508 1 88.38 125 LEU B N 1
ATOM 3158 C CA . LEU B 1 125 ? -17.141 3.316 8.227 1 88.38 125 LEU B CA 1
ATOM 3159 C C . LEU B 1 125 ? -18.641 3.021 8.32 1 88.38 125 LEU B C 1
ATOM 3161 O O . LEU B 1 125 ? -19.141 2.105 7.664 1 88.38 125 LEU B O 1
ATOM 3165 N N . SER B 1 126 ? -19.312 3.74 9.172 1 83.5 126 SER B N 1
ATOM 3166 C CA . SER B 1 126 ? -20.75 3.586 9.273 1 83.5 126 SER B CA 1
ATOM 3167 C C . SER B 1 126 ? -21.422 3.773 7.914 1 83.5 126 SER B C 1
ATOM 3169 O O . SER B 1 126 ? -21.047 4.656 7.145 1 83.5 126 SER B O 1
ATOM 3171 N N . ALA B 1 127 ? -22.406 2.957 7.695 1 77.88 127 ALA B N 1
ATOM 3172 C CA . ALA B 1 127 ? -23.125 2.982 6.426 1 77.88 127 ALA B CA 1
ATOM 3173 C C . ALA B 1 127 ? -23.781 4.34 6.195 1 77.88 127 ALA B C 1
ATOM 3175 O O . ALA B 1 127 ? -24.125 4.684 5.062 1 77.88 127 ALA B O 1
ATOM 3176 N N . THR B 1 128 ? -23.938 5.066 7.23 1 79.88 128 THR B N 1
ATOM 3177 C CA . THR B 1 128 ? -24.625 6.348 7.117 1 79.88 128 THR B CA 1
ATOM 3178 C C . THR B 1 128 ? -23.625 7.465 6.789 1 79.88 128 THR B C 1
ATOM 3180 O O . THR B 1 128 ? -24.031 8.602 6.52 1 79.88 128 THR B O 1
ATOM 3183 N N . MET B 1 129 ? -22.391 7.141 6.758 1 86.75 129 MET B N 1
ATOM 3184 C CA . MET B 1 129 ? -21.391 8.156 6.469 1 86.75 129 MET B CA 1
ATOM 3185 C C . MET B 1 129 ? -21.031 8.172 4.984 1 86.75 129 MET B C 1
ATOM 3187 O O . MET B 1 129 ? -20.875 7.113 4.375 1 86.75 129 MET B O 1
ATOM 3191 N N . SER B 1 130 ? -21.031 9.344 4.48 1 90.25 130 SER B N 1
ATOM 3192 C CA . SER B 1 130 ? -20.562 9.555 3.115 1 90.25 130 SER B CA 1
ATOM 3193 C C . SER B 1 130 ? -19.344 10.469 3.088 1 90.25 130 SER B C 1
ATOM 3195 O O . SER B 1 130 ? -19.406 11.617 3.539 1 90.25 130 SER B O 1
ATOM 3197 N N . VAL B 1 131 ? -18.281 9.961 2.619 1 94.31 131 VAL B N 1
ATOM 3198 C CA . VAL B 1 131 ? -17.047 10.734 2.582 1 94.31 131 VAL B CA 1
ATOM 3199 C C . VAL B 1 131 ? -17.031 11.625 1.34 1 94.31 131 VAL B C 1
ATOM 3201 O O . VAL B 1 131 ? -17.094 11.125 0.213 1 94.31 131 VAL B O 1
ATOM 3204 N N . HIS B 1 132 ? -16.859 12.906 1.536 1 93.81 132 HIS B N 1
ATOM 3205 C CA . HIS B 1 132 ? -16.922 13.852 0.43 1 93.81 132 HIS B CA 1
ATOM 3206 C C . HIS B 1 132 ? -15.539 14.406 0.106 1 93.81 132 HIS B C 1
ATOM 3208 O O . HIS B 1 132 ? -15.289 14.844 -1.02 1 93.81 132 HIS B O 1
ATOM 3214 N N . ARG B 1 133 ? -14.695 14.461 1.126 1 96.19 133 ARG B N 1
ATOM 3215 C CA . ARG B 1 133 ? -13.352 15.008 0.95 1 96.19 133 ARG B CA 1
ATOM 3216 C C . ARG B 1 133 ? -12.32 14.195 1.727 1 96.19 133 ARG B C 1
ATOM 3218 O O . ARG B 1 133 ? -12.625 13.641 2.783 1 96.19 133 ARG B O 1
ATOM 3225 N N . TRP B 1 134 ? -11.18 14.172 1.179 1 98.25 134 TRP B N 1
ATOM 3226 C CA . TRP B 1 134 ? -10.055 13.477 1.779 1 98.25 134 TRP B CA 1
ATOM 3227 C C . TRP B 1 134 ? -8.898 14.438 2.043 1 98.25 134 TRP B C 1
ATOM 3229 O O . TRP B 1 134 ? -8.547 15.242 1.184 1 98.25 134 TRP B O 1
ATOM 3239 N N . GLY B 1 135 ? -8.328 14.406 3.238 1 98.69 135 GLY B N 1
ATOM 3240 C CA . GLY B 1 135 ? -7.141 15.164 3.59 1 98.69 135 GLY B CA 1
ATOM 3241 C C . GLY B 1 135 ? -6.082 14.328 4.281 1 98.69 135 GLY B C 1
ATOM 3242 O O . GLY B 1 135 ? -6.371 13.227 4.766 1 98.69 135 GLY B O 1
ATOM 3243 N N . VAL B 1 136 ? -4.883 14.797 4.281 1 98.94 136 VAL B N 1
ATOM 3244 C CA . VAL B 1 136 ? -3.781 14.18 5.012 1 98.94 136 VAL B CA 1
ATOM 3245 C C . VAL B 1 136 ? -2.908 15.266 5.641 1 98.94 136 VAL B C 1
ATOM 3247 O O . VAL B 1 136 ? -2.668 16.312 5.031 1 98.94 136 VAL B O 1
ATOM 3250 N N . ALA B 1 137 ? -2.561 15.109 6.848 1 98.94 137 ALA B N 1
ATOM 3251 C CA . ALA B 1 137 ? -1.583 15.922 7.566 1 98.94 137 ALA B CA 1
ATOM 3252 C C . ALA B 1 137 ? -0.575 15.047 8.305 1 98.94 137 ALA B C 1
ATOM 3254 O O . ALA B 1 137 ? -0.908 13.938 8.742 1 98.94 137 ALA B O 1
ATOM 3255 N N . GLY B 1 138 ? 0.585 15.5 8.391 1 98.94 138 GLY B N 1
ATOM 3256 C CA . GLY B 1 138 ? 1.586 14.711 9.086 1 98.94 138 GLY B CA 1
ATOM 3257 C C . GLY B 1 138 ? 2.746 15.531 9.609 1 98.94 138 GLY B C 1
ATOM 3258 O O . GLY B 1 138 ? 3.006 16.625 9.109 1 98.94 138 GLY B O 1
ATOM 3259 N N . VAL B 1 139 ? 3.432 15.008 10.625 1 98.94 139 VAL B N 1
ATOM 3260 C CA . VAL B 1 139 ? 4.512 15.703 11.32 1 98.94 139 VAL B CA 1
ATOM 3261 C C . VAL B 1 139 ? 5.828 14.953 11.109 1 98.94 139 VAL B C 1
ATOM 3263 O O . VAL B 1 139 ? 5.906 13.742 11.336 1 98.94 139 VAL B O 1
ATOM 3266 N N . SER B 1 140 ? 6.91 15.688 10.695 1 98.75 140 SER B N 1
ATOM 3267 C CA . SER B 1 140 ? 8.242 15.109 10.539 1 98.75 140 SER B CA 1
ATOM 3268 C C . SER B 1 140 ? 8.211 13.914 9.586 1 98.75 140 SER B C 1
ATOM 3270 O O . SER B 1 140 ? 7.836 14.062 8.414 1 98.75 140 SER B O 1
ATOM 3272 N N . LEU B 1 141 ? 8.438 12.711 10.109 1 98.81 141 LEU B N 1
ATOM 3273 C CA . LEU B 1 141 ? 8.305 11.531 9.266 1 98.81 141 LEU B CA 1
ATOM 3274 C C . LEU B 1 141 ? 6.973 11.539 8.523 1 98.81 141 LEU B C 1
ATOM 3276 O O . LEU B 1 141 ? 6.926 11.297 7.32 1 98.81 141 LEU B O 1
ATOM 3280 N N . GLY B 1 142 ? 5.926 11.852 9.227 1 98.88 142 GLY B N 1
ATOM 3281 C CA . GLY B 1 142 ? 4.598 11.945 8.641 1 98.88 142 GLY B CA 1
ATOM 3282 C C . GLY B 1 142 ? 4.465 13.078 7.641 1 98.88 142 GLY B C 1
ATOM 3283 O O . GLY B 1 142 ? 3.643 13.016 6.723 1 98.88 142 GLY B O 1
ATOM 3284 N N . GLY B 1 143 ? 5.219 14.172 7.875 1 98.94 143 GLY B N 1
ATOM 3285 C CA . GLY B 1 143 ? 5.223 15.266 6.918 1 98.94 143 GLY B CA 1
ATOM 3286 C C . GLY B 1 143 ? 5.797 14.875 5.57 1 98.94 143 GLY B C 1
ATOM 3287 O O . GLY B 1 143 ? 5.293 15.305 4.527 1 98.94 143 GLY B O 1
ATOM 3288 N N . HIS B 1 144 ? 6.906 14.078 5.602 1 98.94 144 HIS B N 1
ATOM 3289 C CA . HIS B 1 144 ? 7.473 13.547 4.363 1 98.94 144 HIS B CA 1
ATOM 3290 C C . HIS B 1 144 ? 6.469 12.664 3.629 1 98.94 144 HIS B C 1
ATOM 3292 O O . HIS B 1 144 ? 6.258 12.836 2.426 1 98.94 144 HIS B O 1
ATOM 3298 N N . SER B 1 145 ? 5.836 11.781 4.344 1 98.94 145 SER B N 1
ATOM 3299 C CA . SER B 1 145 ? 4.844 10.875 3.77 1 98.94 145 SER B CA 1
ATOM 3300 C C . SER B 1 145 ? 3.658 11.648 3.199 1 98.94 145 SER B C 1
ATOM 3302 O O . SER B 1 145 ? 3.078 11.25 2.188 1 98.94 145 SER B O 1
ATOM 3304 N N . THR B 1 146 ? 3.285 12.742 3.852 1 98.94 146 THR B N 1
ATOM 3305 C CA . THR B 1 146 ? 2.193 13.594 3.398 1 98.94 146 THR B CA 1
ATOM 3306 C C . THR B 1 146 ? 2.482 14.148 2.008 1 98.94 146 THR B C 1
ATOM 3308 O O . THR B 1 146 ? 1.608 14.148 1.139 1 98.94 146 THR B O 1
ATOM 3311 N N . LEU B 1 147 ? 3.672 14.586 1.793 1 98.94 147 LEU B N 1
ATOM 3312 C CA . LEU B 1 147 ? 4.031 15.156 0.497 1 98.94 147 LEU B CA 1
ATOM 3313 C C . LEU B 1 147 ? 4.082 14.07 -0.574 1 98.94 147 LEU B C 1
ATOM 3315 O O . LEU B 1 147 ? 3.678 14.305 -1.717 1 98.94 147 LEU B O 1
ATOM 3319 N N . LEU B 1 148 ? 4.602 12.891 -0.198 1 98.94 148 LEU B N 1
ATOM 3320 C CA . LEU B 1 148 ? 4.551 11.75 -1.11 1 98.94 148 LEU B CA 1
ATOM 3321 C C . LEU B 1 148 ? 3.109 11.406 -1.469 1 98.94 148 LEU B C 1
ATOM 3323 O O . LEU B 1 148 ? 2.795 11.172 -2.639 1 98.94 148 LEU B O 1
ATOM 3327 N N . ALA B 1 149 ? 2.215 11.391 -0.507 1 98.94 149 ALA B N 1
ATOM 3328 C CA . ALA B 1 149 ? 0.806 11.109 -0.773 1 98.94 149 ALA B CA 1
ATOM 3329 C C . ALA B 1 149 ? 0.195 12.188 -1.667 1 98.94 149 ALA B C 1
ATOM 3331 O O . ALA B 1 149 ? -0.568 11.875 -2.586 1 98.94 149 ALA B O 1
ATOM 3332 N N . ALA B 1 150 ? 0.53 13.43 -1.419 1 98.81 150 ALA B N 1
ATOM 3333 C CA . ALA B 1 150 ? -0.064 14.547 -2.15 1 98.81 150 ALA B CA 1
ATOM 3334 C C . ALA B 1 150 ? 0.226 14.438 -3.645 1 98.81 150 ALA B C 1
ATOM 3336 O O . ALA B 1 150 ? -0.655 14.68 -4.473 1 98.81 150 ALA B O 1
ATOM 3337 N N . VAL B 1 151 ? 1.404 14.039 -4.035 1 98.69 151 VAL B N 1
ATOM 3338 C CA . VAL B 1 151 ? 1.758 14.047 -5.453 1 98.69 151 VAL B CA 1
ATOM 3339 C C . VAL B 1 151 ? 1.313 12.734 -6.102 1 98.69 151 VAL B C 1
ATOM 3341 O O . VAL B 1 151 ? 1.154 12.664 -7.324 1 98.69 151 VAL B O 1
ATOM 3344 N N . HIS B 1 152 ? 1.032 11.703 -5.332 1 98.56 152 HIS B N 1
ATOM 3345 C CA . HIS B 1 152 ? 0.771 10.414 -5.953 1 98.56 152 HIS B CA 1
ATOM 3346 C C . HIS B 1 152 ? -0.678 9.984 -5.75 1 98.56 152 HIS B C 1
ATOM 3348 O O . HIS B 1 152 ? -1.107 8.953 -6.281 1 98.56 152 HIS B O 1
ATOM 3354 N N . GLU B 1 153 ? -1.466 10.703 -4.957 1 98.5 153 GLU B N 1
ATOM 3355 C CA . GLU B 1 153 ? -2.871 10.383 -4.734 1 98.5 153 GLU B CA 1
ATOM 3356 C C . GLU B 1 153 ? -3.777 11.531 -5.16 1 98.5 153 GLU B C 1
ATOM 3358 O O . GLU B 1 153 ? -4.078 12.422 -4.359 1 98.5 153 GLU B O 1
ATOM 3363 N N . PRO B 1 154 ? -4.25 11.5 -6.375 1 98.12 154 PRO B N 1
ATOM 3364 C CA . PRO B 1 154 ? -4.996 12.641 -6.922 1 98.12 154 PRO B CA 1
ATOM 3365 C C . PRO B 1 154 ? -6.348 12.836 -6.246 1 98.12 154 PRO B C 1
ATOM 3367 O O . PRO B 1 154 ? -6.977 13.891 -6.41 1 98.12 154 PRO B O 1
ATOM 3370 N N . ARG B 1 155 ? -6.801 11.859 -5.477 1 98 155 ARG B N 1
ATOM 3371 C CA . ARG B 1 155 ? -8.102 11.977 -4.82 1 98 155 ARG B CA 1
ATOM 3372 C C . ARG B 1 155 ? -8.016 12.883 -3.596 1 98 155 ARG B C 1
ATOM 3374 O O . ARG B 1 155 ? -9.039 13.305 -3.057 1 98 155 ARG B O 1
ATOM 3381 N N . LEU B 1 156 ? -6.781 13.148 -3.066 1 98.69 156 LEU B N 1
ATOM 3382 C CA . LEU B 1 156 ? -6.637 14.031 -1.918 1 98.69 156 LEU B CA 1
ATOM 3383 C C . LEU B 1 156 ? -7.027 15.461 -2.279 1 98.69 156 LEU B C 1
ATOM 3385 O O . LEU B 1 156 ? -6.617 15.977 -3.32 1 98.69 156 LEU B O 1
ATOM 3389 N N . ASP B 1 157 ? -7.828 16.062 -1.404 1 98.19 157 ASP B N 1
ATOM 3390 C CA . ASP B 1 157 ? -8.234 17.453 -1.584 1 98.19 157 ASP B CA 1
ATOM 3391 C C . ASP B 1 157 ? -7.277 18.391 -0.873 1 98.19 157 ASP B C 1
ATOM 3393 O O . ASP B 1 157 ? -7.035 19.516 -1.345 1 98.19 157 ASP B O 1
ATOM 3397 N N . VAL B 1 158 ? -6.793 17.969 0.268 1 98.62 158 VAL B N 1
ATOM 3398 C CA . VAL B 1 158 ? -5.984 18.844 1.117 1 98.62 158 VAL B CA 1
ATOM 3399 C C . VAL B 1 158 ? -4.801 18.062 1.681 1 98.62 158 VAL B C 1
ATOM 3401 O O . VAL B 1 158 ? -4.934 16.875 2.021 1 98.62 158 VAL B O 1
ATOM 3404 N N . ALA B 1 159 ? -3.645 18.672 1.753 1 98.88 159 ALA B N 1
ATOM 3405 C CA . ALA B 1 159 ? -2.451 18.125 2.389 1 98.88 159 ALA B CA 1
ATOM 3406 C C . ALA B 1 159 ? -1.739 19.172 3.232 1 98.88 159 ALA B C 1
ATOM 3408 O O . ALA B 1 159 ? -1.561 20.312 2.793 1 98.88 159 ALA B O 1
ATOM 3409 N N . VAL B 1 160 ? -1.367 18.828 4.461 1 98.94 160 VAL B N 1
ATOM 3410 C CA . VAL B 1 160 ? -0.581 19.688 5.336 1 98.94 160 VAL B CA 1
ATOM 3411 C C . VAL B 1 160 ? 0.68 18.953 5.789 1 98.94 160 VAL B C 1
ATOM 3413 O O . VAL B 1 160 ? 0.611 18.047 6.609 1 98.94 160 VAL B O 1
ATOM 3416 N N . SER B 1 161 ? 1.794 19.359 5.273 1 98.94 161 SER B N 1
ATOM 3417 C CA . SER B 1 161 ? 3.078 18.812 5.688 1 98.94 161 SER B CA 1
ATOM 3418 C C . SER B 1 161 ? 3.727 19.656 6.773 1 98.94 161 SER B C 1
ATOM 3420 O O . SER B 1 161 ? 4.07 20.812 6.535 1 98.94 161 SER B O 1
ATOM 3422 N N . ILE B 1 162 ? 3.916 19.125 7.949 1 98.94 162 ILE B N 1
ATOM 3423 C CA . ILE B 1 162 ? 4.516 19.828 9.078 1 98.94 162 ILE B CA 1
ATOM 3424 C C . ILE B 1 162 ? 5.945 19.328 9.297 1 98.94 162 ILE B C 1
ATOM 3426 O O . ILE B 1 162 ? 6.164 18.172 9.633 1 98.94 162 ILE B O 1
ATOM 3430 N N . ILE B 1 163 ? 6.91 20.172 9.078 1 98.88 163 ILE B N 1
ATOM 3431 C CA . ILE B 1 163 ? 8.344 19.953 9.211 1 98.88 163 ILE B CA 1
ATOM 3432 C C . ILE B 1 163 ? 8.75 18.734 8.391 1 98.88 163 ILE B C 1
ATOM 3434 O O . ILE B 1 163 ? 9.523 17.891 8.859 1 98.88 163 ILE B O 1
ATOM 3438 N N . GLY B 1 164 ? 8.125 18.516 7.203 1 98.69 164 GLY B N 1
ATOM 3439 C CA . GLY B 1 164 ? 8.492 17.531 6.191 1 98.69 164 GLY B CA 1
ATOM 3440 C C . GLY B 1 164 ? 9.242 18.141 5.02 1 98.69 164 GLY B C 1
ATOM 3441 O O . GLY B 1 164 ? 9.398 19.359 4.938 1 98.69 164 GLY B O 1
ATOM 3442 N N . CYS B 1 165 ? 9.703 17.266 4.184 1 98.75 165 CYS B N 1
ATOM 3443 C CA . CYS B 1 165 ? 10.508 17.703 3.051 1 98.75 165 CYS B CA 1
ATOM 3444 C C . CYS B 1 165 ? 10.125 16.953 1.784 1 98.75 165 CYS B C 1
ATOM 3446 O O . CYS B 1 165 ? 10.008 15.727 1.797 1 98.75 165 CYS B O 1
ATOM 3448 N N . GLY B 1 166 ? 9.938 17.719 0.692 1 98.81 166 GLY B N 1
ATOM 3449 C CA . GLY B 1 166 ? 9.555 17.125 -0.582 1 98.81 166 GLY B CA 1
ATOM 3450 C C . GLY B 1 166 ? 10.727 16.922 -1.522 1 98.81 166 GLY B C 1
ATOM 3451 O O . GLY B 1 166 ? 10.539 16.578 -2.689 1 98.81 166 GLY B O 1
ATOM 3452 N N . ASP B 1 167 ? 11.883 17.25 -1.05 1 98.69 167 ASP B N 1
ATOM 3453 C CA . ASP B 1 167 ? 13.148 17.062 -1.757 1 98.69 167 ASP B CA 1
ATOM 3454 C C . ASP B 1 167 ? 14.117 16.219 -0.923 1 98.69 167 ASP B C 1
ATOM 3456 O O . ASP B 1 167 ? 14.984 16.766 -0.244 1 98.69 167 ASP B O 1
ATOM 3460 N N . TYR B 1 168 ? 14 14.898 -1.099 1 98.25 168 TYR B N 1
ATOM 3461 C CA . TYR B 1 168 ? 14.664 13.961 -0.206 1 98.25 168 TYR B CA 1
ATOM 3462 C C . TYR B 1 168 ? 16.188 14.047 -0.354 1 98.25 168 TYR B C 1
ATOM 3464 O O . TYR B 1 168 ? 16.906 14.023 0.64 1 98.25 168 TYR B O 1
ATOM 3472 N N . ALA B 1 169 ? 16.672 14.117 -1.544 1 96.56 169 ALA B N 1
ATOM 3473 C CA . ALA B 1 169 ? 18.109 14.172 -1.778 1 96.56 169 ALA B CA 1
ATOM 3474 C C . ALA B 1 169 ? 18.719 15.414 -1.146 1 96.56 169 ALA B C 1
ATOM 3476 O O . ALA B 1 169 ? 19.781 15.344 -0.524 1 96.56 169 ALA B O 1
ATOM 3477 N N . SER B 1 170 ? 18.047 16.562 -1.272 1 97.06 170 SER B N 1
ATOM 3478 C CA . SER B 1 170 ? 18.547 17.812 -0.708 1 97.06 170 SER B CA 1
ATOM 3479 C C . SER B 1 170 ? 18.625 17.734 0.812 1 97.06 170 SER B C 1
ATOM 3481 O O . SER B 1 170 ? 19.438 18.438 1.431 1 97.06 170 SER B O 1
ATOM 3483 N N . LEU B 1 171 ? 17.828 16.906 1.402 1 97.12 171 LEU B N 1
ATOM 3484 C CA . LEU B 1 171 ? 17.844 16.719 2.848 1 97.12 171 LEU B CA 1
ATOM 3485 C C . LEU B 1 171 ? 18.906 15.695 3.25 1 97.12 171 LEU B C 1
ATOM 3487 O O . LEU B 1 171 ? 19.688 15.93 4.18 1 97.12 171 LEU B O 1
ATOM 3491 N N . MET B 1 172 ? 19.047 14.586 2.498 1 95.5 172 MET B N 1
ATOM 3492 C CA . MET B 1 172 ? 19.797 13.414 2.951 1 95.5 172 MET B CA 1
ATOM 3493 C C . MET B 1 172 ? 21.266 13.547 2.6 1 95.5 172 MET B C 1
ATOM 3495 O O . MET B 1 172 ? 22.141 13.07 3.336 1 95.5 172 MET B O 1
ATOM 3499 N N . VAL B 1 173 ? 21.562 14.203 1.472 1 93.5 173 VAL B N 1
ATOM 3500 C CA . VAL B 1 173 ? 22.953 14.305 1.031 1 93.5 173 VAL B CA 1
ATOM 3501 C C . VAL B 1 173 ? 23.766 15.102 2.049 1 93.5 173 VAL B C 1
ATOM 3503 O O . VAL B 1 173 ? 24.781 14.625 2.559 1 93.5 173 VAL B O 1
ATOM 3506 N N . PRO B 1 174 ? 23.328 16.328 2.43 1 93 174 PRO B N 1
ATOM 3507 C CA . PRO B 1 174 ? 24.078 17.031 3.477 1 93 174 PRO B CA 1
ATOM 3508 C C . PRO B 1 174 ? 24.125 16.266 4.793 1 93 174 PRO B C 1
ATOM 3510 O O . PRO B 1 174 ? 25.109 16.344 5.52 1 93 174 PRO B O 1
ATOM 3513 N N . ARG B 1 175 ? 23.078 15.57 5.117 1 93.25 175 ARG B N 1
ATOM 3514 C CA . ARG B 1 175 ? 23.031 14.766 6.332 1 93.25 175 ARG B CA 1
ATOM 3515 C C . ARG B 1 175 ? 24.109 13.68 6.305 1 93.25 175 ARG B C 1
ATOM 3517 O O . ARG B 1 175 ? 24.766 13.422 7.312 1 93.25 175 ARG B O 1
ATOM 3524 N N . ALA B 1 176 ? 24.234 13 5.168 1 93 176 ALA B N 1
ATOM 3525 C CA . ALA B 1 176 ? 25.281 11.992 4.996 1 93 176 ALA B CA 1
ATOM 3526 C C . ALA B 1 176 ? 26.672 12.602 5.191 1 93 176 ALA B C 1
ATOM 3528 O O . ALA B 1 176 ? 27.516 12.047 5.902 1 93 176 ALA B O 1
ATOM 3529 N N . GLN B 1 177 ? 26.859 13.742 4.586 1 89.75 177 GLN B N 1
ATOM 3530 C CA . GLN B 1 177 ? 28.141 14.438 4.707 1 89.75 177 GLN B CA 1
ATOM 3531 C C . GLN B 1 177 ? 28.438 14.797 6.156 1 89.75 177 GLN B C 1
ATOM 3533 O O . GLN B 1 177 ? 29.547 14.594 6.637 1 89.75 177 GLN B O 1
ATOM 3538 N N . ALA B 1 178 ? 27.484 15.281 6.805 1 90.19 178 ALA B N 1
ATOM 3539 C CA . ALA B 1 178 ? 27.641 15.672 8.203 1 90.19 178 ALA B CA 1
ATOM 3540 C C . ALA B 1 178 ? 27.922 14.453 9.086 1 90.19 178 ALA B C 1
ATOM 3542 O O . ALA B 1 178 ? 28.484 14.586 10.172 1 90.19 178 ALA B O 1
ATOM 3543 N N . SER B 1 179 ? 27.531 13.297 8.625 1 90.06 179 SER B N 1
ATOM 3544 C CA . SER B 1 179 ? 27.75 12.055 9.359 1 90.06 179 SER B CA 1
ATOM 3545 C C . SER B 1 179 ? 29.094 11.422 9 1 90.06 179 SER B C 1
ATOM 3547 O O . SER B 1 179 ? 29.391 10.305 9.422 1 90.06 179 SER B O 1
ATOM 3549 N N . GLY B 1 180 ? 29.844 12.117 8.094 1 88.38 180 GLY B N 1
ATOM 3550 C CA . GLY B 1 180 ? 31.172 11.656 7.738 1 88.38 180 GLY B CA 1
ATOM 3551 C C . GLY B 1 180 ? 31.172 10.672 6.578 1 88.38 180 GLY B C 1
ATOM 3552 O O . GLY B 1 180 ? 32.156 9.969 6.355 1 88.38 180 GLY B O 1
ATOM 3553 N N . LEU B 1 181 ? 30.031 10.562 5.98 1 88.31 181 LEU B N 1
ATOM 3554 C CA . LEU B 1 181 ? 29.922 9.617 4.879 1 88.31 181 LEU B CA 1
ATOM 3555 C C . LEU B 1 181 ? 30.219 10.297 3.545 1 88.31 181 LEU B C 1
ATOM 3557 O O . LEU B 1 181 ? 29.906 11.477 3.363 1 88.31 181 LEU B O 1
ATOM 3561 N N . SER B 1 182 ? 30.969 9.641 2.645 1 80 182 SER B N 1
ATOM 3562 C CA . SER B 1 182 ? 31.266 10.148 1.31 1 80 182 SER B CA 1
ATOM 3563 C C . SER B 1 182 ? 30.172 9.75 0.312 1 80 182 SER B C 1
ATOM 3565 O O . SER B 1 182 ? 29.844 8.57 0.18 1 80 182 SER B O 1
ATOM 3567 N N . ILE B 1 183 ? 29.5 10.75 -0.088 1 71.75 183 ILE B N 1
ATOM 3568 C CA . ILE B 1 183 ? 28.484 10.492 -1.106 1 71.75 183 ILE B CA 1
ATOM 3569 C C . ILE B 1 183 ? 29.078 10.734 -2.494 1 71.75 183 ILE B C 1
ATOM 3571 O O . ILE B 1 183 ? 29.547 11.836 -2.787 1 71.75 183 ILE B O 1
ATOM 3575 N N . SER B 1 184 ? 29.75 9.773 -3.07 1 63.22 184 SER B N 1
ATOM 3576 C CA . SER B 1 184 ? 30.078 9.875 -4.488 1 63.22 184 SER B CA 1
ATOM 3577 C C . SER B 1 184 ? 28.984 9.258 -5.359 1 63.22 184 SER B C 1
ATOM 3579 O O . SER B 1 184 ? 28.406 8.234 -4.996 1 63.22 184 SER B O 1
ATOM 3581 N N . THR B 1 185 ? 28.266 10.047 -6.031 1 53.94 185 THR B N 1
ATOM 3582 C CA . THR B 1 185 ? 27.062 9.719 -6.801 1 53.94 185 THR B CA 1
ATOM 3583 C C . THR B 1 185 ? 27.156 8.289 -7.344 1 53.94 185 THR B C 1
ATOM 3585 O O . THR B 1 185 ? 26.125 7.617 -7.488 1 53.94 185 THR B O 1
ATOM 3588 N N . ASP B 1 186 ? 28.297 7.793 -7.781 1 52.19 186 ASP B N 1
ATOM 3589 C CA . ASP B 1 186 ? 28.406 6.547 -8.531 1 52.19 186 ASP B CA 1
ATOM 3590 C C . ASP B 1 186 ? 28.5 5.344 -7.598 1 52.19 186 ASP B C 1
ATOM 3592 O O . ASP B 1 186 ? 28.406 4.195 -8.047 1 52.19 186 ASP B O 1
ATOM 3596 N N . SER B 1 187 ? 28.75 5.547 -6.32 1 58.06 187 SER B N 1
ATOM 3597 C CA . SER B 1 187 ? 29.047 4.266 -5.691 1 58.06 187 SER B CA 1
ATOM 3598 C C . SER B 1 187 ? 28.797 4.309 -4.191 1 58.06 187 SER B C 1
ATOM 3600 O O . SER B 1 187 ? 29.125 3.359 -3.473 1 58.06 187 SER B O 1
ATOM 3602 N N . CYS B 1 188 ? 27.906 5.25 -3.711 1 65 188 CYS B N 1
ATOM 3603 C CA . CYS B 1 188 ? 27.938 5.32 -2.254 1 65 188 CYS B CA 1
ATOM 3604 C C . CYS B 1 188 ? 26.922 4.359 -1.642 1 65 188 CYS B C 1
ATOM 3606 O O . CYS B 1 188 ? 25.75 4.363 -2.02 1 65 188 CYS B O 1
ATOM 3608 N N . GLU B 1 189 ? 27.453 3.447 -0.825 1 77.56 189 GLU B N 1
ATOM 3609 C CA . GLU B 1 189 ? 26.641 2.469 -0.093 1 77.56 189 GLU B CA 1
ATOM 3610 C C . GLU B 1 189 ? 25.547 3.15 0.72 1 77.56 189 GLU B C 1
ATOM 3612 O O . GLU B 1 189 ? 24.453 2.617 0.854 1 77.56 189 GLU B O 1
ATOM 3617 N N . CYS B 1 190 ? 25.844 4.391 1.143 1 86.75 190 CYS B N 1
ATOM 3618 C CA . CYS B 1 190 ? 24.875 5.074 1.991 1 86.75 190 CYS B CA 1
ATOM 3619 C C . CYS B 1 190 ? 23.781 5.742 1.153 1 86.75 190 CYS B C 1
ATOM 3621 O O . CYS B 1 190 ? 22.75 6.137 1.679 1 86.75 190 CYS B O 1
ATOM 3623 N N . PHE B 1 191 ? 24.047 5.879 -0.145 1 90.5 191 PHE B N 1
ATOM 3624 C CA . PHE B 1 191 ? 23.125 6.48 -1.1 1 90.5 191 PHE B CA 1
ATOM 3625 C C . PHE B 1 191 ? 23.25 5.816 -2.467 1 90.5 191 PHE B C 1
ATOM 3627 O O . PHE B 1 191 ? 23.766 6.414 -3.406 1 90.5 191 PHE B O 1
ATOM 3634 N N . PRO B 1 192 ? 22.766 4.621 -2.633 1 89.56 192 PRO B N 1
ATOM 3635 C CA . PRO B 1 192 ? 23.016 3.795 -3.812 1 89.56 192 PRO B CA 1
ATOM 3636 C C . PRO B 1 192 ? 22.328 4.32 -5.066 1 89.56 192 PRO B C 1
ATOM 3638 O O . PRO B 1 192 ? 21.328 5.035 -4.969 1 89.56 192 PRO B O 1
ATOM 3641 N N . PRO B 1 193 ? 22.812 3.924 -6.234 1 89.75 193 PRO B N 1
ATOM 3642 C CA . PRO B 1 193 ? 22.203 4.352 -7.5 1 89.75 193 PRO B CA 1
ATOM 3643 C C . PRO B 1 193 ? 20.719 3.992 -7.594 1 89.75 193 PRO B C 1
ATOM 3645 O O . PRO B 1 193 ? 19.953 4.723 -8.219 1 89.75 193 PRO B O 1
ATOM 3648 N N . SER B 1 194 ? 20.344 2.867 -7.004 1 91.75 194 SER B N 1
ATOM 3649 C CA . SER B 1 194 ? 18.938 2.465 -7.02 1 91.75 194 SER B CA 1
ATOM 3650 C C . SER B 1 194 ? 18.062 3.473 -6.281 1 91.75 194 SER B C 1
ATOM 3652 O O . SER B 1 194 ? 16.922 3.717 -6.672 1 91.75 194 SER B O 1
ATOM 3654 N N . LEU B 1 195 ? 18.594 4.086 -5.195 1 94.5 195 LEU B N 1
ATOM 3655 C CA . LEU B 1 195 ? 17.859 5.129 -4.492 1 94.5 195 LEU B CA 1
ATOM 3656 C C . LEU B 1 195 ? 17.719 6.375 -5.359 1 94.5 195 LEU B C 1
ATOM 3658 O O . LEU B 1 195 ? 16.641 6.961 -5.449 1 94.5 195 LEU B O 1
ATOM 3662 N N . VAL B 1 196 ? 18.781 6.738 -6.02 1 93.62 196 VAL B N 1
ATOM 3663 C CA . VAL B 1 196 ? 18.766 7.898 -6.906 1 93.62 196 VAL B CA 1
ATOM 3664 C C . VAL B 1 196 ? 17.703 7.703 -7.984 1 93.62 196 VAL B C 1
ATOM 3666 O O . VAL B 1 196 ? 16.938 8.617 -8.289 1 93.62 196 VAL B O 1
ATOM 3669 N N . GLN B 1 197 ? 17.703 6.531 -8.492 1 94 197 GLN B N 1
ATOM 3670 C CA . GLN B 1 197 ? 16.734 6.219 -9.547 1 94 197 GLN B CA 1
ATOM 3671 C C . GLN B 1 197 ? 15.305 6.359 -9.047 1 94 197 GLN B C 1
ATOM 3673 O O . GLN B 1 197 ? 14.453 6.941 -9.727 1 94 197 GLN B O 1
ATOM 3678 N N . ILE B 1 198 ? 15.062 5.855 -7.891 1 96.5 198 ILE B N 1
ATOM 3679 C CA . ILE B 1 198 ? 13.695 5.891 -7.375 1 96.5 198 ILE B CA 1
ATOM 3680 C C . ILE B 1 198 ? 13.312 7.324 -7.023 1 96.5 198 ILE B C 1
ATOM 3682 O O . ILE B 1 198 ? 12.164 7.738 -7.23 1 96.5 198 ILE B O 1
ATOM 3686 N N . LEU B 1 199 ? 14.25 8.102 -6.449 1 97.31 199 LEU B N 1
ATOM 3687 C CA . LEU B 1 199 ? 13.969 9.492 -6.137 1 97.31 199 LEU B CA 1
ATOM 3688 C C . LEU B 1 199 ? 13.641 10.281 -7.402 1 97.31 199 LEU B C 1
ATOM 3690 O O . LEU B 1 199 ? 12.711 11.086 -7.41 1 97.31 199 LEU B O 1
ATOM 3694 N N . THR B 1 200 ? 14.367 10.008 -8.453 1 97.56 200 THR B N 1
ATOM 3695 C CA . THR B 1 200 ? 14.102 10.664 -9.734 1 97.56 200 THR B CA 1
ATOM 3696 C C . THR B 1 200 ? 12.688 10.352 -10.211 1 97.56 200 THR B C 1
ATOM 3698 O O . THR B 1 200 ? 12 11.227 -10.734 1 97.56 200 THR B O 1
ATOM 3701 N N . ARG B 1 201 ? 12.227 9.211 -9.898 1 98.06 201 ARG B N 1
ATOM 3702 C CA . ARG B 1 201 ? 10.953 8.742 -10.422 1 98.06 201 ARG B CA 1
ATOM 3703 C C . ARG B 1 201 ? 9.797 9.172 -9.516 1 98.06 201 ARG B C 1
ATOM 3705 O O . ARG B 1 201 ? 8.711 9.5 -10 1 98.06 201 ARG B O 1
ATOM 3712 N N . LEU B 1 202 ? 10.07 9.227 -8.156 1 98.69 202 LEU B N 1
ATOM 3713 C CA . LEU B 1 202 ? 8.898 9.211 -7.297 1 98.69 202 LEU B CA 1
ATOM 3714 C C . LEU B 1 202 ? 8.953 10.344 -6.281 1 98.69 202 LEU B C 1
ATOM 3716 O O . LEU B 1 202 ? 7.941 10.664 -5.648 1 98.69 202 LEU B O 1
ATOM 3720 N N . ASP B 1 203 ? 10.086 10.984 -6.117 1 98.81 203 ASP B N 1
ATOM 3721 C CA . ASP B 1 203 ? 10.172 12.023 -5.102 1 98.81 203 ASP B CA 1
ATOM 3722 C C . ASP B 1 203 ? 9.289 13.219 -5.465 1 98.81 203 ASP B C 1
ATOM 3724 O O . ASP B 1 203 ? 9.156 13.562 -6.641 1 98.81 203 ASP B O 1
ATOM 3728 N N . PRO B 1 204 ? 8.711 13.859 -4.473 1 98.88 204 PRO B N 1
ATOM 3729 C CA . PRO B 1 204 ? 7.758 14.938 -4.742 1 98.88 204 PRO B CA 1
ATOM 3730 C C . PRO B 1 204 ? 8.352 16.047 -5.602 1 98.88 204 PRO B C 1
ATOM 3732 O O . PRO B 1 204 ? 7.688 16.562 -6.504 1 98.88 204 PRO B O 1
ATOM 3735 N N . VAL B 1 205 ? 9.586 16.375 -5.441 1 98.88 205 VAL B N 1
ATOM 3736 C CA . VAL B 1 205 ? 10.203 17.5 -6.133 1 98.88 205 VAL B CA 1
ATOM 3737 C C . VAL B 1 205 ? 10.211 17.234 -7.637 1 98.88 205 VAL B C 1
ATOM 3739 O O . VAL B 1 205 ? 10.148 18.172 -8.438 1 98.88 205 VAL B O 1
ATOM 3742 N N . ASN B 1 206 ? 10.195 15.977 -8.023 1 98.69 206 ASN B N 1
ATOM 3743 C CA . ASN B 1 206 ? 10.219 15.609 -9.438 1 98.69 206 ASN B CA 1
ATOM 3744 C C . ASN B 1 206 ? 8.82 15.273 -9.953 1 98.69 206 ASN B C 1
ATOM 3746 O O . ASN B 1 206 ? 8.672 14.82 -11.086 1 98.69 206 ASN B O 1
ATOM 3750 N N . ASN B 1 207 ? 7.832 15.422 -9.148 1 98.75 207 ASN B N 1
ATOM 3751 C CA . ASN B 1 207 ? 6.477 15.031 -9.523 1 98.75 207 ASN B CA 1
ATOM 3752 C C . ASN B 1 207 ? 5.477 16.156 -9.234 1 98.75 207 ASN B C 1
ATOM 3754 O O . ASN B 1 207 ? 4.293 15.883 -9 1 98.75 207 ASN B O 1
ATOM 3758 N N . VAL B 1 208 ? 5.855 17.359 -9.211 1 98.38 208 VAL B N 1
ATOM 3759 C CA . VAL B 1 208 ? 5.02 18.516 -8.922 1 98.38 208 VAL B CA 1
ATOM 3760 C C . VAL B 1 208 ? 3.928 18.641 -9.984 1 98.38 208 VAL B C 1
ATOM 3762 O O . VAL B 1 208 ? 2.85 19.188 -9.719 1 98.38 208 VAL B O 1
ATOM 3765 N N . HIS B 1 209 ? 4.184 18.172 -11.18 1 97.56 209 HIS B N 1
ATOM 3766 C CA . HIS B 1 209 ? 3.225 18.25 -12.281 1 97.56 209 HIS B CA 1
ATOM 3767 C C . HIS B 1 209 ? 1.976 17.422 -11.977 1 97.56 209 HIS B C 1
ATOM 3769 O O . HIS B 1 209 ? 0.936 17.609 -12.609 1 97.56 209 HIS B O 1
ATOM 3775 N N . LYS B 1 210 ? 2.066 16.531 -11.039 1 97.94 210 LYS B N 1
ATOM 3776 C CA . LYS B 1 210 ? 0.937 15.664 -10.695 1 97.94 210 LYS B CA 1
ATOM 3777 C C . LYS B 1 210 ? -0.012 16.375 -9.734 1 97.94 210 LYS B C 1
ATOM 3779 O O . LYS B 1 210 ? -1.144 15.922 -9.531 1 97.94 210 LYS B O 1
ATOM 3784 N N . LEU B 1 211 ? 0.482 17.422 -9.031 1 97.56 211 LEU B N 1
ATOM 3785 C CA . LEU B 1 211 ? -0.401 18.219 -8.18 1 97.56 211 LEU B CA 1
ATOM 3786 C C . LEU B 1 211 ? -1.446 18.938 -9.016 1 97.56 211 LEU B C 1
ATOM 3788 O O . LEU B 1 211 ? -1.103 19.672 -9.945 1 97.56 211 LEU B O 1
ATOM 3792 N N . ASP B 1 212 ? -2.707 18.656 -8.766 1 93.94 212 ASP B N 1
ATOM 3793 C CA . ASP B 1 212 ? -3.775 19.25 -9.562 1 93.94 212 ASP B CA 1
ATOM 3794 C C . ASP B 1 212 ? -4.832 19.906 -8.68 1 93.94 212 ASP B C 1
ATOM 3796 O O . ASP B 1 212 ? -5.016 21.125 -8.727 1 93.94 212 ASP B O 1
ATOM 3800 N N . ASN B 1 213 ? -5.414 19.141 -7.754 1 91.94 213 ASN B N 1
ATOM 3801 C CA . ASN B 1 213 ? -6.543 19.641 -6.977 1 91.94 213 ASN B CA 1
ATOM 3802 C C . ASN B 1 213 ? -6.188 19.766 -5.496 1 91.94 213 ASN B C 1
ATOM 3804 O O . ASN B 1 213 ? -6.988 20.266 -4.703 1 91.94 213 ASN B O 1
ATOM 3808 N N . GLN B 1 214 ? -4.98 19.344 -5.133 1 97.69 214 GLN B N 1
ATOM 3809 C CA . GLN B 1 214 ? -4.613 19.297 -3.719 1 97.69 214 GLN B CA 1
ATOM 3810 C C . GLN B 1 214 ? -4.258 20.688 -3.203 1 97.69 214 GLN B C 1
ATOM 3812 O O . GLN B 1 214 ? -3.34 21.328 -3.717 1 97.69 214 GLN B O 1
ATOM 3817 N N . LYS B 1 215 ? -5.004 21.219 -2.248 1 98.62 215 LYS B N 1
ATOM 3818 C CA . LYS B 1 215 ? -4.57 22.406 -1.502 1 98.62 215 LYS B CA 1
ATOM 3819 C C . LYS B 1 215 ? -3.48 22.047 -0.496 1 98.62 215 LYS B C 1
ATOM 3821 O O . LYS B 1 215 ? -3.729 21.312 0.466 1 98.62 215 LYS B O 1
ATOM 3826 N N . LEU B 1 216 ? -2.301 22.562 -0.736 1 98.88 216 LEU B N 1
ATOM 3827 C CA . LEU B 1 216 ? -1.107 22.109 -0.032 1 98.88 216 LEU B CA 1
ATOM 3828 C C . LEU B 1 216 ? -0.556 23.203 0.87 1 98.88 216 LEU B C 1
ATOM 3830 O O . LEU B 1 216 ? -0.305 24.328 0.412 1 98.88 216 LEU B O 1
ATOM 3834 N N . LEU B 1 217 ? -0.413 22.875 2.164 1 98.94 217 LEU B N 1
ATOM 3835 C CA . LEU B 1 217 ? 0.266 23.734 3.135 1 98.94 217 LEU B CA 1
ATOM 3836 C C . LEU B 1 217 ? 1.527 23.062 3.662 1 98.94 217 LEU B C 1
ATOM 3838 O O . LEU B 1 217 ? 1.485 21.906 4.09 1 98.94 217 LEU B O 1
ATOM 3842 N N . ILE B 1 218 ? 2.615 23.75 3.57 1 98.94 218 ILE B N 1
ATOM 3843 C CA . ILE B 1 218 ? 3.865 23.281 4.156 1 98.94 218 ILE B CA 1
ATOM 3844 C C . ILE B 1 218 ? 4.262 24.172 5.324 1 98.94 218 ILE B C 1
ATOM 3846 O O . ILE B 1 218 ? 4.367 25.391 5.172 1 98.94 218 ILE B O 1
ATOM 3850 N N . LEU B 1 219 ? 4.438 23.594 6.461 1 98.94 219 LEU B N 1
ATOM 3851 C CA . LEU B 1 219 ? 4.836 24.297 7.668 1 98.94 219 LEU B CA 1
ATOM 3852 C C . LEU B 1 219 ? 6.242 23.906 8.094 1 98.94 219 LEU B C 1
ATOM 3854 O O . LEU B 1 219 ? 6.602 22.719 8.055 1 98.94 219 LEU B O 1
ATOM 3858 N N . GLY B 1 220 ? 7.055 24.859 8.438 1 98.75 220 GLY B N 1
ATOM 3859 C CA . GLY B 1 220 ? 8.422 24.594 8.875 1 98.75 220 GLY B CA 1
ATOM 3860 C C . GLY B 1 220 ? 8.812 25.391 10.102 1 98.75 220 GLY B C 1
ATOM 3861 O O . GLY B 1 220 ? 8.102 26.312 10.508 1 98.75 220 GLY B O 1
ATOM 3862 N N . GLY B 1 221 ? 9.836 24.969 10.742 1 98.69 221 GLY B N 1
ATOM 3863 C CA . GLY B 1 221 ? 10.469 25.719 11.812 1 98.69 221 GLY B CA 1
ATOM 3864 C C . GLY B 1 221 ? 11.719 26.453 11.367 1 98.69 221 GLY B C 1
ATOM 3865 O O . GLY B 1 221 ? 12.633 25.859 10.797 1 98.69 221 GLY B O 1
ATOM 3866 N N . GLY B 1 222 ? 11.734 27.719 11.703 1 98.44 222 GLY B N 1
ATOM 3867 C CA . GLY B 1 222 ? 12.867 28.531 11.289 1 98.44 222 GLY B CA 1
ATOM 3868 C C . GLY B 1 222 ? 14.18 28.062 11.891 1 98.44 222 GLY B C 1
ATOM 3869 O O . GLY B 1 222 ? 15.242 28.266 11.305 1 98.44 222 GLY B O 1
ATOM 3870 N N . LEU B 1 223 ? 14.156 27.406 13.008 1 98.44 223 LEU B N 1
ATOM 3871 C CA . LEU B 1 223 ? 15.352 26.953 13.719 1 98.44 223 LEU B CA 1
ATOM 3872 C C . LEU B 1 223 ? 15.516 25.453 13.602 1 98.44 223 LEU B C 1
ATOM 3874 O O . LEU B 1 223 ? 16.266 24.844 14.375 1 98.44 223 LEU B O 1
ATOM 3878 N N . ASP B 1 224 ? 14.789 24.828 12.672 1 98.56 224 ASP B N 1
ATOM 3879 C CA . ASP B 1 224 ? 14.844 23.375 12.484 1 98.56 224 ASP B CA 1
ATOM 3880 C C . ASP B 1 224 ? 16.141 22.969 11.797 1 98.56 224 ASP B C 1
ATOM 3882 O O . ASP B 1 224 ? 16.297 23.156 10.594 1 98.56 224 ASP B O 1
ATOM 3886 N N . ALA B 1 225 ? 17.031 22.328 12.523 1 96.62 225 ALA B N 1
ATOM 3887 C CA . ALA B 1 225 ? 18.297 21.891 11.977 1 96.62 225 ALA B CA 1
ATOM 3888 C C . ALA B 1 225 ? 18.172 20.5 11.367 1 96.62 225 ALA B C 1
ATOM 3890 O O . ALA B 1 225 ? 18.984 20.109 10.516 1 96.62 225 ALA B O 1
ATOM 3891 N N . MET B 1 226 ? 17.203 19.766 11.781 1 96.69 226 MET B N 1
ATOM 3892 C CA . MET B 1 226 ? 17.031 18.406 11.312 1 96.69 226 MET B CA 1
ATOM 3893 C C . MET B 1 226 ? 16.406 18.375 9.922 1 96.69 226 MET B C 1
ATOM 3895 O O . MET B 1 226 ? 16.812 17.594 9.07 1 96.69 226 MET B O 1
ATOM 3899 N N . VAL B 1 227 ? 15.367 19.094 9.734 1 98.19 227 VAL B N 1
ATOM 3900 C CA . VAL B 1 227 ? 14.734 19.328 8.438 1 98.19 227 VAL B CA 1
ATOM 3901 C C . VAL B 1 227 ? 14.68 20.828 8.148 1 98.19 227 VAL B C 1
ATOM 3903 O O . VAL B 1 227 ? 13.617 21.438 8.258 1 98.19 227 VAL B O 1
ATOM 3906 N N . PRO B 1 228 ? 15.773 21.328 7.746 1 97.75 228 PRO B N 1
ATOM 3907 C CA . PRO B 1 228 ? 15.805 22.781 7.527 1 97.75 228 PRO B CA 1
ATOM 3908 C C . PRO B 1 228 ? 14.906 23.219 6.371 1 97.75 228 PRO B C 1
ATOM 3910 O O . PRO B 1 228 ? 14.875 22.562 5.328 1 97.75 228 PRO B O 1
ATOM 3913 N N . PRO B 1 229 ? 14.172 24.312 6.594 1 96.88 229 PRO B N 1
ATOM 3914 C CA . PRO B 1 229 ? 13.305 24.797 5.512 1 96.88 229 PRO B CA 1
ATOM 3915 C C . PRO B 1 229 ? 14.039 24.922 4.184 1 96.88 229 PRO B C 1
ATOM 3917 O O . PRO B 1 229 ? 13.445 24.734 3.119 1 96.88 229 PRO B O 1
ATOM 3920 N N . SER B 1 230 ? 15.352 25.203 4.219 1 96.94 230 SER B N 1
ATOM 3921 C CA . SER B 1 230 ? 16.141 25.375 3.006 1 96.94 230 SER B CA 1
ATOM 3922 C C . SER B 1 230 ? 16.172 24.109 2.17 1 96.94 230 SER B C 1
ATOM 3924 O O . SER B 1 230 ? 16.344 24.156 0.951 1 96.94 230 SER B O 1
ATOM 3926 N N . ALA B 1 231 ? 16.031 22.969 2.785 1 97.56 231 ALA B N 1
ATOM 3927 C CA . ALA B 1 231 ? 16.047 21.688 2.068 1 97.56 231 ALA B CA 1
ATOM 3928 C C . ALA B 1 231 ? 14.852 21.578 1.125 1 97.56 231 ALA B C 1
ATOM 3930 O O . ALA B 1 231 ? 14.875 20.781 0.182 1 97.56 231 ALA B O 1
ATOM 3931 N N . ASN B 1 232 ? 13.773 22.359 1.339 1 97.88 232 ASN B N 1
ATOM 3932 C CA . ASN B 1 232 ? 12.547 22.312 0.549 1 97.88 232 ASN B CA 1
ATOM 3933 C C . ASN B 1 232 ? 12.531 23.375 -0.544 1 97.88 232 ASN B C 1
ATOM 3935 O O . ASN B 1 232 ? 11.578 23.469 -1.313 1 97.88 232 ASN B O 1
ATOM 3939 N N . LYS B 1 233 ? 13.539 24.156 -0.656 1 98.12 233 LYS B N 1
ATOM 3940 C CA . LYS B 1 233 ? 13.508 25.344 -1.491 1 98.12 233 LYS B CA 1
ATOM 3941 C C . LYS B 1 233 ? 13.125 25 -2.928 1 98.12 233 LYS B C 1
ATOM 3943 O O . LYS B 1 233 ? 12.219 25.625 -3.5 1 98.12 233 LYS B O 1
ATOM 3948 N N . MET B 1 234 ? 13.797 24.047 -3.52 1 98.5 234 MET B N 1
ATOM 3949 C CA . MET B 1 234 ? 13.516 23.688 -4.906 1 98.5 234 MET B CA 1
ATOM 3950 C C . MET B 1 234 ? 12.086 23.188 -5.066 1 98.5 234 MET B C 1
ATOM 3952 O O . MET B 1 234 ? 11.391 23.562 -6.012 1 98.5 234 MET B O 1
ATOM 3956 N N . PHE B 1 235 ? 11.664 22.328 -4.191 1 98.75 235 PHE B N 1
ATOM 3957 C CA . PHE B 1 235 ? 10.305 21.797 -4.23 1 98.75 235 PHE B CA 1
ATOM 3958 C C . PHE B 1 235 ? 9.281 22.922 -4.137 1 98.75 235 PHE B C 1
ATOM 3960 O O . PHE B 1 235 ? 8.344 22.984 -4.934 1 98.75 235 PHE B O 1
ATOM 3967 N N . ILE B 1 236 ? 9.469 23.859 -3.172 1 98.56 236 ILE B N 1
ATOM 3968 C CA . ILE B 1 236 ? 8.57 24.969 -2.934 1 98.56 236 ILE B CA 1
ATOM 3969 C C . ILE B 1 236 ? 8.484 25.844 -4.188 1 98.56 236 ILE B C 1
ATOM 3971 O O . ILE B 1 236 ? 7.395 26.219 -4.621 1 98.56 236 ILE B O 1
ATOM 3975 N N . ASP B 1 237 ? 9.609 26.125 -4.77 1 98.5 237 ASP B N 1
ATOM 3976 C CA . ASP B 1 237 ? 9.648 26.969 -5.969 1 98.5 237 ASP B CA 1
ATOM 3977 C C . ASP B 1 237 ? 8.875 26.312 -7.113 1 98.5 237 ASP B C 1
ATOM 3979 O O . ASP B 1 237 ? 8.102 26.984 -7.801 1 98.5 237 ASP B O 1
ATOM 3983 N N . ARG B 1 238 ? 9.055 25.047 -7.258 1 98.56 238 ARG B N 1
ATOM 3984 C CA . ARG B 1 238 ? 8.391 24.328 -8.344 1 98.56 238 ARG B CA 1
ATOM 3985 C C . ARG B 1 238 ? 6.883 24.266 -8.117 1 98.56 238 ARG B C 1
ATOM 3987 O O . ARG B 1 238 ? 6.105 24.375 -9.07 1 98.56 238 ARG B O 1
ATOM 3994 N N . VAL B 1 239 ? 6.449 24.062 -6.875 1 98.56 239 VAL B N 1
ATOM 3995 C CA . VAL B 1 239 ? 5.023 24.016 -6.57 1 98.56 239 VAL B CA 1
ATOM 3996 C C . VAL B 1 239 ? 4.387 25.375 -6.828 1 98.56 239 VAL B C 1
ATOM 3998 O O . VAL B 1 239 ? 3.311 25.469 -7.422 1 98.56 239 VAL B O 1
ATOM 4001 N N . ARG B 1 240 ? 5.051 26.422 -6.375 1 97.94 240 ARG B N 1
ATOM 4002 C CA . ARG B 1 240 ? 4.555 27.781 -6.59 1 97.94 240 ARG B CA 1
ATOM 4003 C C . ARG B 1 240 ? 4.402 28.078 -8.078 1 97.94 240 ARG B C 1
ATOM 4005 O O . ARG B 1 240 ? 3.404 28.672 -8.5 1 97.94 240 ARG B O 1
ATOM 4012 N N . GLU B 1 241 ? 5.395 27.688 -8.789 1 97.62 241 GLU B N 1
ATOM 4013 C CA . GLU B 1 241 ? 5.344 27.891 -10.234 1 97.62 241 GLU B CA 1
ATOM 4014 C C . GLU B 1 241 ? 4.18 27.141 -10.859 1 97.62 241 GLU B C 1
ATOM 4016 O O . GLU B 1 241 ? 3.441 27.688 -11.68 1 97.62 241 GLU B O 1
ATOM 4021 N N . ARG B 1 242 ? 4.016 25.922 -10.461 1 96.75 242 ARG B N 1
ATOM 4022 C CA . ARG B 1 242 ? 2.965 25.078 -11.008 1 96.75 242 ARG B CA 1
ATOM 4023 C C . ARG B 1 242 ? 1.586 25.672 -10.742 1 96.75 242 ARG B C 1
ATOM 4025 O O . ARG B 1 242 ? 0.778 25.812 -11.656 1 96.75 242 ARG B O 1
ATOM 4032 N N . TYR B 1 243 ? 1.305 26.016 -9.516 1 97.38 243 TYR B N 1
ATOM 4033 C CA . TYR B 1 243 ? -0.006 26.531 -9.148 1 97.38 243 TYR B CA 1
ATOM 4034 C C . TYR B 1 243 ? -0.201 27.938 -9.695 1 97.38 243 TYR B C 1
ATOM 4036 O O . TYR B 1 243 ? -1.304 28.312 -10.109 1 97.38 243 TYR B O 1
ATOM 4044 N N . GLY B 1 244 ? 0.828 28.688 -9.734 1 96.62 244 GLY B N 1
ATOM 4045 C CA . GLY B 1 244 ? 0.765 30.031 -10.312 1 96.62 244 GLY B CA 1
ATOM 4046 C C . GLY B 1 244 ? 0.408 30.031 -11.781 1 96.62 244 GLY B C 1
ATOM 4047 O O . GLY B 1 244 ? -0.403 30.844 -12.234 1 96.62 244 GLY B O 1
ATOM 4048 N N . ALA B 1 245 ? 0.962 29.141 -12.508 1 96.31 245 ALA B N 1
ATOM 4049 C CA . ALA B 1 245 ? 0.739 29.031 -13.953 1 96.31 245 ALA B CA 1
ATOM 4050 C C . ALA B 1 245 ? -0.718 28.703 -14.258 1 96.31 245 ALA B C 1
ATOM 4052 O O . ALA B 1 245 ? -1.225 29.047 -15.336 1 96.31 245 ALA B O 1
ATOM 4053 N N . GLU B 1 246 ? -1.414 28.188 -13.305 1 95.19 246 GLU B N 1
ATOM 4054 C CA . GLU B 1 246 ? -2.799 27.781 -13.523 1 95.19 246 GLU B CA 1
ATOM 4055 C C . GLU B 1 246 ? -3.771 28.75 -12.852 1 95.19 246 GLU B C 1
ATOM 4057 O O . GLU B 1 246 ? -4.973 28.484 -12.789 1 95.19 246 GLU B O 1
ATOM 4062 N N . GLY B 1 247 ? -3.252 29.797 -12.258 1 96.38 247 GLY B N 1
ATOM 4063 C CA . GLY B 1 247 ? -4.09 30.766 -11.57 1 96.38 247 GLY B CA 1
ATOM 4064 C C . GLY B 1 247 ? -4.633 30.266 -10.25 1 96.38 247 GLY B C 1
ATOM 4065 O O . GLY B 1 247 ? -5.691 30.703 -9.797 1 96.38 247 GLY B O 1
ATOM 4066 N N . LYS B 1 248 ? -3.922 29.25 -9.633 1 97.19 248 LYS B N 1
ATOM 4067 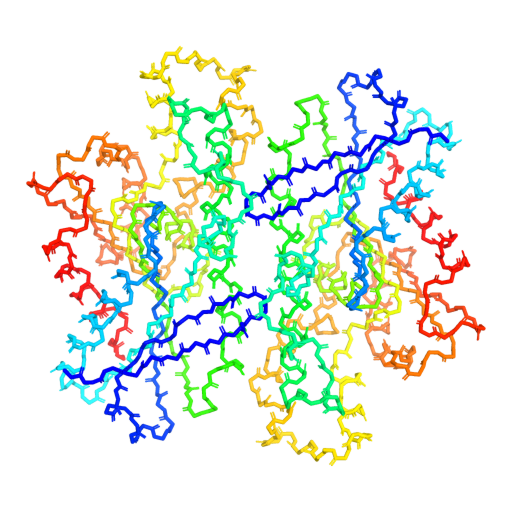C CA . LYS B 1 248 ? -4.344 28.609 -8.391 1 97.19 248 LYS B CA 1
ATOM 4068 C C . LYS B 1 248 ? -3.354 28.891 -7.262 1 97.19 248 LYS B C 1
ATOM 4070 O O . LYS B 1 248 ? -3.068 28.016 -6.445 1 97.19 248 LYS B O 1
ATOM 4075 N N . SER B 1 249 ? -2.754 30.062 -7.223 1 97.19 249 SER B N 1
ATOM 4076 C CA . SER B 1 249 ? -1.715 30.391 -6.254 1 97.19 249 SER B CA 1
ATOM 4077 C C . SER B 1 249 ? -2.23 30.281 -4.824 1 97.19 249 SER B C 1
ATOM 4079 O O . SER B 1 249 ? -1.457 30.016 -3.902 1 97.19 249 SER B O 1
ATOM 4081 N N . GLU B 1 250 ? -3.508 30.406 -4.645 1 97.38 250 GLU B N 1
ATOM 4082 C CA . GLU B 1 250 ? -4.082 30.359 -3.305 1 97.38 250 GLU B CA 1
ATOM 4083 C C . GLU B 1 250 ? -4.121 28.922 -2.773 1 97.38 250 GLU B C 1
ATOM 4085 O O . GLU B 1 250 ? -4.359 28.703 -1.584 1 97.38 250 GLU B O 1
ATOM 4090 N N . TRP B 1 251 ? -3.912 27.938 -3.629 1 98 251 TRP B N 1
ATOM 4091 C CA . TRP B 1 251 ? -4.016 26.531 -3.258 1 98 251 TRP B CA 1
ATOM 4092 C C . TRP B 1 251 ? -2.717 26.031 -2.629 1 98 251 TRP B C 1
ATOM 4094 O O . TRP B 1 251 ? -2.629 24.891 -2.193 1 98 251 TRP B O 1
ATOM 4104 N N . PHE B 1 252 ? -1.72 26.906 -2.598 1 98.56 252 PHE B N 1
ATOM 4105 C CA . PHE B 1 252 ? -0.449 26.531 -1.989 1 98.56 252 PHE B CA 1
ATOM 4106 C C . PHE B 1 252 ? 0.07 27.641 -1.089 1 98.56 252 PHE B C 1
ATOM 4108 O O . PHE B 1 252 ? -0.006 28.812 -1.444 1 98.56 252 PHE B O 1
ATOM 4115 N N . ASP B 1 253 ? 0.631 27.219 0.04 1 98.62 253 ASP B N 1
ATOM 4116 C CA . ASP B 1 253 ? 1.32 28.172 0.911 1 98.62 253 ASP B CA 1
ATOM 4117 C C . ASP B 1 253 ? 2.422 27.469 1.71 1 98.62 253 ASP B C 1
ATOM 4119 O O . ASP B 1 253 ? 2.322 26.281 2.014 1 98.62 253 ASP B O 1
ATOM 4123 N N . GLU B 1 254 ? 3.482 28.094 1.917 1 98.69 254 GLU B N 1
ATOM 4124 C CA . GLU B 1 254 ? 4.523 27.75 2.881 1 98.69 254 GLU B CA 1
ATOM 4125 C C . GLU B 1 254 ? 4.59 28.766 4.016 1 98.69 254 GLU B C 1
ATOM 4127 O O . GLU B 1 254 ? 4.672 29.969 3.768 1 98.69 254 GLU B O 1
ATOM 4132 N N . ARG B 1 255 ? 4.551 28.281 5.203 1 98.81 255 ARG B N 1
ATOM 4133 C CA . ARG B 1 255 ? 4.613 29.156 6.375 1 98.81 255 ARG B CA 1
ATOM 4134 C C . ARG B 1 255 ? 5.668 28.672 7.359 1 98.81 255 ARG B C 1
ATOM 4136 O O . ARG B 1 255 ? 5.727 27.484 7.68 1 98.81 255 ARG B O 1
ATOM 4143 N N . ILE B 1 256 ? 6.453 29.594 7.812 1 98.75 256 ILE B N 1
ATOM 4144 C CA . ILE B 1 256 ? 7.562 29.25 8.695 1 98.75 256 ILE B CA 1
ATOM 4145 C C . ILE B 1 256 ? 7.34 29.875 10.07 1 98.75 256 ILE B C 1
ATOM 4147 O O . ILE B 1 256 ? 7.035 31.062 10.18 1 98.75 256 ILE B O 1
ATOM 4151 N N . ASP B 1 257 ? 7.34 29.078 11.125 1 98.81 257 ASP B N 1
ATOM 4152 C CA . ASP B 1 257 ? 7.461 29.578 12.5 1 98.81 257 ASP B CA 1
ATOM 4153 C C . ASP B 1 257 ? 8.906 29.953 12.82 1 98.81 257 ASP B C 1
ATOM 4155 O O . ASP B 1 257 ? 9.75 29.078 13.008 1 98.81 257 ASP B O 1
ATOM 4159 N N . PRO B 1 258 ? 9.234 31.219 12.883 1 98.19 258 PRO B N 1
ATOM 4160 C CA . PRO B 1 258 ? 10.641 31.625 12.977 1 98.19 258 PRO B CA 1
ATOM 4161 C C . PRO B 1 258 ? 11.305 31.141 14.273 1 98.19 258 PRO B C 1
ATOM 4163 O O . PRO B 1 258 ? 12.523 31 14.328 1 98.19 258 PRO B O 1
ATOM 4166 N N . ASP B 1 259 ? 10.555 30.812 15.305 1 97.94 259 ASP B N 1
ATOM 4167 C CA . ASP B 1 259 ? 11.109 30.516 16.625 1 97.94 259 ASP B CA 1
ATOM 4168 C C . ASP B 1 259 ? 11.133 29 16.875 1 97.94 259 ASP B C 1
ATOM 4170 O O . ASP B 1 259 ? 11.703 28.547 17.859 1 97.94 259 ASP B O 1
ATOM 4174 N N . ALA B 1 260 ? 10.523 28.234 15.984 1 98.62 260 ALA B N 1
ATOM 4175 C CA . ALA B 1 260 ? 10.383 26.812 16.234 1 98.62 260 ALA B CA 1
ATOM 4176 C C . ALA B 1 260 ? 11.547 26.031 15.641 1 98.62 260 ALA B C 1
ATOM 4178 O O . ALA B 1 260 ? 12.031 26.359 14.547 1 98.62 260 ALA B O 1
ATOM 4179 N N . GLY B 1 261 ? 12.023 25.031 16.375 1 98.38 261 GLY B N 1
ATOM 4180 C CA . GLY B 1 261 ? 12.906 24 15.836 1 98.38 261 GLY B CA 1
ATOM 4181 C C . GLY B 1 261 ? 12.164 22.859 15.18 1 98.38 261 GLY B C 1
ATOM 4182 O O . GLY B 1 261 ? 11.219 23.078 14.414 1 98.38 261 GLY B O 1
ATOM 4183 N N . HIS B 1 262 ? 12.68 21.625 15.375 1 98.31 262 HIS B N 1
ATOM 4184 C CA . HIS B 1 262 ? 12.039 20.453 14.805 1 98.31 262 HIS B CA 1
ATOM 4185 C C . HIS B 1 262 ? 10.883 19.984 15.688 1 98.31 262 HIS B C 1
ATOM 4187 O O . HIS B 1 262 ? 10.977 18.938 16.344 1 98.31 262 HIS B O 1
ATOM 4193 N N . THR B 1 263 ? 9.82 20.781 15.688 1 98.06 263 THR B N 1
ATOM 4194 C CA . THR B 1 263 ? 8.68 20.5 16.547 1 98.06 263 THR B CA 1
ATOM 4195 C C . THR B 1 263 ? 7.383 20.969 15.898 1 98.06 263 THR B C 1
ATOM 4197 O O . THR B 1 263 ? 7.395 21.859 15.047 1 98.06 263 THR B O 1
ATOM 4200 N N . PHE B 1 264 ? 6.32 20.281 16.219 1 98.5 264 PHE B N 1
ATOM 4201 C CA . PHE B 1 264 ? 4.98 20.734 15.875 1 98.5 264 PHE B CA 1
ATOM 4202 C C . PHE B 1 264 ? 4.496 21.781 16.859 1 98.5 264 PHE B C 1
ATOM 4204 O O . PHE B 1 264 ? 3.877 21.453 17.875 1 98.5 264 PHE B O 1
ATOM 4211 N N . SER B 1 265 ? 4.695 23.062 16.562 1 98.5 265 SER B N 1
ATOM 4212 C CA . SER B 1 265 ? 4.449 24.156 17.516 1 98.5 265 SER B CA 1
ATOM 4213 C C . SER B 1 265 ? 2.967 24.5 17.578 1 98.5 265 SER B C 1
ATOM 4215 O O . SER B 1 265 ? 2.203 24.172 16.672 1 98.5 265 SER B O 1
ATOM 4217 N N . PRO B 1 266 ? 2.529 25.156 18.672 1 97.94 266 PRO B N 1
ATOM 4218 C CA . PRO B 1 266 ? 1.142 25.625 18.766 1 97.94 266 PRO B CA 1
ATOM 4219 C C . PRO B 1 266 ? 0.739 26.516 17.594 1 97.94 266 PRO B C 1
ATOM 4221 O O . PRO B 1 266 ? -0.397 26.453 17.125 1 97.94 266 PRO B O 1
ATOM 4224 N N . TRP B 1 267 ? 1.693 27.328 17.188 1 98.62 267 TRP B N 1
ATOM 4225 C CA . TRP B 1 267 ? 1.414 28.172 16.031 1 98.62 267 TRP B CA 1
ATOM 4226 C C . TRP B 1 267 ? 1.106 27.328 14.805 1 98.62 267 TRP B C 1
ATOM 4228 O O . TRP B 1 267 ? 0.156 27.609 14.07 1 98.62 267 TRP B O 1
ATOM 4238 N N . MET B 1 268 ? 1.856 26.312 14.586 1 98.75 268 MET B N 1
ATOM 4239 C CA . MET B 1 268 ? 1.638 25.422 13.445 1 98.75 268 MET B CA 1
ATOM 4240 C C . MET B 1 268 ? 0.279 24.75 13.539 1 98.75 268 MET B C 1
ATOM 4242 O O . MET B 1 268 ? -0.382 24.516 12.523 1 98.75 268 MET B O 1
ATOM 4246 N N . MET B 1 269 ? -0.12 24.359 14.75 1 98.5 269 MET B N 1
ATOM 4247 C CA . MET B 1 269 ? -1.438 23.766 14.945 1 98.5 269 MET B CA 1
ATOM 4248 C C . MET B 1 269 ? -2.541 24.719 14.508 1 98.5 269 MET B C 1
ATOM 4250 O O . MET B 1 269 ? -3.48 24.312 13.82 1 98.5 269 MET B O 1
ATOM 4254 N N . VAL B 1 270 ? -2.391 25.953 14.836 1 98.12 270 VAL B N 1
ATOM 4255 C CA . VAL B 1 270 ? -3.383 26.953 14.469 1 98.12 270 VAL B CA 1
ATOM 4256 C C . VAL B 1 270 ? -3.436 27.094 12.945 1 98.12 270 VAL B C 1
ATOM 4258 O O . VAL B 1 270 ? -4.516 27.141 12.359 1 98.12 270 VAL B O 1
ATOM 4261 N N . GLN B 1 271 ? -2.252 27.141 12.289 1 98.62 271 GLN B N 1
ATOM 4262 C CA . GLN B 1 271 ? -2.217 27.219 10.828 1 98.62 271 GLN B CA 1
ATOM 4263 C C . GLN B 1 271 ? -2.898 26 10.203 1 98.62 271 GLN B C 1
ATOM 4265 O O . GLN B 1 271 ? -3.621 26.141 9.211 1 98.62 271 GLN B O 1
ATOM 4270 N N . THR B 1 272 ? -2.648 24.844 10.758 1 98.56 272 THR B N 1
ATOM 4271 C CA . THR B 1 272 ? -3.26 23.609 10.281 1 98.56 272 THR B CA 1
ATOM 4272 C C . THR B 1 272 ? -4.781 23.688 10.391 1 98.56 272 THR B C 1
ATOM 4274 O O . THR B 1 272 ? -5.492 23.375 9.43 1 98.56 272 THR B O 1
ATOM 4277 N N . GLN B 1 273 ? -5.27 24.141 11.5 1 96.62 273 GLN B N 1
ATOM 4278 C CA . GLN B 1 273 ? -6.707 24.266 11.727 1 96.62 273 GLN B CA 1
ATOM 4279 C C . GLN B 1 273 ? -7.344 25.203 10.711 1 96.62 273 GLN B C 1
ATOM 4281 O O . GLN B 1 273 ? -8.367 24.875 10.109 1 96.62 273 GLN B O 1
ATOM 4286 N N . GLN B 1 274 ? -6.715 26.312 10.5 1 96.31 274 GLN B N 1
ATOM 4287 C CA . GLN B 1 274 ? -7.254 27.297 9.578 1 96.31 274 GLN B CA 1
ATOM 4288 C C . GLN B 1 274 ? -7.293 26.766 8.148 1 96.31 274 GLN B C 1
ATOM 4290 O O . GLN B 1 274 ? -8.273 26.969 7.43 1 96.31 274 GLN B O 1
ATOM 4295 N N . TRP B 1 275 ? -6.234 26.094 7.773 1 97.38 275 TRP B N 1
ATOM 4296 C CA . TRP B 1 275 ? -6.164 25.531 6.426 1 97.38 275 TRP B CA 1
ATOM 4297 C C . TRP B 1 275 ? -7.23 24.469 6.219 1 97.38 275 TRP B C 1
ATOM 4299 O O . TRP B 1 275 ? -7.906 24.438 5.184 1 97.38 275 TRP B O 1
ATOM 4309 N N . LEU B 1 276 ? -7.395 23.578 7.191 1 96.56 276 LEU B N 1
ATOM 4310 C CA . LEU B 1 276 ? -8.383 22.516 7.113 1 96.56 276 LEU B CA 1
ATOM 4311 C C . LEU B 1 276 ? -9.797 23.078 7.098 1 96.56 276 LEU B C 1
ATOM 4313 O O . LEU B 1 276 ? -10.656 22.594 6.359 1 96.56 276 LEU B O 1
ATOM 4317 N N . CYS B 1 277 ? -10.055 24.062 7.852 1 93 277 CYS B N 1
ATOM 4318 C CA . CYS B 1 277 ? -11.367 24.703 7.871 1 93 277 CYS B CA 1
ATOM 4319 C C . CYS B 1 277 ? -11.711 25.281 6.504 1 93 277 CYS B C 1
ATOM 4321 O O . CYS B 1 277 ? -12.836 25.109 6.02 1 93 277 CYS B O 1
ATOM 4323 N N . LYS B 1 278 ? -10.781 25.906 5.953 1 93.88 278 LYS B N 1
ATOM 4324 C CA . LYS B 1 278 ? -11.008 26.594 4.688 1 93.88 278 LYS B CA 1
ATOM 4325 C C . LYS B 1 278 ? -11.18 25.609 3.539 1 93.88 278 LYS B C 1
ATOM 4327 O O . LYS B 1 278 ? -12.062 25.781 2.691 1 93.88 278 LYS B O 1
ATOM 4332 N N . TYR B 1 279 ? -10.398 24.547 3.537 1 95.75 279 TYR B N 1
ATOM 4333 C CA . TYR B 1 279 ? -10.305 23.797 2.283 1 95.75 279 TYR B CA 1
ATOM 4334 C C . TYR B 1 279 ? -10.852 22.391 2.443 1 95.75 279 TYR B C 1
ATOM 4336 O O . TYR B 1 279 ? -11.188 21.734 1.455 1 95.75 279 TYR B O 1
ATOM 4344 N N . LEU B 1 280 ? -10.844 21.875 3.658 1 95 280 LEU B N 1
ATOM 4345 C CA . LEU B 1 280 ? -11.281 20.5 3.828 1 95 280 LEU B CA 1
ATOM 4346 C C . LEU B 1 280 ? -12.75 20.438 4.246 1 95 280 LEU B C 1
ATOM 4348 O O . LEU B 1 280 ? -13.5 19.578 3.773 1 95 280 LEU B O 1
ATOM 4352 N N . LEU B 1 281 ? -13.203 21.359 5.023 1 90.56 281 LEU B N 1
ATOM 4353 C CA . LEU B 1 281 ? -14.523 21.25 5.641 1 90.56 281 LEU B CA 1
ATOM 4354 C C . LEU B 1 281 ? -15.547 22.094 4.898 1 90.56 281 LEU B C 1
ATOM 4356 O O . LEU B 1 281 ? -16.75 21.922 5.07 1 90.56 281 LEU B O 1
ATOM 4360 N N . SER B 1 282 ? -15.078 23.031 4.047 1 78.62 282 SER B N 1
ATOM 4361 C CA . SER B 1 282 ? -16.016 23.922 3.371 1 78.62 282 SER B CA 1
ATOM 4362 C C . SER B 1 282 ? -16.703 23.234 2.201 1 78.62 282 SER B C 1
ATOM 4364 O O . SER B 1 282 ? -16.062 22.469 1.468 1 78.62 282 SER B O 1
ATOM 4366 N N . ARG B 1 283 ? -18.125 23.203 2.121 1 67.19 283 ARG B N 1
ATOM 4367 C CA . ARG B 1 283 ? -18.891 22.609 1.035 1 67.19 283 ARG B CA 1
ATOM 4368 C C . ARG B 1 283 ? -18.844 23.484 -0.212 1 67.19 283 ARG B C 1
ATOM 4370 O O . ARG B 1 283 ? -18.75 24.719 -0.114 1 67.19 283 ARG B O 1
#

Organism: Batrachochytrium dendrobatidis (strain JEL423) (NCBI:txid403673)

Radius of gyration: 24.07 Å; Cα contacts (8 Å, |Δi|>4): 1204; chains: 2; bounding box: 62×66×55 Å

pLDDT: mean 93.05, std 11.25, range [45.44, 98.94]

Secondary structure (DSSP, 8-state):
--EEEEEEEETTEEEEEEEESGGGG-SSEEEEEEEEEPPTT--HHHHHHHHHHHHHHHHSS--TT-PEEEEEEEPPTTSGGG-S-SGGGS-TTTT-TTHHHHHHHHHHHHHHHHHHHHHHGGGGS-TTEEEEEEEEEEETHHHHHHHHHHHH-TT--EEEEES--S-HHHHHHHHHHHTT----TTT-TTS-HHHHHHHHHH-GGG-GGG-SS-EEEEEEETT-SSS-GGGGHHHHHHHHHHHHHTT-GGGEEEEEETT--SS--HHHHHHHHHHHHHHTS--/--EEEEEEEETTEEEEEEEESGGGG-SSEEEEEEEEEPPTT--HHHHHHHHHHHHHHHHSS--TT-PEEEEEEEPPTTSGGG-S-SGGGS-TTTT-TTHHHHHHHHHHHHHHHHHHHHHHGGGGS-TTEEEEEEEEEEETHHHHHHHHHHHH-TT--EEEEES--S-HHHHHHHHHHHTT----TTT-TTS-HHHHHHHHHH-GGG-GGG-SS-EEEEEEETT-SSS-GGGGHHHHHHHHHHHHHTT-GGGEEEEEETT--SS--HHHHHHHHHHHHHHTS--

Solvent-accessible surface area (backbone atoms only — not comparable to full-atom values): 29121 Å² total; per-residue (Å²): 129,65,62,39,77,46,76,48,71,55,37,42,40,59,33,40,38,40,26,55,46,78,51,66,80,43,58,81,31,53,24,20,39,32,37,49,33,56,34,76,94,50,65,66,69,61,49,52,52,52,42,47,52,51,38,51,60,53,64,67,55,81,50,95,65,46,39,43,58,35,32,38,32,48,66,49,48,36,28,79,96,42,52,68,43,76,55,53,72,30,44,60,90,71,68,14,72,50,24,57,61,33,44,50,33,20,27,52,44,34,20,51,48,53,55,50,43,68,67,49,42,65,62,73,44,61,88,37,54,42,80,78,38,35,32,34,32,13,32,36,49,14,4,30,13,28,38,43,26,49,39,72,33,78,78,36,37,28,32,34,20,31,43,39,50,37,26,61,63,62,48,47,52,59,50,38,46,75,67,72,44,72,78,47,76,88,69,13,80,58,54,36,58,54,49,53,52,46,43,61,69,61,30,31,52,66,32,49,85,51,52,78,66,46,31,37,37,40,34,32,16,60,57,11,78,85,55,34,57,73,37,26,46,68,31,53,53,49,45,50,51,55,30,43,75,71,74,40,50,85,39,50,50,76,47,68,42,69,83,33,35,86,64,91,45,73,67,55,51,51,54,49,51,54,52,41,51,64,65,50,28,53,115,128,64,62,40,75,45,76,48,70,56,39,43,42,60,34,39,38,38,27,56,46,78,53,66,77,41,62,78,32,53,23,20,38,33,37,51,33,57,35,76,94,50,63,67,69,63,51,52,52,52,41,46,52,51,38,50,60,52,64,66,55,80,51,96,65,46,39,42,57,34,33,38,32,48,68,48,48,36,28,77,97,43,52,68,43,75,55,53,72,30,43,60,90,72,68,13,70,50,24,57,60,33,45,50,34,20,27,51,44,34,22,49,48,52,55,51,42,68,68,50,42,64,62,74,43,60,89,41,52,42,79,77,39,34,31,33,32,13,32,36,50,14,4,32,14,28,40,41,26,49,39,72,34,77,77,36,38,28,31,35,21,32,43,40,50,37,25,61,63,62,49,46,51,60,51,38,46,75,67,71,44,74,78,46,78,88,68,12,79,59,54,35,59,54,50,53,53,46,42,61,70,62,30,30,51,67,34,48,85,51,52,78,68,48,33,37,37,39,36,33,1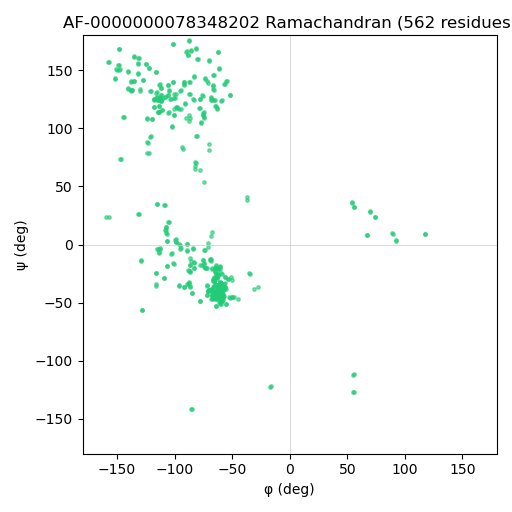6,59,56,10,79,86,56,36,57,73,37,25,45,69,30,51,53,50,45,52,49,55,30,44,76,70,74,39,50,86,38,49,50,76,48,68,42,70,84,33,36,88,62,90,45,73,66,54,50,52,54,49,50,54,51,41,50,64,63,48,28,53,114

Nearest PDB structures (foldseek):
  5lcn-assembly1_A  TM=6.386E-01  e=7.160E-10  Pyrococcus furiosus DSM 3638
  5yzm-assembly1_B  TM=6.517E-01  e=2.206E-09  Deinococcus radiodurans R1 = ATCC 13939 = DSM 20539
  5n4d-assembly2_B  TM=6.532E-01  e=1.457E-09  Galerina marginata
  8rfb-assembly1_A  TM=6.032E-01  e=4.233E-09  Homo sapiens
  5vol-assembly1_C  TM=5.673E-01  e=9.208E-08  Bacteroides intestinalis DSM 17393